Protein 7YOP (pdb70)

Solvent-accessible surface area: 24338 Å² total; per-residue (Å²): 197,21,42,4,18,0,0,0,1,2,34,43,0,2,74,0,0,25,59,0,52,102,35,44,12,109,46,22,74,24,0,0,0,5,0,42,38,135,58,10,73,110,16,115,5,196,55,91,5,29,0,0,113,130,91,17,130,10,153,24,16,50,32,50,16,100,54,0,101,100,2,0,78,66,9,21,114,65,0,67,106,25,1,150,60,15,57,0,0,0,0,0,0,14,9,1,16,3,15,6,5,6,0,0,3,14,0,0,74,17,0,86,103,74,57,6,3,0,0,0,0,0,10,31,8,4,54,38,22,18,163,73,33,36,48,70,2,126,109,5,22,99,56,0,96,125,28,10,6,0,0,0,24,0,14,8,53,114,10,82,132,101,103,28,22,3,65,27,0,0,39,8,0,0,12,0,32,37,43,116,38,98,59,54,23,98,46,63,48,0,76,83,0,0,99,106,60,24,68,1,24,3,0,41,4,76,0,94,32,115,80,5,9,44,42,0,0,70,112,0,29,136,6,59,4,24,92,61,86,5,71,61,10,51,18,0,0,0,5,12,22,4,4,132,109,39,76,61,74,34,4,76,81,0,10,47,39,0,33,141,39,8,27,76,173,23,70,41,26,44,0,7,6,77,66,114,97,30,85,67,32,20,57,0,7,2,0,1,3,80,203,26,38,5,17,0,0,0,0,2,35,40,0,4,21,0,0,36,76,0,56,134,62,38,12,114,43,20,93,26,1,0,0,5,0,32,37,120,75,5,72,112,8,63,4,200,57,89,14,49,0,0,66,154,71,17,82,21,62,41,11,71,43,61,19,104,53,0,108,90,2,0,70,64,1,19,115,87,0,75,117,26,1,143,57,15,58,0,0,1,0,0,0,17,9,0,16,5,14,5,5,7,0,0,5,13,0,0,79,17,0,71,128,61,62,7,10,0,0,0,0,0,12,25,8,2,63,84,24,32,88,70,58,42,57,80,1,107,106,4,12,99,62,0,79,134,37,6,6,0,0,0,16,0,31,16,17,84,5,4,30,54,49,33,64,61,76,50,175,39,25,57,116,92,5,23,28,5,2,37,43,0,0,34,8,0,0,16,0,28,32,34,125,35,145,52,57,23,100,44,66,61,0,76,80,0,0,92,121,66,12,38,1,5,3,0,33,5,72,1,56,27,194,73,20,5,97,64,0,0,63,88,0,28,126,6,50,4,18,74,61,80,5,162,48,3,179,14,0,0,0,5,0,21,1,10,112,106,44,71,133,97,22,14,83,52,0,15,75,34,0,104,147,19,1,13,78,181,11,65,30,25,73,0,19,10,97,49,122,172,26,121,66,58,0,32,0,7,1,0,0,0,11,141

Structure (mmCIF, N/CA/C/O backbone):
data_7YOP
#
_entry.id   7YOP
#
_cell.length_a   106.593
_cell.length_b   106.593
_cell.length_c   128.609
_cell.angle_alpha   90.000
_cell.angle_beta   90.000
_cell.angle_gamma   90.000
#
_symmetry.space_group_name_H-M   'P 41 21 2'
#
loop_
_entity.id
_entity.type
_entity.pdbx_description
1 polymer 'Cell division protein FtsZ'
2 non-polymer 2-AMINO-2-HYDROXYMETHYL-PROPANE-1,3-DIOL
3 non-polymer "GUANOSINE-5'-DIPHOSPHATE"
4 non-polymer 'PHOSPHOAMINOPHOSPHONIC ACID-GUANYLATE ESTER'
5 water water
#
loop_
_atom_site.group_PDB
_atom_site.id
_atom_site.type_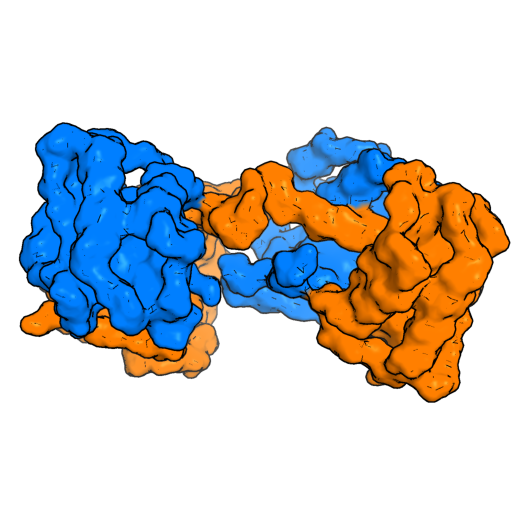symbol
_atom_site.label_atom_id
_atom_site.label_alt_id
_atom_site.label_comp_id
_atom_site.label_asym_id
_atom_site.label_entity_id
_atom_site.label_seq_id
_atom_site.pdbx_PDB_ins_code
_atom_site.Cartn_x
_atom_site.Cartn_y
_atom_site.Cartn_z
_atom_site.occupancy
_atom_site.B_iso_or_equiv
_atom_site.auth_seq_id
_atom_site.auth_comp_id
_atom_site.auth_asym_id
_atom_site.auth_atom_id
_atom_site.pdbx_PDB_model_num
ATOM 1 N N . VAL A 1 10 ? 52.53728 -42.62728 -11.99877 1.000 65.31625 10 VAL A N 1
ATOM 2 C CA . VAL A 1 10 ? 52.46386 -41.17024 -11.90391 1.000 57.58026 10 VAL A CA 1
ATOM 3 C C . VAL A 1 10 ? 51.10677 -40.72883 -11.32020 1.000 58.98651 10 VAL A C 1
ATOM 4 O O . VAL A 1 10 ? 50.05028 -40.88592 -11.95880 1.000 47.97498 10 VAL A O 1
ATOM 8 N N . ALA A 1 11 ? 51.13950 -40.17389 -10.11001 1.000 45.56710 11 ALA A N 1
ATOM 9 C CA . ALA A 1 11 ? 49.92336 -39.65647 -9.49029 1.000 43.38810 11 ALA A CA 1
ATOM 10 C C . ALA A 1 11 ? 49.32646 -38.51095 -10.30949 1.000 33.80668 11 ALA A C 1
ATOM 11 O O . ALA A 1 11 ? 50.04102 -37.64921 -10.83299 1.000 36.20320 11 ALA A O 1
ATOM 13 N N . SER A 1 12 ? 48.00994 -38.51848 -10.44561 1.000 31.83894 12 SER A N 1
ATOM 14 C CA . SER A 1 12 ? 47.29430 -37.39956 -11.05008 1.000 30.41005 12 SER A CA 1
ATOM 15 C C . SER A 1 12 ? 46.89298 -36.41973 -9.94262 1.000 28.50161 12 SER A C 1
ATOM 16 O O . SER A 1 12 ? 46.14073 -36.78810 -9.03236 1.000 26.33331 12 SER A O 1
ATOM 19 N N . ILE A 1 13 ? 47.40970 -35.19126 -10.00067 1.000 26.58599 13 ILE A N 1
ATOM 20 C CA . ILE A 1 13 ? 47.23760 -34.20445 -8.93482 1.000 28.26561 13 ILE A CA 1
ATOM 21 C C . ILE A 1 13 ? 46.51888 -32.97689 -9.47701 1.000 25.85858 13 ILE A C 1
ATOM 22 O O . ILE A 1 13 ? 46.96089 -32.38422 -10.46592 1.000 25.74170 13 ILE A O 1
ATOM 27 N N . LYS A 1 14 ? 45.45901 -32.54932 -8.78124 1.000 22.86913 14 LYS A N 1
ATOM 28 C CA . LYS A 1 14 ? 44.69453 -31.38609 -9.20326 1.000 25.64170 14 LYS A CA 1
ATOM 29 C C . LYS A 1 14 ? 44.56639 -30.40121 -8.05674 1.000 23.78415 14 LYS A C 1
ATOM 30 O O . LYS A 1 14 ? 44.38403 -30.79855 -6.90909 1.000 26.93826 14 LYS A O 1
ATOM 36 N N . VAL A 1 15 ? 44.65397 -29.11507 -8.37723 1.000 24.07609 15 VAL A N 1
ATOM 37 C CA . VAL A 1 15 ? 44.32324 -28.04729 -7.44263 1.000 22.21771 15 VAL A CA 1
ATOM 38 C C . VAL A 1 15 ? 43.09384 -27.33376 -7.97173 1.000 24.65136 15 VAL A C 1
ATOM 39 O O . VAL A 1 15 ? 43.07867 -26.89309 -9.11988 1.000 23.59993 15 VAL A O 1
ATOM 43 N N . ILE A 1 16 ? 42.06495 -27.19980 -7.14781 1.000 20.26324 16 ILE A N 1
ATOM 44 C CA . ILE A 1 16 ? 40.91650 -26.41060 -7.56796 1.000 20.23561 16 ILE A CA 1
ATOM 45 C C . ILE A 1 16 ? 40.81416 -25.21435 -6.62987 1.000 22.13040 16 ILE A C 1
ATOM 46 O O . ILE A 1 16 ? 40.64447 -25.37700 -5.41171 1.000 22.12755 16 ILE A O 1
ATOM 51 N N . GLY A 1 17 ? 40.96050 -24.01207 -7.19022 1.000 17.55259 17 GLY A N 1
ATOM 52 C CA . GLY A 1 17 ? 40.88737 -22.78655 -6.41378 1.000 22.31814 17 GLY A CA 1
ATOM 53 C C . GLY A 1 17 ? 39.49727 -22.20324 -6.52968 1.000 21.95607 17 GLY A C 1
ATOM 54 O O . GLY A 1 17 ? 38.97755 -22.02107 -7.62870 1.000 20.69345 17 GLY A O 1
ATOM 55 N N . ILE A 1 18 ? 38.89611 -21.89549 -5.38729 1.000 26.36014 18 ILE A N 1
ATOM 56 C CA . ILE A 1 18 ? 37.47661 -21.56136 -5.31786 1.000 21.40846 18 ILE A CA 1
ATOM 57 C C . ILE A 1 18 ? 37.32782 -20.15002 -4.78231 1.000 23.97987 18 ILE A C 1
ATOM 58 O O . ILE A 1 18 ? 37.94570 -19.79723 -3.77006 1.000 29.11788 18 ILE A O 1
ATOM 63 N N . GLY A 1 19 ? 36.48165 -19.35158 -5.44036 1.000 27.33623 19 GLY A N 1
ATOM 64 C CA . GLY A 1 19 ? 36.26136 -17.99055 -5.00892 1.000 25.39387 19 GLY A CA 1
ATOM 65 C C . GLY A 1 19 ? 37.46989 -17.12379 -5.31415 1.000 24.93442 19 GLY A C 1
ATOM 66 O O . GLY A 1 19 ? 38.47183 -17.55977 -5.88631 1.000 20.72713 19 GLY A O 1
ATOM 67 N N . GLY A 1 20 ? 37.35446 -15.85171 -4.92312 1.000 26.89243 20 GLY A N 1
ATOM 68 C CA . GLY A 1 20 ? 38.38106 -14.88343 -5.28884 1.000 23.21974 20 GLY A CA 1
ATOM 69 C C . GLY A 1 20 ? 39.76706 -15.27987 -4.80388 1.000 21.81076 20 GLY A C 1
ATOM 70 O O . GLY A 1 20 ? 40.73044 -15.28759 -5.56919 1.000 25.05699 20 GLY A O 1
ATOM 71 N N . ALA A 1 21 ? 39.89699 -15.55993 -3.51107 1.000 22.66010 21 ALA A N 1
ATOM 72 C CA . ALA A 1 21 ? 41.20549 -15.90568 -2.96071 1.000 24.36658 21 ALA A CA 1
ATOM 73 C C . ALA A 1 21 ? 41.78345 -17.15666 -3.63506 1.000 22.89473 21 ALA A C 1
ATOM 74 O O . ALA A 1 21 ? 42.96732 -17.19709 -3.98806 1.000 23.30596 21 ALA A O 1
ATOM 76 N N . GLY A 1 22 ? 40.96280 -18.20672 -3.79102 1.000 22.95122 22 GLY A N 1
ATOM 77 C CA . GLY A 1 22 ? 41.43262 -19.42172 -4.44271 1.000 20.21176 22 GLY A CA 1
ATOM 78 C C . GLY A 1 22 ? 41.82863 -19.19877 -5.88651 1.000 24.56505 22 GLY A C 1
ATOM 79 O O . GLY A 1 22 ? 42.78661 -19.80461 -6.37922 1.000 24.67609 22 GLY A O 1
ATOM 80 N N . ASN A 1 23 ? 41.09635 -18.32822 -6.58882 1.000 23.12060 23 ASN A N 1
ATOM 81 C CA . ASN A 1 23 ? 41.43799 -18.01092 -7.96975 1.000 20.01845 23 ASN A CA 1
ATOM 82 C C . ASN A 1 23 ? 42.79122 -17.30577 -8.03778 1.000 25.57456 23 ASN A C 1
ATOM 83 O O . ASN A 1 23 ? 43.62870 -17.61954 -8.89741 1.000 22.43321 23 ASN A O 1
ATOM 88 N N . ASN A 1 24 ? 43.03844 -16.36675 -7.12470 1.000 20.07156 24 ASN A N 1
ATOM 89 C CA . ASN A 1 24 ? 44.33694 -15.69796 -7.13425 1.000 25.07192 24 ASN A CA 1
ATOM 90 C C . ASN A 1 24 ? 45.46760 -16.61855 -6.67401 1.000 24.93864 24 ASN A C 1
ATOM 91 O O . ASN A 1 24 ? 46.59542 -16.50394 -7.16699 1.000 27.38839 24 ASN A O 1
ATOM 96 N N . ALA A 1 25 ? 45.20342 -17.52500 -5.72831 1.000 22.19320 25 ALA A N 1
ATOM 97 C CA . ALA A 1 25 ? 46.24828 -18.45972 -5.31614 1.000 21.82947 25 ALA A CA 1
ATOM 98 C C . ALA A 1 25 ? 46.66602 -19.34281 -6.48749 1.000 27.10980 25 ALA A C 1
ATOM 99 O O . ALA A 1 25 ? 47.86569 -19.53975 -6.74002 1.000 24.58690 25 ALA A O 1
ATOM 101 N N . VAL A 1 26 ? 45.68732 -19.85176 -7.24063 1.000 23.56133 26 VAL A N 1
ATOM 102 C CA . VAL A 1 26 ? 45.99938 -20.65993 -8.41482 1.000 18.86467 26 VAL A CA 1
ATOM 103 C C . VAL A 1 26 ? 46.79439 -19.85487 -9.44853 1.000 26.42392 26 VAL A C 1
ATOM 104 O O . VAL A 1 26 ? 47.73133 -20.38209 -10.06900 1.000 21.90955 26 VAL A O 1
ATOM 108 N N . ASN A 1 27 ? 46.43540 -18.57452 -9.66923 1.000 25.41500 27 ASN A N 1
ATOM 109 C CA . ASN A 1 27 ? 47.25539 -17.73422 -10.55173 1.000 27.83957 27 ASN A CA 1
ATOM 110 C C . ASN A 1 27 ? 48.69920 -17.67743 -10.06092 1.000 30.72521 27 ASN A C 1
ATOM 111 O O . ASN A 1 27 ? 49.63774 -17.74259 -10.86345 1.000 29.88276 27 ASN A O 1
ATOM 116 N N . ARG A 1 28 ? 48.89156 -17.51696 -8.74765 1.000 24.54186 28 ARG A N 1
ATOM 117 C CA . ARG A 1 28 ? 50.24298 -17.50832 -8.17765 1.000 28.77372 28 ARG A CA 1
ATOM 118 C C . ARG A 1 28 ? 50.96773 -18.83325 -8.42360 1.000 28.32018 28 ARG A C 1
ATOM 119 O O . ARG A 1 28 ? 52.16443 -18.84495 -8.72217 1.000 30.16978 28 ARG A O 1
ATOM 127 N N . MET A 1 29 ? 50.26583 -19.96070 -8.28101 1.000 25.52752 29 MET A N 1
ATOM 128 C CA . MET A 1 29 ? 50.90267 -21.25644 -8.51508 1.000 23.43698 29 MET A CA 1
ATOM 129 C C . MET A 1 29 ? 51.33493 -21.39808 -9.96739 1.000 28.79603 29 MET A C 1
ATOM 130 O O . MET A 1 29 ? 52.43131 -21.88689 -10.24887 1.000 23.35963 29 MET A O 1
ATOM 135 N N . ILE A 1 30 ? 50.49838 -20.94328 -10.89813 1.000 26.06744 30 ILE A N 1
ATOM 136 C CA . ILE A 1 30 ? 50.86818 -20.96685 -12.30537 1.000 28.80139 30 ILE A CA 1
ATOM 137 C C . ILE A 1 30 ? 52.07960 -20.07552 -12.55449 1.000 29.63458 30 ILE A C 1
ATOM 138 O O . ILE A 1 30 ? 53.06685 -20.49162 -13.16848 1.000 35.38406 30 ILE A O 1
ATOM 143 N N . GLU A 1 31 ? 52.06657 -18.86581 -12.02027 1.000 32.46803 31 GLU A N 1
ATOM 144 C CA . GLU A 1 31 ? 53.16984 -17.98324 -12.35516 1.000 32.13348 31 GLU A CA 1
ATOM 145 C C . GLU A 1 31 ? 54.45337 -18.40279 -11.65540 1.000 34.00941 31 GLU A C 1
ATOM 146 O O . GLU A 1 31 ? 55.54453 -18.10110 -12.14121 1.000 36.37671 31 GLU A O 1
ATOM 152 N N . ALA A 1 32 ? 54.35868 -19.09842 -10.52727 1.000 36.78973 32 ALA A N 1
ATOM 153 C CA . ALA A 1 32 ? 55.54811 -19.64077 -9.88955 1.000 28.30214 32 ALA A CA 1
ATOM 154 C C . ALA A 1 32 ? 56.05123 -20.89773 -10.58447 1.000 29.34080 32 ALA A C 1
ATOM 155 O O . ALA A 1 32 ? 57.10500 -21.42222 -10.21286 1.000 36.35733 32 ALA A O 1
ATOM 157 N N . GLY A 1 33 ? 55.33067 -21.41394 -11.56663 1.000 32.20044 33 GLY A N 1
ATOM 158 C CA . GLY A 1 33 ? 55.82542 -22.60170 -12.24342 1.000 32.28677 33 GLY A CA 1
ATOM 159 C C . GLY A 1 33 ? 55.70603 -23.88778 -11.45340 1.000 35.32477 33 GLY A C 1
ATOM 160 O O . GLY A 1 33 ? 56.53645 -24.78927 -11.63357 1.000 34.16051 33 GLY A O 1
ATOM 161 N N . VAL A 1 34 ? 54.67980 -24.01436 -10.59575 1.000 28.30701 34 VAL A N 1
ATOM 162 C CA . VAL A 1 34 ? 54.44885 -25.27791 -9.89944 1.000 26.83095 34 VAL A CA 1
ATOM 163 C C . VAL A 1 34 ? 54.22709 -26.38561 -10.92965 1.000 31.83779 34 VAL A C 1
ATOM 164 O O . VAL A 1 34 ? 53.38204 -26.26339 -11.82315 1.000 30.11614 34 VAL A O 1
ATOM 168 N N . GLN A 1 35 ? 54.95677 -27.49267 -10.78913 1.000 25.54546 35 GLN A N 1
ATOM 169 C CA . GLN A 1 35 ? 54.95908 -28.54694 -11.79738 1.000 28.18593 35 GLN A CA 1
ATOM 170 C C . GLN A 1 35 ? 54.21070 -29.78855 -11.32605 1.000 27.42510 35 GLN A C 1
ATOM 171 O O . GLN A 1 35 ? 54.05969 -30.04039 -10.13052 1.000 32.06262 35 GLN A O 1
ATOM 177 N N . GLY A 1 36 ? 53.77362 -30.58658 -12.29671 1.000 29.22224 36 GLY A N 1
ATOM 178 C CA . GLY A 1 36 ? 53.17675 -31.87761 -12.02651 1.000 25.94980 36 GLY A CA 1
ATOM 179 C C . GLY A 1 36 ? 51.71564 -31.82230 -11.68426 1.000 29.69995 36 GLY A C 1
ATOM 180 O O . GLY A 1 36 ? 51.13484 -32.85880 -11.35454 1.000 25.56577 36 GLY A O 1
ATOM 181 N N . VAL A 1 37 ? 51.09090 -30.65148 -11.78677 1.000 23.91868 37 VAL A N 1
ATOM 182 C CA . VAL A 1 37 ? 49.77333 -30.42135 -11.19863 1.000 27.56078 37 VAL A CA 1
ATOM 183 C C . VAL A 1 37 ? 48.84845 -29.80601 -12.23744 1.000 29.84155 37 VAL A C 1
ATOM 184 O O . VAL A 1 37 ? 49.23190 -28.86614 -12.93970 1.000 27.18475 37 VAL A O 1
ATOM 188 N N . GLU A 1 38 ? 47.60978 -30.26492 -12.26416 1.000 26.38709 38 GLU A N 1
ATOM 189 C CA . GLU A 1 38 ? 46.56639 -29.61813 -13.04670 1.000 31.91298 38 GLU A CA 1
ATOM 190 C C . GLU A 1 38 ? 45.78753 -28.58528 -12.21889 1.000 31.36248 38 GLU A C 1
ATOM 191 O O . GLU A 1 38 ? 45.41096 -28.84453 -11.06968 1.000 28.32274 38 GLU A O 1
ATOM 197 N N . PHE A 1 39 ? 45.53198 -27.41730 -12.81556 1.000 26.99653 39 PHE A N 1
ATOM 198 C CA . PHE A 1 39 ? 44.89337 -26.29097 -12.13883 1.000 24.83089 39 PHE A CA 1
ATOM 199 C C . PHE A 1 39 ? 43.48027 -26.06615 -12.65119 1.000 28.08576 39 PHE A C 1
ATOM 200 O O . PHE A 1 39 ? 43.24488 -26.05500 -13.86134 1.000 29.47518 39 PHE A O 1
ATOM 208 N N . ILE A 1 40 ? 42.55421 -25.85784 -11.72333 1.000 25.00294 40 ILE A N 1
ATOM 209 C CA . ILE A 1 40 ? 41.16122 -25.55723 -12.02348 1.000 23.83815 40 ILE A CA 1
ATOM 210 C C . ILE A 1 40 ? 40.74659 -24.36957 -11.16560 1.000 22.02121 40 ILE A C 1
ATOM 211 O O . ILE A 1 40 ? 41.11333 -24.29411 -9.98924 1.000 26.45648 40 ILE A O 1
ATOM 216 N N . VAL A 1 41 ? 39.95682 -23.45624 -11.71855 1.000 21.39414 41 VAL A N 1
ATOM 217 C CA . VAL A 1 41 ? 39.37783 -22.40053 -10.89922 1.000 25.03385 41 VAL A CA 1
ATOM 218 C C . VAL A 1 41 ? 37.87087 -22.47775 -11.02428 1.000 25.54309 41 VAL A C 1
ATOM 219 O O . VAL A 1 41 ? 37.36393 -22.88114 -12.07224 1.000 27.14917 41 VAL A O 1
ATOM 223 N N . ALA A 1 42 ? 37.16936 -22.20372 -9.91217 1.000 22.27573 42 ALA A N 1
ATOM 224 C CA . ALA A 1 42 ? 35.71559 -22.15569 -9.86059 1.000 24.51160 42 ALA A CA 1
ATOM 225 C C . ALA A 1 42 ? 35.30214 -20.87731 -9.13903 1.000 30.25069 42 ALA A C 1
ATOM 226 O O . ALA A 1 42 ? 35.88996 -20.51968 -8.11005 1.000 25.65979 42 ALA A O 1
ATOM 228 N N . ASN A 1 43 ? 34.31275 -20.16766 -9.68736 1.000 22.90466 43 ASN A N 1
ATOM 229 C CA . ASN A 1 43 ? 33.79277 -18.98019 -9.00426 1.000 24.35160 43 ASN A CA 1
ATOM 230 C C . ASN A 1 43 ? 32.35978 -18.78802 -9.46465 1.000 23.04113 43 ASN A C 1
ATOM 231 O O . ASN A 1 43 ? 31.98636 -19.26734 -10.53155 1.000 23.63684 43 ASN A O 1
ATOM 236 N N . THR A 1 44 ? 31.54662 -18.15152 -8.62121 1.000 22.98625 44 THR A N 1
ATOM 237 C CA . THR A 1 44 ? 30.24975 -17.66354 -9.05425 1.000 28.71770 44 THR A CA 1
ATOM 238 C C . THR A 1 44 ? 30.36213 -16.34490 -9.81629 1.000 32.21416 44 THR A C 1
ATOM 239 O O . THR A 1 44 ? 29.41245 -15.94823 -10.48866 1.000 27.97917 44 THR A O 1
ATOM 243 N N . ASP A 1 45 ? 31.49542 -15.67536 -9.71414 1.000 26.61749 45 ASP A N 1
ATOM 244 C CA . ASP A 1 45 ? 31.75802 -14.36746 -10.31885 1.000 27.26888 45 ASP A CA 1
ATOM 245 C C . ASP A 1 45 ? 32.56054 -14.57922 -11.59717 1.000 27.03176 45 ASP A C 1
ATOM 246 O O . ASP A 1 45 ? 33.75397 -14.87004 -11.54179 1.000 27.16874 45 ASP A O 1
ATOM 251 N N . ALA A 1 46 ? 31.90256 -14.44511 -12.75554 1.000 27.84620 46 ALA A N 1
ATOM 252 C CA . ALA A 1 46 ? 32.56614 -14.69997 -14.03221 1.000 26.90318 46 ALA A CA 1
ATOM 253 C C . ALA A 1 46 ? 33.67661 -13.69671 -14.34898 1.000 30.94260 46 ALA A C 1
ATOM 254 O O . ALA A 1 46 ? 34.54682 -14.00467 -15.17654 1.000 30.36853 46 ALA A O 1
ATOM 256 N N . GLN A 1 47 ? 33.66535 -12.51323 -13.72438 1.000 35.80652 47 GLN A N 1
ATOM 257 C CA . GLN A 1 47 ? 34.71885 -11.52779 -13.97260 1.000 38.36305 47 GLN A CA 1
ATOM 258 C C . GLN A 1 47 ? 36.07784 -12.02614 -13.48839 1.000 36.24109 47 GLN A C 1
ATOM 259 O O . GLN A 1 47 ? 37.07071 -11.96498 -14.22337 1.000 34.73111 47 GLN A O 1
ATOM 265 N N . ILE A 1 48 ? 36.14915 -12.48901 -12.23534 1.000 35.27006 48 ILE A N 1
ATOM 266 C CA . ILE A 1 48 ? 37.39282 -13.07011 -11.73324 1.000 34.68196 48 ILE A CA 1
ATOM 267 C C . ILE A 1 48 ? 37.82462 -14.22354 -12.62107 1.000 32.42055 48 ILE A C 1
ATOM 268 O O . ILE A 1 48 ? 39.00387 -14.35820 -12.95974 1.000 33.38421 48 ILE A O 1
ATOM 273 N N . ILE A 1 49 ? 36.87097 -15.06537 -13.02544 1.000 29.26500 49 ILE A N 1
ATOM 274 C CA . ILE A 1 49 ? 37.19874 -16.20886 -13.85648 1.000 25.08861 49 ILE A CA 1
ATOM 275 C C . ILE A 1 49 ? 37.85319 -15.75036 -15.15501 1.000 36.26738 49 ILE A C 1
ATOM 276 O O . ILE A 1 49 ? 38.75249 -16.42503 -15.67925 1.000 29.24228 49 ILE A O 1
ATOM 281 N N . SER A 1 50 ? 37.44930 -14.57459 -15.67166 1.000 34.81660 50 SER A N 1
ATOM 282 C CA . SER A 1 50 ? 37.85088 -14.17767 -17.02247 1.000 40.78915 50 SER A CA 1
ATOM 283 C C . SER A 1 50 ? 39.31286 -13.76389 -17.08756 1.000 33.40915 50 SER A C 1
ATOM 284 O O . SER A 1 50 ? 39.92755 -13.87143 -18.14952 1.000 41.07283 50 SER A O 1
ATOM 287 N N . VAL A 1 51 ? 39.88705 -13.27664 -15.99107 1.000 28.08261 51 VAL A N 1
ATOM 288 C CA . VAL A 1 51 ? 41.30418 -12.94777 -15.97893 1.000 42.31710 51 VAL A CA 1
ATOM 289 C C . VAL A 1 51 ? 42.15519 -14.07388 -15.37641 1.000 37.43391 51 VAL A C 1
ATOM 290 O O . VAL A 1 51 ? 43.28407 -13.83086 -14.97758 1.000 44.63348 51 VAL A O 1
ATOM 294 N N . SER A 1 52 ? 41.63276 -15.30115 -15.29865 1.000 34.83125 52 SER A N 1
ATOM 295 C CA . SER A 1 52 ? 42.40764 -16.40179 -14.72517 1.000 31.57651 52 SER A CA 1
ATOM 296 C C . SER A 1 52 ? 43.44716 -16.89587 -15.71825 1.000 33.33994 52 SER A C 1
ATOM 297 O O . SER A 1 52 ? 43.18194 -16.96078 -16.91625 1.000 33.63874 52 SER A O 1
ATOM 300 N N . LYS A 1 53 ? 44.61856 -17.27850 -15.21393 1.000 29.28997 53 LYS A N 1
ATOM 301 C CA . LYS A 1 53 ? 45.61152 -17.95466 -16.03889 1.000 29.67102 53 LYS A CA 1
ATOM 302 C C . LYS A 1 53 ? 45.35091 -19.44563 -16.17932 1.000 34.23028 53 LYS A C 1
ATOM 303 O O . LYS A 1 53 ? 46.05814 -20.11388 -16.93666 1.000 36.31476 53 LYS A O 1
ATOM 309 N N . SER A 1 54 ? 44.37348 -19.99633 -15.46922 1.000 30.34256 54 SER A N 1
ATOM 310 C CA . SER A 1 54 ? 44.08428 -21.42608 -15.58942 1.000 33.37280 54 SER A CA 1
ATOM 311 C C . SER A 1 54 ? 43.29486 -21.74256 -16.86698 1.000 37.00280 54 SER A C 1
ATOM 312 O O . SER A 1 54 ? 42.40888 -20.98665 -17.28231 1.000 33.94860 54 SER A O 1
ATOM 315 N N . LYS A 1 55 ? 43.58931 -22.90481 -17.45798 1.000 37.85004 55 LYS A N 1
ATOM 316 C CA . LYS A 1 55 ? 42.86799 -23.39884 -18.62603 1.000 40.30910 55 LYS A CA 1
ATOM 317 C C . LYS A 1 55 ? 41.57014 -24.11380 -18.27989 1.000 39.87193 55 LYS A C 1
ATOM 318 O O . LYS A 1 55 ? 40.79213 -24.41809 -19.18684 1.000 42.76742 55 LYS A O 1
ATOM 324 N N . ASN A 1 56 ? 41.30441 -24.39709 -17.01101 1.000 34.14832 56 ASN A N 1
ATOM 325 C CA . ASN A 1 56 ? 40.09689 -25.11835 -16.62148 1.000 29.18792 56 ASN A CA 1
ATOM 326 C C . ASN A 1 56 ? 39.27967 -24.20925 -15.71417 1.000 28.42537 56 ASN A C 1
ATOM 327 O O . ASN A 1 56 ? 39.63449 -24.00107 -14.54924 1.000 31.24729 56 ASN A O 1
ATOM 332 N N . LYS A 1 57 ? 38.20091 -23.66262 -16.24985 1.000 30.84429 57 LYS A N 1
ATOM 333 C CA . LYS A 1 57 ? 37.41576 -22.64410 -15.57099 1.000 29.45575 57 LYS A CA 1
ATOM 334 C C . LYS A 1 57 ? 35.99915 -23.15227 -15.38955 1.000 26.15012 57 LYS A C 1
ATOM 335 O O . LYS A 1 57 ? 35.40234 -23.67467 -16.32559 1.000 34.31846 57 LYS A O 1
ATOM 341 N N . ILE A 1 58 ? 35.46768 -23.01093 -14.18254 1.000 28.55013 58 ILE A N 1
ATOM 342 C CA . ILE A 1 58 ? 34.10002 -23.40827 -13.88830 1.000 29.17889 58 ILE A CA 1
ATOM 343 C C . ILE A 1 58 ? 33.40011 -22.19067 -13.30777 1.000 36.27512 58 ILE A C 1
ATOM 344 O O . ILE A 1 58 ? 33.87744 -21.60256 -12.32167 1.000 28.42477 58 ILE A O 1
ATOM 349 N N . VAL A 1 59 ? 32.31550 -21.77607 -13.95257 1.000 24.36223 59 VAL A N 1
ATOM 350 C CA . VAL A 1 59 ? 31.41758 -20.77716 -13.39205 1.000 27.67323 59 VAL A CA 1
ATOM 351 C C . VAL A 1 59 ? 30.37060 -21.52690 -12.57749 1.000 29.60199 59 VAL A C 1
ATOM 352 O O . VAL A 1 59 ? 29.54381 -22.26006 -13.13040 1.000 27.93118 59 VAL A O 1
ATOM 356 N N . LEU A 1 60 ? 30.42664 -21.38025 -11.25595 1.000 22.21292 60 LEU A N 1
ATOM 357 C CA . LEU A 1 60 ? 29.45908 -22.07037 -10.39887 1.000 31.34043 60 LEU A CA 1
ATOM 358 C C . LEU A 1 60 ? 28.10758 -21.37438 -10.45024 1.000 33.03309 60 LEU A C 1
ATOM 359 O O . LEU A 1 60 ? 28.02863 -20.14174 -10.37348 1.000 25.41077 60 LEU A O 1
ATOM 364 N N . GLY A 1 61 ? 27.04484 -22.17216 -10.46578 1.000 31.17491 61 GLY A N 1
ATOM 365 C CA . GLY A 1 61 ? 25.70014 -21.61651 -10.40202 1.000 26.21345 61 GLY A CA 1
ATOM 366 C C . GLY A 1 61 ? 25.34711 -20.79447 -11.61945 1.000 27.90970 61 GLY A C 1
ATOM 367 O O . GLY A 1 61 ? 24.73596 -19.72452 -11.47901 1.000 28.36140 61 GLY A O 1
ATOM 368 N N . LYS A 1 62 ? 25.74568 -21.26616 -12.81037 1.000 24.75524 62 LYS A N 1
ATOM 369 C CA . LYS A 1 62 ? 25.57211 -20.51408 -14.05695 1.000 37.48545 62 LYS A CA 1
ATOM 370 C C . LYS A 1 62 ? 24.10956 -20.19066 -14.32578 1.000 37.33634 62 LYS A C 1
ATOM 371 O O . LYS A 1 62 ? 23.79733 -19.13106 -14.88039 1.000 30.00997 62 LYS A O 1
ATOM 377 N N . GLU A 1 63 ? 23.20469 -21.10293 -13.96284 1.000 33.16906 63 GLU A N 1
ATOM 378 C CA . GLU A 1 63 ? 21.78569 -20.92128 -14.25288 1.000 38.86263 63 GLU A CA 1
ATOM 379 C C . GLU A 1 63 ? 21.09648 -19.97814 -13.27661 1.000 39.34307 63 GLU A C 1
ATOM 380 O O . GLU A 1 63 ? 20.14581 -19.29107 -13.66036 1.000 40.26291 63 GLU A O 1
ATOM 386 N N . THR A 1 64 ? 21.52510 -19.93914 -12.01222 1.000 36.12491 64 THR A N 1
ATOM 387 C CA . THR A 1 64 ? 20.85554 -19.11649 -11.00995 1.000 34.16346 64 THR A CA 1
ATOM 388 C C . THR A 1 64 ? 21.58760 -17.80458 -10.75784 1.000 28.34785 64 THR A C 1
ATOM 389 O O . THR A 1 64 ? 20.96050 -16.74291 -10.74077 1.000 34.60660 64 THR A O 1
ATOM 393 N N . SER A 1 65 ? 22.90470 -17.86203 -10.53244 1.000 28.83387 65 SER A N 1
ATOM 394 C CA . SER A 1 65 ? 23.69922 -16.66373 -10.27843 1.000 35.88335 65 SER A CA 1
ATOM 395 C C . SER A 1 65 ? 24.22100 -16.04589 -11.55861 1.000 22.00982 65 SER A C 1
ATOM 396 O O . SER A 1 65 ? 24.56841 -14.85970 -11.56330 1.000 29.32451 65 SER A O 1
ATOM 399 N N . LYS A 1 66 ? 24.29976 -16.82982 -12.63343 1.000 24.77395 66 LYS A N 1
ATOM 400 C CA . LYS A 1 66 ? 24.52290 -16.29625 -13.97675 1.000 30.39801 66 LYS A CA 1
ATOM 401 C C . LYS A 1 66 ? 25.86410 -15.58573 -14.09626 1.000 25.87587 66 LYS A C 1
ATOM 402 O O . LYS A 1 66 ? 26.03291 -14.66686 -14.90414 1.000 23.56353 66 LYS A O 1
ATOM 408 N N . GLY A 1 67 ? 26.84032 -16.01901 -13.31146 1.000 25.67179 67 GLY A N 1
ATOM 409 C CA . GLY A 1 67 ? 28.15406 -15.41507 -13.38562 1.000 19.84642 67 GLY A CA 1
ATOM 410 C C . GLY A 1 67 ? 28.24475 -14.06331 -12.73141 1.000 22.61724 67 GLY A C 1
ATOM 411 O O . GLY A 1 67 ? 29.30301 -13.43603 -12.79509 1.000 23.83706 67 GLY A O 1
ATOM 412 N N . LEU A 1 68 ? 27.17014 -13.59789 -12.08698 1.000 27.12422 68 LEU A N 1
ATOM 413 C CA . LEU A 1 68 ? 27.16179 -12.28208 -11.44998 1.000 28.01103 68 LEU A CA 1
ATOM 414 C C . LEU A 1 68 ? 27.70593 -12.29559 -10.02022 1.000 36.13773 68 LEU A C 1
ATOM 415 O O . LEU A 1 68 ? 27.90577 -11.22360 -9.44895 1.000 32.13976 68 LEU A O 1
ATOM 420 N N . GLY A 1 69 ? 27.98536 -13.46214 -9.44020 1.000 37.97906 69 GLY A N 1
ATOM 421 C CA . GLY A 1 69 ? 28.55051 -13.53475 -8.10794 1.000 31.98934 69 GLY A CA 1
ATOM 422 C C . GLY A 1 69 ? 27.50962 -13.92034 -7.06536 1.000 38.59967 69 GLY A C 1
ATOM 423 O O . GLY A 1 69 ? 26.30569 -13.74213 -7.24488 1.000 43.71685 69 GLY A O 1
ATOM 424 N N . ALA A 1 70 ? 27.99084 -14.47358 -5.95256 1.000 37.86879 70 ALA A N 1
ATOM 425 C CA . ALA A 1 70 ? 27.10867 -14.89372 -4.86639 1.000 41.77350 70 ALA A CA 1
ATOM 426 C C . ALA A 1 70 ? 26.85298 -13.78747 -3.84645 1.000 34.25107 70 ALA A C 1
ATOM 427 O O . ALA A 1 70 ? 25.84181 -13.83776 -3.14438 1.000 45.17903 70 ALA A O 1
ATOM 429 N N . GLY A 1 71 ? 27.71456 -12.77125 -3.77986 1.000 31.62728 71 GLY A N 1
ATOM 430 C CA . GLY A 1 71 ? 27.61910 -11.83502 -2.69041 1.000 39.29864 71 GLY A CA 1
ATOM 431 C C . GLY A 1 71 ? 28.19760 -12.42306 -1.40824 1.000 47.43047 71 GLY A C 1
ATOM 432 O O . GLY A 1 71 ? 29.04049 -13.32777 -1.41766 1.000 43.41537 71 GLY A O 1
ATOM 433 N N . ALA A 1 72 ? 27.70231 -11.91829 -0.28453 1.000 41.97177 72 ALA A N 1
ATOM 434 C CA . ALA A 1 72 ? 28.29676 -12.17136 1.02433 1.000 49.17670 72 ALA A CA 1
ATOM 435 C C . ALA A 1 72 ? 27.88014 -13.49408 1.66017 1.000 36.56622 72 ALA A C 1
ATOM 436 O O . ALA A 1 72 ? 28.53238 -13.91258 2.62084 1.000 42.35348 72 ALA A O 1
ATOM 438 N N . ASN A 1 73 ? 26.82845 -14.16148 1.16730 1.000 38.52879 73 ASN A N 1
ATOM 439 C CA . ASN A 1 73 ? 26.15401 -15.20722 1.94604 1.000 38.55233 73 ASN A CA 1
ATOM 440 C C . ASN A 1 73 ? 26.60600 -16.59057 1.50230 1.000 34.01939 73 ASN A C 1
ATOM 441 O O . ASN A 1 73 ? 26.41538 -16.94792 0.32717 1.000 33.03054 73 ASN A O 1
ATOM 446 N N . PRO A 1 74 ? 27.19853 -17.39081 2.39650 1.000 35.53962 74 PRO A N 1
ATOM 447 C CA . PRO A 1 74 ? 27.73489 -18.69853 1.98105 1.000 31.54719 74 PRO A CA 1
ATOM 448 C C . PRO A 1 74 ? 26.68033 -19.63780 1.42960 1.000 40.62179 74 PRO A C 1
ATOM 449 O O . PRO A 1 74 ? 27.03464 -20.56661 0.68367 1.000 32.09057 74 PRO A O 1
ATOM 453 N N . ASP A 1 75 ? 25.40012 -19.43706 1.78149 1.000 35.38869 75 ASP A N 1
ATOM 454 C CA . ASP A 1 75 ? 24.33570 -20.30962 1.28267 1.000 36.81419 75 ASP A CA 1
ATOM 455 C C . ASP A 1 75 ? 24.24501 -20.24001 -0.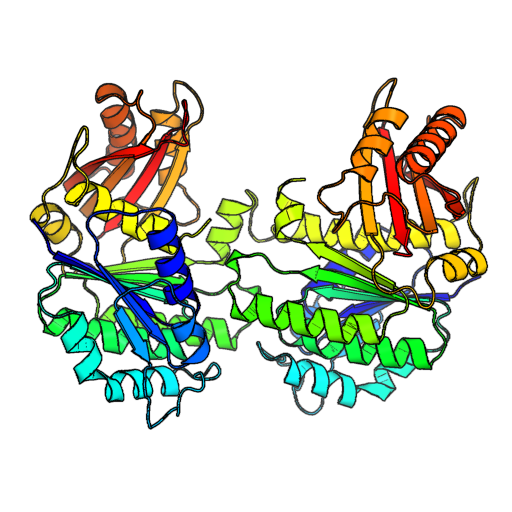22061 1.000 32.85808 75 ASP A C 1
ATOM 456 O O . ASP A 1 75 ? 23.86699 -21.21600 -0.87859 1.000 32.25105 75 ASP A O 1
ATOM 461 N N . VAL A 1 76 ? 24.56853 -19.08955 -0.79135 1.000 32.83185 76 VAL A N 1
ATOM 462 C CA . VAL A 1 76 ? 24.48725 -18.98787 -2.23903 1.000 33.93694 76 VAL A CA 1
ATOM 463 C C . VAL A 1 76 ? 25.66208 -19.71319 -2.89676 1.000 32.50184 76 VAL A C 1
ATOM 464 O O . VAL A 1 76 ? 25.49925 -20.38896 -3.92556 1.000 30.08381 76 VAL A O 1
ATOM 468 N N . GLY A 1 77 ? 26.86821 -19.57771 -2.33298 1.000 29.91166 77 GLY A N 1
ATOM 469 C CA . GLY A 1 77 ? 27.98670 -20.32110 -2.88444 1.000 23.69516 77 GLY A CA 1
ATOM 470 C C . GLY A 1 77 ? 27.76617 -21.81407 -2.75742 1.000 23.90675 77 GLY A C 1
ATOM 471 O O . GLY A 1 77 ? 28.08013 -22.58001 -3.67271 1.000 29.48208 77 GLY A O 1
ATOM 472 N N . ARG A 1 78 ? 27.17561 -22.24113 -1.64084 1.000 25.90951 78 ARG A N 1
ATOM 473 C CA . ARG A 1 78 ? 26.86457 -23.66132 -1.47239 1.000 31.84663 78 ARG A CA 1
ATOM 474 C C . ARG A 1 78 ? 25.89347 -24.14809 -2.54652 1.000 27.05732 78 ARG A C 1
ATOM 475 O O . ARG A 1 78 ? 26.13635 -25.16922 -3.20166 1.000 31.93751 78 ARG A O 1
ATOM 483 N N . GLN A 1 79 ? 24.79088 -23.41465 -2.76292 1.000 34.76252 79 GLN A N 1
ATOM 484 C CA . GLN A 1 79 ? 23.78950 -23.81403 -3.76215 1.000 29.35416 79 GLN A CA 1
ATOM 485 C C . GLN A 1 79 ? 24.36439 -23.75421 -5.17275 1.000 29.45656 79 GLN A C 1
ATOM 486 O O . GLN A 1 79 ? 24.09640 -24.62738 -6.00647 1.000 30.09477 79 GLN A O 1
ATOM 492 N N . ALA A 1 80 ? 25.18858 -22.74413 -5.45631 1.000 27.66182 80 ALA A N 1
ATOM 493 C CA . ALA A 1 80 ? 25.87279 -22.70587 -6.74765 1.000 25.59727 80 ALA A CA 1
ATOM 494 C C . ALA A 1 80 ? 26.72530 -23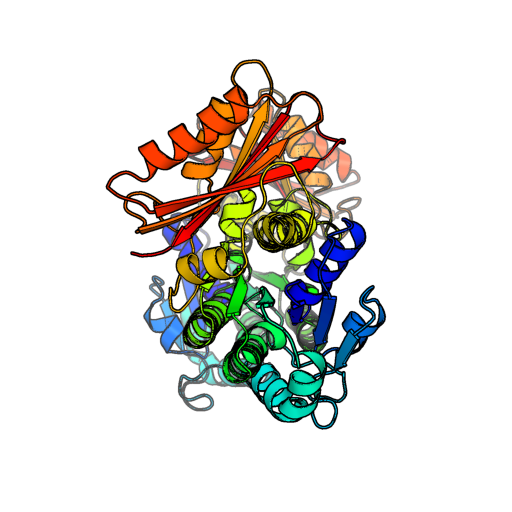.96224 -6.99212 1.000 27.75984 80 ALA A C 1
ATOM 495 O O . ALA A 1 80 ? 26.74049 -24.51581 -8.10384 1.000 28.28899 80 ALA A O 1
ATOM 497 N N . ALA A 1 81 ? 27.44495 -24.43813 -5.97600 1.000 28.23328 81 ALA A N 1
ATOM 498 C CA . ALA A 1 81 ? 28.29319 -25.60789 -6.22166 1.000 24.52056 81 ALA A CA 1
ATOM 499 C C . ALA A 1 81 ? 27.45584 -26.85951 -6.41571 1.000 24.63172 81 ALA A C 1
ATOM 500 O O . ALA A 1 81 ? 27.78381 -27.70702 -7.24988 1.000 25.16985 81 ALA A O 1
ATOM 502 N N . ILE A 1 82 ? 26.38689 -27.01094 -5.62948 1.000 28.72807 82 ILE A N 1
ATOM 503 C CA . ILE A 1 82 ? 25.47644 -28.14162 -5.83033 1.000 29.15099 82 ILE A CA 1
ATOM 504 C C . ILE A 1 82 ? 24.90737 -28.11756 -7.24658 1.000 34.72470 82 ILE A C 1
ATOM 505 O O . ILE A 1 82 ? 24.88346 -29.13994 -7.94330 1.000 32.22347 82 ILE A O 1
ATOM 510 N N . GLU A 1 83 ? 24.50090 -26.94269 -7.73061 1.000 29.86835 83 GLU A N 1
ATOM 511 C CA . GLU A 1 83 ? 23.99288 -26.89455 -9.10178 1.000 29.55851 83 GLU A CA 1
ATOM 512 C C . GLU A 1 83 ? 25.05056 -27.33409 -10.10882 1.000 37.05512 83 GLU A C 1
ATOM 513 O O . GLU A 1 83 ? 24.73219 -27.98919 -11.10662 1.000 32.04527 83 GLU A O 1
ATOM 519 N N . SER A 1 84 ? 26.32067 -26.97775 -9.87944 1.000 31.79444 84 SER A N 1
ATOM 520 C CA . SER A 1 84 ? 27.38109 -27.32059 -10.82297 1.000 32.43866 84 SER A CA 1
ATOM 521 C C . SER A 1 84 ? 28.03882 -28.68355 -10.53159 1.000 31.75340 84 SER A C 1
ATOM 522 O O . SER A 1 84 ? 29.12120 -28.97321 -11.06764 1.000 31.37958 84 SER A O 1
ATOM 525 N N . ALA A 1 85 ? 27.40887 -29.52478 -9.70764 1.000 32.26792 85 ALA A N 1
ATOM 526 C CA . ALA A 1 85 ? 28.06831 -30.74592 -9.25058 1.000 28.31579 85 ALA A CA 1
ATOM 527 C C . ALA A 1 85 ? 28.63888 -31.57296 -10.40468 1.000 35.73501 85 ALA A C 1
ATOM 528 O O . ALA A 1 85 ? 29.78331 -32.04059 -10.32984 1.000 33.90358 85 ALA A O 1
ATOM 530 N N . GLU A 1 86 ? 27.89391 -31.73253 -11.50597 1.000 32.18978 86 GLU A N 1
ATOM 531 C CA . GLU A 1 86 ? 28.36550 -32.64487 -12.55202 1.000 28.01816 86 GLU A CA 1
ATOM 532 C C . GLU A 1 86 ? 29.55802 -32.07013 -13.29506 1.000 31.14564 86 GLU A C 1
ATOM 533 O O . GLU A 1 86 ? 30.48328 -32.80314 -13.66397 1.000 30.77999 86 GLU A O 1
ATOM 539 N N . GLU A 1 87 ? 29.56269 -30.75981 -13.52322 1.000 25.84723 87 GLU A N 1
ATOM 540 C CA . GLU A 1 87 ? 30.73304 -30.14818 -14.12335 1.000 35.15381 87 GLU A CA 1
ATOM 541 C C . GLU A 1 87 ? 31.94996 -30.26792 -13.19558 1.000 26.13712 87 GLU A C 1
ATOM 542 O O . GLU A 1 87 ? 33.06873 -30.47305 -13.66051 1.000 31.48000 87 GLU A O 1
ATOM 548 N N . ILE A 1 88 ? 31.74990 -30.15303 -11.87955 1.000 23.18579 88 ILE A N 1
ATOM 549 C CA . ILE A 1 88 ? 32.88096 -30.29120 -10.96677 1.000 27.70187 88 ILE A CA 1
ATOM 550 C C . ILE A 1 88 ? 33.43326 -31.71521 -11.01927 1.000 26.20030 88 ILE A C 1
ATOM 551 O O . ILE A 1 88 ? 34.64931 -31.92314 -11.14541 1.000 30.14900 88 ILE A O 1
ATOM 556 N N . LYS A 1 89 ? 32.55253 -32.71870 -10.99017 1.000 26.01285 89 LYS A N 1
ATOM 557 C CA . LYS A 1 89 ? 33.01125 -34.10867 -11.04165 1.000 30.31264 89 LYS A CA 1
ATOM 558 C C . LYS A 1 89 ? 33.76920 -34.39526 -12.32105 1.000 32.97666 89 LYS A C 1
ATOM 559 O O . LYS A 1 89 ? 34.79129 -35.09500 -12.29202 1.000 34.33294 89 LYS A O 1
ATOM 565 N N . ASP A 1 90 ? 33.31087 -33.82952 -13.44993 1.000 30.90486 90 ASP A N 1
ATOM 566 C CA . ASP A 1 90 ? 34.00964 -34.01104 -14.72993 1.000 32.58315 90 ASP A CA 1
ATOM 567 C C . ASP A 1 90 ? 35.41068 -33.40888 -14.70697 1.000 33.73477 90 ASP A C 1
ATOM 568 O O . ASP A 1 90 ? 36.36075 -33.99000 -15.25603 1.000 30.31125 90 ASP A O 1
ATOM 573 N N . ALA A 1 91 ? 35.55024 -32.22654 -14.10967 1.000 25.22896 91 ALA A N 1
ATOM 574 C CA . ALA A 1 91 ? 36.85389 -31.58179 -14.06590 1.000 27.99144 91 ALA A CA 1
ATOM 575 C C . ALA A 1 91 ? 37.82695 -32.35284 -13.17912 1.000 28.05222 91 ALA A C 1
ATOM 576 O O . ALA A 1 91 ? 39.03209 -32.36068 -13.44016 1.000 28.55765 91 ALA A O 1
ATOM 578 N N . LEU A 1 92 ? 37.33355 -32.96483 -12.11158 1.000 27.16141 92 LEU A N 1
ATOM 579 C CA . LEU A 1 92 ? 38.20980 -33.61725 -11.15075 1.000 30.61877 92 LEU A CA 1
ATOM 580 C C . LEU A 1 92 ? 38.39626 -35.10138 -11.42902 1.000 33.58624 92 LEU A C 1
ATOM 581 O O . LEU A 1 92 ? 39.23557 -35.74091 -10.77803 1.000 30.59633 92 LEU A O 1
ATOM 586 N N . LYS A 1 93 ? 37.63030 -35.65820 -12.36504 1.000 41.07052 93 LYS A N 1
ATOM 587 C CA . LYS A 1 93 ? 37.64588 -37.09232 -12.61627 1.000 35.36595 93 LYS A CA 1
ATOM 588 C C . LYS A 1 93 ? 39.04820 -37.59872 -12.91139 1.000 32.47051 93 LYS A C 1
ATOM 589 O O . LYS A 1 93 ? 39.79379 -36.99863 -13.69793 1.000 30.07508 93 LYS A O 1
ATOM 595 N N . GLY A 1 94 ? 39.39516 -38.74093 -12.30119 1.000 32.57759 94 GLY A N 1
ATOM 596 C CA . GLY A 1 94 ? 40.71780 -39.32646 -12.48047 1.000 31.51780 94 GLY A CA 1
ATOM 597 C C . GLY A 1 94 ? 41.78582 -38.84235 -11.51254 1.000 32.88655 94 GLY A C 1
ATOM 598 O O . GLY A 1 94 ? 42.88215 -39.38917 -11.52267 1.000 32.12740 94 GLY A O 1
ATOM 599 N N . ALA A 1 95 ? 41.50021 -37.85086 -10.65968 1.000 33.50606 95 ALA A N 1
ATOM 600 C CA . ALA A 1 95 ? 42.50541 -37.35264 -9.71352 1.000 27.94033 95 ALA A CA 1
ATOM 601 C C . ALA A 1 95 ? 42.89029 -38.41004 -8.67297 1.000 30.69095 95 ALA A C 1
ATOM 602 O O . ALA A 1 95 ? 42.02424 -39.02500 -8.03186 1.000 28.73060 95 ALA A O 1
ATOM 604 N N . ASP A 1 96 ? 44.19561 -38.58644 -8.45026 1.000 21.04575 96 ASP A N 1
ATOM 605 C CA . ASP A 1 96 ? 44.57824 -39.29244 -7.22299 1.000 25.75431 96 ASP A CA 1
ATOM 606 C C . ASP A 1 96 ? 44.53009 -38.38569 -5.99378 1.000 24.19829 96 ASP A C 1
ATOM 607 O O . ASP A 1 96 ? 44.23010 -38.85481 -4.89145 1.000 24.36663 96 ASP A O 1
ATOM 612 N N . MET A 1 97 ? 44.80418 -37.09014 -6.16911 1.000 21.05792 97 MET A N 1
ATOM 613 C CA . MET A 1 97 ? 44.89322 -36.13694 -5.07124 1.000 24.56949 97 MET A CA 1
ATOM 614 C C . MET A 1 97 ? 44.30846 -34.80343 -5.51898 1.000 23.99926 97 MET A C 1
ATOM 615 O O . MET A 1 97 ? 44.64684 -34.31249 -6.59966 1.000 24.19357 97 MET A O 1
ATOM 620 N N . VAL A 1 98 ? 43.46741 -34.20351 -4.68154 1.000 24.04760 98 VAL A N 1
ATOM 621 C CA . VAL A 1 98 ? 42.85893 -32.91528 -4.99233 1.000 24.93178 98 VAL A CA 1
ATOM 622 C C . VAL A 1 98 ? 43.13893 -31.96026 -3.83227 1.000 26.45924 98 VAL A C 1
ATOM 623 O O . VAL A 1 98 ? 42.83328 -32.27614 -2.67639 1.000 21.09569 98 VAL A O 1
ATOM 627 N N . PHE A 1 99 ? 43.71943 -30.80052 -4.13611 1.000 20.15364 99 PHE A N 1
ATOM 628 C CA . PHE A 1 99 ? 43.78775 -29.70882 -3.17615 1.000 20.08747 99 PHE A CA 1
ATOM 629 C C . PHE A 1 99 ? 42.60662 -28.76457 -3.39997 1.000 21.40655 99 PHE A C 1
ATOM 630 O O . PHE A 1 99 ? 42.37650 -28.30715 -4.51779 1.000 20.88131 99 PHE A O 1
ATOM 638 N N . VAL A 1 100 ? 41.87924 -28.44082 -2.33494 1.000 23.19822 100 VAL A N 1
ATOM 639 C CA . VAL A 1 100 ? 40.77957 -27.48175 -2.41522 1.000 20.21308 100 VAL A CA 1
ATOM 640 C C . VAL A 1 100 ? 41.28496 -26.21043 -1.75282 1.000 25.95408 100 VAL A C 1
ATOM 641 O O . VAL A 1 100 ? 41.53362 -26.19835 -0.54211 1.000 29.70825 100 VAL A O 1
ATOM 645 N N . ALA A 1 101 ? 41.50831 -25.16395 -2.55189 1.000 20.76015 101 ALA A N 1
ATOM 646 C CA . ALA A 1 101 ? 42.08348 -23.90707 -2.08484 1.000 21.93525 101 ALA A CA 1
ATOM 647 C C . ALA A 1 101 ? 41.01519 -22.80678 -2.01885 1.000 20.13185 101 ALA A C 1
ATOM 648 O O . ALA A 1 101 ? 40.24756 -22.62998 -2.96994 1.000 20.07729 101 ALA A O 1
ATOM 650 N N . ALA A 1 102 ? 40.96061 -22.06626 -0.90869 1.000 22.62545 102 ALA A N 1
ATOM 651 C CA . ALA A 1 102 ? 39.93987 -21.02150 -0.79531 1.000 25.76796 102 ALA A CA 1
ATOM 652 C C . ALA A 1 102 ? 40.24385 -20.10679 0.37911 1.000 28.79133 102 ALA A C 1
ATOM 653 O O . ALA A 1 102 ? 40.93071 -20.49490 1.31782 1.000 25.39225 102 ALA A O 1
ATOM 655 N N . GLY A 1 103 ? 39.69956 -18.89423 0.33473 1.000 25.15236 103 GLY A N 1
ATOM 656 C CA . GLY A 1 103 ? 39.72509 -18.00150 1.48991 1.000 23.20092 103 GLY A CA 1
ATOM 657 C C . GLY A 1 103 ? 38.36019 -18.02485 2.15930 1.000 20.01856 103 GLY A C 1
ATOM 658 O O . GLY A 1 103 ? 37.34025 -17.84389 1.50060 1.000 25.65415 103 GLY A O 1
ATOM 659 N N . MET A 1 104 ? 38.35215 -18.28922 3.46137 1.000 23.07187 104 MET A N 1
ATOM 660 C CA . MET A 1 104 ? 37.10331 -18.26346 4.20135 1.000 24.37021 104 MET A CA 1
ATOM 661 C C . MET A 1 104 ? 36.71306 -16.81853 4.47865 1.000 26.16298 104 MET A C 1
ATOM 662 O O . MET A 1 104 ? 37.57471 -15.95373 4.65622 1.000 25.29161 104 MET A O 1
ATOM 667 N N . GLY A 1 105 ? 35.40973 -16.56878 4.53735 1.000 22.81879 105 GLY A N 1
ATOM 668 C CA . GLY A 1 105 ? 34.93464 -15.23145 4.83558 1.000 29.98942 105 GLY A CA 1
ATOM 669 C C . GLY A 1 105 ? 33.84850 -14.68802 3.92170 1.000 28.76728 105 GLY A C 1
ATOM 670 O O . GLY A 1 105 ? 33.04146 -13.87011 4.36603 1.000 28.53949 105 GLY A O 1
ATOM 671 N N . GLY A 1 106 ? 33.82868 -15.11249 2.65116 1.000 26.64804 106 GLY A N 1
ATOM 672 C CA . GLY A 1 106 ? 32.90169 -14.60875 1.66474 1.000 23.16713 106 GLY A CA 1
ATOM 673 C C . GLY A 1 106 ? 31.80378 -15.60654 1.33433 1.000 28.79987 106 GLY A C 1
ATOM 674 O O . GLY A 1 106 ? 31.67553 -16.66219 1.94911 1.000 27.37814 106 GLY A O 1
ATOM 675 N N . GLY A 1 107 ? 31.00152 -15.25355 0.32892 1.000 31.14212 107 GLY A N 1
ATOM 676 C CA . GLY A 1 107 ? 29.87704 -16.10021 -0.04623 1.000 26.38032 107 GLY A CA 1
ATOM 677 C C . GLY A 1 107 ? 30.24396 -17.33022 -0.85172 1.000 30.43262 107 GLY A C 1
ATOM 678 O O . GLY A 1 107 ? 29.57343 -18.36100 -0.74539 1.000 36.09917 107 GLY A O 1
ATOM 679 N N . THR A 1 108 ? 31.30911 -17.27299 -1.64573 1.000 24.74762 108 THR A N 1
ATOM 680 C CA . THR A 1 108 ? 31.59482 -18.36439 -2.58302 1.000 27.27984 108 THR A CA 1
ATOM 681 C C . THR A 1 108 ? 32.56962 -19.39693 -2.01797 1.000 29.47841 108 THR A C 1
ATOM 682 O O . THR A 1 108 ? 32.26180 -20.59631 -1.95812 1.000 27.78207 108 THR A O 1
ATOM 686 N N . GLY A 1 109 ? 33.76150 -18.96756 -1.62098 1.000 24.13982 109 GLY A N 1
ATOM 687 C CA . GLY A 1 109 ? 34.69615 -19.92451 -1.04224 1.000 23.09605 109 GLY A CA 1
ATOM 688 C C . GLY A 1 109 ? 34.12033 -20.60225 0.18652 1.000 28.08957 109 GLY A C 1
ATOM 689 O O . GLY A 1 109 ? 34.18693 -21.82569 0.32153 1.000 23.00468 109 GLY A O 1
ATOM 690 N N . THR A 1 110 ? 33.52726 -19.81020 1.09665 1.000 25.51901 110 THR A N 1
ATOM 691 C CA . THR A 1 110 ? 32.99945 -20.37111 2.33752 1.000 26.61570 110 THR A CA 1
ATOM 692 C C . THR A 1 110 ? 31.97275 -21.46028 2.05592 1.000 22.45145 110 THR A C 1
ATOM 693 O O . THR A 1 110 ? 31.97267 -22.50474 2.70817 1.000 24.48913 110 THR A O 1
ATOM 697 N N . GLY A 1 111 ? 31.05122 -21.21812 1.11642 1.000 24.17445 111 GLY A N 1
ATOM 698 C CA . GLY A 1 111 ? 29.96130 -22.15102 0.90138 1.000 21.33528 111 GLY A CA 1
ATOM 699 C C . GLY A 1 111 ? 30.21691 -23.22766 -0.13428 1.000 23.50142 111 GLY A C 1
ATOM 700 O O . GLY A 1 111 ? 29.69670 -24.34550 -0.03019 1.000 25.34876 111 GLY A O 1
ATOM 701 N N . ALA A 1 112 ? 31.01945 -22.91370 -1.14994 1.000 24.22600 112 ALA A N 1
ATOM 702 C CA . ALA A 1 112 ? 31.28070 -23.88680 -2.21126 1.000 25.89890 112 ALA A CA 1
ATOM 703 C C . ALA A 1 112 ? 32.37907 -24.88116 -1.85563 1.000 21.60951 112 ALA A C 1
ATOM 704 O O . ALA A 1 112 ? 32.34029 -26.01064 -2.33649 1.000 24.91789 112 ALA A O 1
ATOM 706 N N . ALA A 1 113 ? 33.39441 -24.48383 -1.08296 1.000 20.08370 113 ALA A N 1
ATOM 707 C CA . ALA A 1 113 ? 34.53495 -25.38791 -0.87865 1.000 24.85186 113 ALA A CA 1
ATOM 708 C C . ALA A 1 113 ? 34.13758 -26.71626 -0.22272 1.000 27.09725 113 ALA A C 1
ATOM 709 O O . ALA A 1 113 ? 34.66820 -27.76726 -0.63996 1.000 23.55630 113 ALA A O 1
ATOM 711 N N . PRO A 1 114 ? 33.23859 -26.75417 0.77286 1.000 22.72708 114 PRO A N 1
ATOM 712 C CA . PRO A 1 114 ? 32.86363 -28.06435 1.36139 1.000 25.61692 114 PRO A CA 1
ATOM 713 C C . PRO A 1 114 ? 32.15802 -28.99295 0.38193 1.000 24.22993 114 PRO A C 1
ATOM 714 O O . PRO A 1 114 ? 32.38351 -30.21844 0.41413 1.000 24.64348 114 PRO A O 1
ATOM 718 N N . ILE A 1 115 ? 31.31789 -28.43901 -0.50178 1.000 26.13925 115 ILE A N 1
ATOM 719 C CA . ILE A 1 115 ? 30.65471 -29.24654 -1.53289 1.000 21.13455 115 ILE A CA 1
ATOM 720 C C . ILE A 1 115 ? 31.67363 -29.83801 -2.47816 1.000 22.06032 115 ILE A C 1
ATOM 721 O O . ILE A 1 115 ? 31.62056 -31.02627 -2.82470 1.000 26.29664 115 ILE A O 1
ATOM 726 N N . ILE A 1 116 ? 32.61668 -29.01246 -2.92951 1.000 20.20006 116 ILE A N 1
ATOM 727 C CA . ILE A 1 116 ? 33.61403 -29.50060 -3.87450 1.000 22.99293 116 ILE A CA 1
ATOM 728 C C . ILE A 1 116 ? 34.54379 -30.52405 -3.20580 1.000 27.40259 116 ILE A C 1
ATOM 729 O O . ILE A 1 116 ? 34.95187 -31.51875 -3.83233 1.000 26.09023 116 ILE A O 1
ATOM 734 N N . ALA A 1 117 ? 34.88899 -30.30997 -1.92828 1.000 24.52600 117 ALA A N 1
ATOM 735 C CA . ALA A 1 117 ? 35.66662 -31.31670 -1.18886 1.000 24.13473 117 ALA A CA 1
ATOM 736 C C . ALA A 1 117 ? 34.93010 -32.66104 -1.14634 1.000 22.45685 117 ALA A C 1
ATOM 737 O O . ALA A 1 117 ? 35.50754 -33.72311 -1.41138 1.000 23.12803 117 ALA A O 1
ATOM 739 N N . LYS A 1 118 ? 33.65012 -32.62742 -0.79473 1.000 22.77570 118 LYS A N 1
ATOM 740 C CA . LYS A 1 118 ? 32.86468 -33.85042 -0.71916 1.000 23.50531 118 LYS A CA 1
ATOM 741 C C . LYS A 1 118 ? 32.83792 -34.58122 -2.06306 1.000 28.06483 118 LYS A C 1
ATOM 742 O O . LYS A 1 118 ? 33.04343 -35.79353 -2.11954 1.000 27.77156 118 LYS A O 1
ATOM 748 N N . LEU A 1 119 ? 32.58382 -33.86089 -3.16205 1.000 26.21667 119 LEU A N 1
ATOM 749 C CA . LEU A 1 119 ? 32.57505 -34.51025 -4.47628 1.000 25.42997 119 LEU A CA 1
ATOM 750 C C . LEU A 1 119 ? 33.94166 -35.09324 -4.81490 1.000 28.49121 119 LEU A C 1
ATOM 751 O O . LEU A 1 119 ? 34.03374 -36.18832 -5.36827 1.000 27.95531 119 LEU A O 1
ATOM 756 N N . ALA A 1 120 ? 35.01717 -34.36704 -4.52601 1.000 25.09620 120 ALA A N 1
ATOM 757 C CA . ALA A 1 120 ? 36.34824 -34.88291 -4.85148 1.000 24.98658 120 ALA A CA 1
ATOM 758 C C . ALA A 1 120 ? 36.63271 -36.18901 -4.10928 1.000 25.01113 120 ALA A C 1
ATOM 759 O O . ALA A 1 120 ? 37.13287 -37.14933 -4.69459 1.000 27.04921 120 ALA A O 1
ATOM 761 N N . ARG A 1 121 ? 36.38543 -36.19431 -2.79543 1.000 29.79133 121 ARG A N 1
ATOM 762 C CA . ARG A 1 121 ? 36.62946 -37.34540 -1.93262 1.000 35.60736 121 ARG A CA 1
ATOM 763 C C . ARG A 1 121 ? 35.73838 -38.52979 -2.30566 1.000 36.24020 121 ARG A C 1
ATOM 764 O O . ARG A 1 121 ? 36.21255 -39.66165 -2.37893 1.000 33.09255 121 ARG A O 1
ATOM 772 N N . GLU A 1 122 ? 34.44627 -38.29744 -2.55426 1.000 32.17535 122 GLU A N 1
ATOM 773 C CA . GLU A 1 122 ? 33.59362 -39.40076 -3.01309 1.000 38.47769 122 GLU A CA 1
ATOM 774 C C . GLU A 1 122 ? 34.08066 -40.01790 -4.31995 1.000 33.80495 122 GLU A C 1
ATOM 775 O O . GLU A 1 122 ? 33.85044 -41.20498 -4.55614 1.000 35.81072 122 GLU A O 1
ATOM 781 N N . GLN A 1 123 ? 34.74179 -39.24730 -5.18750 1.000 33.52938 123 GLN A N 1
ATOM 782 C CA . GLN A 1 123 ? 35.34383 -39.86310 -6.37249 1.000 32.22103 123 GLN A CA 1
ATOM 783 C C . GLN A 1 123 ? 36.53433 -40.74575 -6.04263 1.000 36.64381 123 GLN A C 1
ATOM 784 O O . GLN A 1 123 ? 36.99774 -41.47639 -6.91979 1.000 39.55341 123 GLN A O 1
ATOM 790 N N . GLY A 1 124 ? 37.07857 -40.66139 -4.83336 1.000 35.06869 124 GLY A N 1
ATOM 791 C CA . GLY A 1 124 ? 38.21184 -41.48889 -4.44504 1.000 34.58121 124 GLY A CA 1
ATOM 792 C C . GLY A 1 124 ? 39.52369 -40.74510 -4.26943 1.000 39.49762 124 GLY A C 1
ATOM 793 O O . GLY A 1 124 ? 40.53616 -41.37370 -3.93879 1.000 36.92509 124 GLY A O 1
ATOM 794 N N . ALA A 1 125 ? 39.55092 -39.43440 -4.48330 1.000 32.83111 125 ALA A N 1
ATOM 795 C CA . ALA A 1 125 ? 40.79708 -38.70073 -4.37552 1.000 27.43469 125 ALA A CA 1
ATOM 796 C C . ALA A 1 125 ? 41.13557 -38.46181 -2.90768 1.000 29.23978 125 ALA A C 1
ATOM 797 O O . ALA A 1 125 ? 40.25334 -38.25300 -2.06326 1.000 27.76154 125 ALA A O 1
ATOM 799 N N . LEU A 1 126 ? 42.42290 -38.48171 -2.61066 1.000 21.47341 126 LEU A N 1
ATOM 800 C CA . LEU A 1 126 ? 42.90399 -37.90216 -1.36488 1.000 22.69730 126 LEU A CA 1
ATOM 801 C C . LEU A 1 126 ? 42.70040 -36.38885 -1.44037 1.000 20.34708 126 LEU A C 1
ATOM 802 O O . LEU A 1 126 ? 43.23220 -35.73395 -2.33925 1.000 22.23990 126 LEU A O 1
ATOM 807 N N . THR A 1 127 ? 41.94749 -35.83050 -0.49995 1.000 21.38717 127 THR A N 1
ATOM 808 C CA . THR A 1 127 ? 41.42057 -34.47091 -0.62578 1.000 22.79166 127 THR A CA 1
ATOM 809 C C . THR A 1 127 ? 42.00533 -33.60332 0.48145 1.000 22.41738 127 THR A C 1
ATOM 810 O O . THR A 1 127 ? 41.80018 -33.88344 1.66997 1.000 23.33232 127 THR A O 1
ATOM 814 N N . VAL A 1 128 ? 42.79369 -32.60015 0.11064 1.000 20.55133 128 VAL A N 1
ATOM 815 C CA . VAL A 1 128 ? 43.42449 -31.74814 1.11303 1.000 20.19137 128 VAL A CA 1
ATOM 816 C C . VAL A 1 128 ? 42.82922 -30.36509 0.97965 1.000 23.95185 128 VAL A C 1
ATOM 817 O O . VAL A 1 128 ? 42.86869 -29.77585 -0.10246 1.000 26.04944 128 VAL A O 1
ATOM 821 N N . GLY A 1 129 ? 42.26908 -29.84349 2.07068 1.000 19.48371 129 GLY A N 1
ATOM 822 C CA . GLY A 1 129 ? 41.83372 -28.46661 2.08322 1.000 21.07355 129 GLY A CA 1
ATOM 823 C C . GLY A 1 129 ? 42.99371 -27.58903 2.51554 1.000 24.44844 129 GLY A C 1
ATOM 824 O O . GLY A 1 129 ? 43.77026 -27.95348 3.39842 1.000 24.68881 129 GLY A O 1
ATOM 825 N N . ILE A 1 130 ? 43.14159 -26.45604 1.84179 1.000 18.86410 130 ILE A N 1
ATOM 826 C CA . ILE A 1 130 ? 44.10728 -25.45074 2.26474 1.000 23.84752 130 ILE A CA 1
ATOM 827 C C . ILE A 1 130 ? 43.46773 -24.06362 2.13669 1.000 26.66940 130 ILE A C 1
ATOM 828 O O . ILE A 1 130 ? 43.18860 -23.59451 1.02142 1.000 24.53433 130 ILE A O 1
ATOM 833 N N . ILE A 1 131 ? 43.22426 -23.41246 3.27538 1.000 26.86735 131 ILE A N 1
ATOM 834 C CA . ILE A 1 131 ? 42.37945 -22.22074 3.32210 1.000 22.56646 131 ILE A CA 1
ATOM 835 C C . ILE A 1 131 ? 43.05695 -21.15253 4.14471 1.000 27.75497 131 ILE A C 1
ATOM 836 O O . ILE A 1 131 ? 43.91628 -21.43907 4.98353 1.000 25.61745 131 ILE A O 1
ATOM 841 N N . THR A 1 132 ? 42.60410 -19.90618 3.94075 1.000 23.12803 132 THR A N 1
ATOM 842 C CA . THR A 1 132 ? 42.93175 -18.80078 4.82647 1.000 25.90533 132 THR A CA 1
ATOM 843 C C . THR A 1 132 ? 41.71052 -18.42996 5.66349 1.000 25.44585 132 THR A C 1
ATOM 844 O O . THR A 1 132 ? 40.56436 -18.69940 5.28484 1.000 28.78868 132 THR A O 1
ATOM 848 N N . THR A 1 133 ? 41.97008 -17.84475 6.83685 1.000 30.35579 133 THR A N 1
ATOM 849 C CA . THR A 1 133 ? 40.87657 -17.24889 7.61106 1.000 25.02332 133 THR A CA 1
ATOM 850 C C . THR A 1 133 ? 41.05619 -15.72952 7.64204 1.000 23.02947 133 THR A C 1
ATOM 851 O O . THR A 1 133 ? 42.17221 -15.21980 7.46758 1.000 25.84012 133 THR A O 1
ATOM 855 N N . PRO A 1 134 ? 39.98181 -14.97074 7.78726 1.000 24.51782 134 PRO A N 1
ATOM 856 C CA . PRO A 1 134 ? 40.05395 -13.53264 7.50192 1.000 29.59314 134 PRO A CA 1
ATOM 857 C C . PRO A 1 134 ? 40.75557 -12.75747 8.61409 1.000 30.33198 134 PRO A C 1
ATOM 858 O O . PRO A 1 134 ? 40.97224 -13.23171 9.72612 1.000 28.86732 134 PRO A O 1
ATOM 862 N N . PHE A 1 135 ? 41.12379 -11.53239 8.27961 1.000 34.43910 135 PHE A N 1
ATOM 863 C CA . PHE A 1 135 ? 41.63249 -10.61694 9.28653 1.000 29.17751 135 PHE A CA 1
ATOM 864 C C . PHE A 1 135 ? 40.57822 -10.36229 10.36471 1.000 32.24175 135 PHE A C 1
ATOM 865 O O . PHE A 1 135 ? 39.36153 -10.38901 10.11629 1.000 32.21915 135 PHE A O 1
ATOM 873 N N . SER A 1 136 ? 41.04679 -10.14485 11.59945 1.000 36.45063 136 SER A N 1
ATOM 874 C CA . SER A 1 136 ? 40.10784 -9.76793 12.65682 1.000 45.58842 136 SER A CA 1
ATOM 875 C C . SER A 1 136 ? 39.29088 -8.55041 12.23613 1.000 32.10027 136 SER A C 1
ATOM 876 O O . SER A 1 136 ? 38.08333 -8.49194 12.49780 1.000 36.37942 136 SER A O 1
ATOM 879 N N . PHE A 1 137 ? 39.92446 -7.58984 11.53732 1.000 39.07661 137 PHE A N 1
ATOM 880 C CA . PHE A 1 137 ? 39.25637 -6.33143 11.19972 1.000 45.09108 137 PHE A CA 1
ATOM 881 C C . PHE A 1 137 ? 38.33438 -6.43342 9.98216 1.000 47.47212 137 PHE A C 1
ATOM 882 O O . PHE A 1 137 ? 37.70811 -5.43265 9.61532 1.000 35.38119 137 PHE A O 1
ATOM 890 N N . GLU A 1 138 ? 38.19567 -7.61189 9.37055 1.000 35.86503 138 GLU A N 1
ATOM 891 C CA . GLU A 1 138 ? 37.08351 -7.79468 8.45142 1.000 33.79383 138 GLU A CA 1
ATOM 892 C C . GLU A 1 138 ? 35.76977 -7.91560 9.18943 1.000 37.19166 138 GLU A C 1
ATOM 893 O O . GLU A 1 138 ? 34.70606 -7.89697 8.55549 1.000 27.01609 138 GLU A O 1
ATOM 899 N N . GLY A 1 139 ? 35.82283 -8.04085 10.50866 1.000 41.01494 139 GLY A N 1
ATOM 900 C CA . GLY A 1 139 ? 34.64446 -7.94012 11.33852 1.000 39.17763 139 GLY A CA 1
ATOM 901 C C . GLY A 1 139 ? 34.08424 -9.29674 11.71312 1.000 52.96660 139 GLY A C 1
ATOM 902 O O . GLY A 1 139 ? 34.45910 -10.34597 11.17252 1.000 43.53239 139 GLY A O 1
ATOM 903 N N . ARG A 1 140 ? 33.13899 -9.24658 12.65656 1.000 44.21376 140 ARG A N 1
ATOM 904 C CA . ARG A 1 140 ? 32.64252 -10.46612 13.28519 1.000 47.51521 140 ARG A CA 1
ATOM 905 C C . ARG A 1 140 ? 31.80279 -11.29377 12.32536 1.000 42.70925 140 ARG A C 1
ATOM 906 O O . ARG A 1 140 ? 31.82610 -12.52527 12.37978 1.000 40.76972 140 ARG A O 1
ATOM 914 N N . ALA A 1 141 ? 31.02756 -10.65058 11.46156 1.000 35.74622 141 ALA A N 1
ATOM 915 C CA . ALA A 1 141 ? 30.18046 -11.42381 10.55518 1.000 37.42047 141 ALA A CA 1
ATOM 916 C C . ALA A 1 141 ? 30.99589 -12.29471 9.58101 1.000 38.79066 141 ALA A C 1
ATOM 917 O O . ALA A 1 141 ? 30.63838 -13.44757 9.32132 1.000 33.87248 141 ALA A O 1
ATOM 919 N N . ARG A 1 142 ? 32.03601 -11.73986 8.96240 1.000 31.88147 142 ARG A N 1
ATOM 920 C CA . ARG A 1 142 ? 32.81082 -12.54909 8.02446 1.000 30.71817 142 ARG A CA 1
ATOM 921 C C . ARG A 1 142 ? 33.63747 -13.59777 8.76227 1.000 32.43720 142 ARG A C 1
ATOM 922 O O . ARG A 1 142 ? 33.81684 -14.70552 8.25604 1.000 25.47665 142 ARG A O 1
ATOM 930 N N . ASN A 1 143 ? 34.11885 -13.27336 9.97027 1.000 30.14389 143 ASN A N 1
ATOM 931 C CA . ASN A 1 143 ? 34.87984 -14.23063 10.76008 1.000 32.92625 143 ASN A CA 1
ATOM 932 C C . ASN A 1 143 ? 33.99743 -15.34734 11.27299 1.000 31.91949 143 ASN A C 1
ATOM 933 O O . ASN A 1 143 ? 34.44833 -16.49526 11.39933 1.000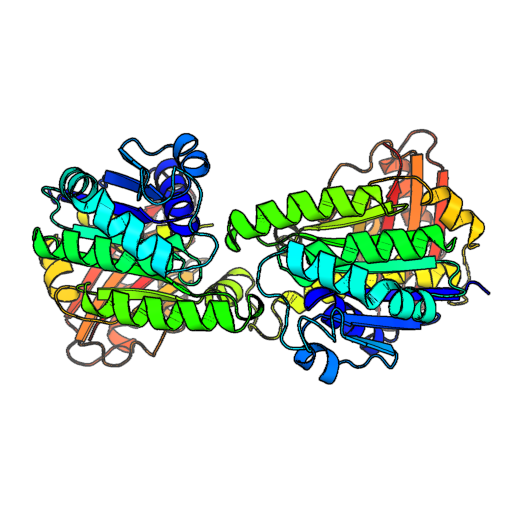 31.79514 143 ASN A O 1
ATOM 938 N N . SER A 1 144 ? 32.73696 -15.03795 11.53781 1.000 24.75387 144 SER A N 1
ATOM 939 C CA . SER A 1 144 ? 31.79312 -16.05414 11.96054 1.000 30.86600 144 SER A CA 1
ATOM 940 C C . SER A 1 144 ? 31.42329 -16.98298 10.80723 1.000 38.79938 144 SER A C 1
ATOM 941 O O . SER A 1 144 ? 31.29311 -18.19913 10.99638 1.000 31.70885 144 SER A O 1
ATOM 944 N N . TYR A 1 145 ? 31.24450 -16.44186 9.60421 1.000 40.12449 145 TYR A N 1
ATOM 945 C CA . TYR A 1 145 ? 31.07121 -17.31067 8.43582 1.000 30.48844 145 TYR A CA 1
ATOM 946 C C . TYR A 1 145 ? 32.29512 -18.21809 8.23711 1.000 28.12994 145 TYR A C 1
ATOM 947 O O . TYR A 1 145 ? 32.16739 -19.41556 7.96281 1.000 25.59227 145 TYR A O 1
ATOM 956 N N . ALA A 1 146 ? 33.49518 -17.64520 8.33360 1.000 27.54125 146 ALA A N 1
ATOM 957 C CA . ALA A 1 146 ? 34.72132 -18.42160 8.17799 1.000 28.80359 146 ALA A CA 1
ATOM 958 C C . ALA A 1 146 ? 34.74997 -19.61705 9.13618 1.000 32.53604 146 ALA A C 1
ATOM 959 O O . ALA A 1 146 ? 35.04755 -20.75062 8.73300 1.000 29.55239 146 ALA A O 1
ATOM 961 N N . ILE A 1 147 ? 34.40284 -19.37723 10.40632 1.000 33.47471 147 ILE A N 1
ATOM 962 C CA . ILE A 1 147 ? 34.38122 -20.43750 11.41279 1.000 30.47877 147 ILE A CA 1
ATOM 963 C C . ILE A 1 147 ? 33.45577 -21.55756 10.98726 1.000 27.80937 147 ILE A C 1
ATOM 964 O O . ILE A 1 147 ? 33.81567 -22.73615 11.05451 1.000 33.92013 147 ILE A O 1
ATOM 969 N N . GLN A 1 148 ? 32.24496 -21.21338 10.55394 1.000 29.60068 148 GLN A N 1
ATOM 970 C CA . GLN A 1 148 ? 31.29934 -22.24060 10.13116 1.000 27.71470 148 GLN A CA 1
ATOM 971 C C . GLN A 1 148 ? 31.74459 -22.94795 8.85304 1.000 34.72483 148 GLN A C 1
ATOM 972 O O . GLN A 1 148 ? 31.49538 -24.14487 8.69495 1.000 29.54253 148 GLN A O 1
ATOM 978 N N . GLY A 1 149 ? 32.32603 -22.22078 7.89036 1.000 28.27080 149 GLY A N 1
ATOM 979 C CA . GLY A 1 149 ? 32.77677 -22.87226 6.66923 1.000 25.33291 149 GLY A CA 1
ATOM 980 C C . GLY A 1 149 ? 33.98711 -23.77013 6.89152 1.000 24.47429 149 GLY A C 1
ATOM 981 O O . GLY A 1 149 ? 34.12526 -24.81003 6.24202 1.000 27.61411 149 GLY A O 1
ATOM 982 N N . THR A 1 150 ? 34.85755 -23.38677 7.82246 1.000 20.41417 150 THR A N 1
ATOM 983 C CA . THR A 1 150 ? 36.00215 -24.19648 8.21005 1.000 24.65416 150 THR A CA 1
ATOM 984 C C . THR A 1 150 ? 35.55209 -25.53665 8.77864 1.000 31.31562 150 THR A C 1
ATOM 985 O O . THR A 1 150 ? 36.06783 -26.59283 8.39980 1.000 25.40190 150 THR A O 1
ATOM 989 N N . GLU A 1 151 ? 34.57481 -25.51236 9.67998 1.000 26.41151 151 GLU A N 1
ATOM 990 C CA . GLU A 1 151 ? 34.06384 -26.75783 10.23582 1.000 27.87694 151 GLU A CA 1
ATOM 991 C C . GLU A 1 151 ? 33.44083 -27.61992 9.14830 1.000 33.00020 151 GLU A C 1
ATOM 992 O O . GLU A 1 151 ? 33.72233 -28.81885 9.06955 1.000 31.35424 151 GLU A O 1
ATOM 998 N N . GLU A 1 152 ? 32.63044 -27.02202 8.25816 1.000 28.97268 152 GLU A N 1
ATOM 999 C CA . GLU A 1 152 ? 31.98953 -27.82653 7.21646 1.000 26.59598 152 GLU A CA 1
ATOM 1000 C C . GLU A 1 152 ? 33.01987 -28.41489 6.25870 1.000 30.37637 152 GLU A C 1
ATOM 1001 O O . GLU A 1 152 ? 32.86819 -29.55215 5.80393 1.000 30.53817 152 GLU A O 1
ATOM 1007 N N . LEU A 1 153 ? 34.07690 -27.66034 5.94692 1.000 20.32885 153 LEU A N 1
ATOM 1008 C CA . LEU A 1 153 ? 35.12769 -28.19128 5.08308 1.000 24.77732 153 LEU A CA 1
ATOM 1009 C C . LEU A 1 153 ? 35.87634 -29.33321 5.76534 1.000 24.21529 153 LEU A C 1
ATOM 1010 O O . LEU A 1 153 ? 36.11478 -30.38592 5.16423 1.000 26.31157 153 LEU A O 1
ATOM 1015 N N . ARG A 1 154 ? 36.26334 -29.12509 7.01989 1.000 24.49167 154 ARG A N 1
ATOM 1016 C CA . ARG A 1 154 ? 36.92356 -30.15876 7.80870 1.000 28.32481 154 ARG A CA 1
ATOM 1017 C C . ARG A 1 154 ? 36.17131 -31.48965 7.76144 1.000 29.35234 154 ARG A C 1
ATOM 1018 O O . ARG A 1 154 ? 36.78738 -32.55479 7.69026 1.000 26.76442 154 ARG A O 1
ATOM 1026 N N . LYS A 1 155 ? 34.83832 -31.44455 7.77472 1.000 29.40312 155 LYS A N 1
ATOM 1027 C CA . LYS A 1 155 ? 34.05296 -32.66601 7.66815 1.000 27.63976 155 LYS A CA 1
ATOM 1028 C C . LYS A 1 155 ? 34.37459 -33.44414 6.40617 1.000 32.33484 155 LYS A C 1
ATOM 1029 O O . LYS A 1 155 ? 34.31087 -34.68306 6.39431 1.000 24.90079 155 LYS A O 1
ATOM 1035 N N . HIS A 1 156 ? 34.71788 -32.74561 5.33384 1.000 28.39519 156 HIS A N 1
ATOM 1036 C CA . HIS A 1 156 ? 34.72764 -33.37035 4.03728 1.000 20.94674 156 HIS A CA 1
ATOM 1037 C C . HIS A 1 156 ? 36.10626 -33.52928 3.44277 1.000 23.93311 156 HIS A C 1
ATOM 1038 O O . HIS A 1 156 ? 36.21913 -34.14611 2.38077 1.000 31.10627 156 HIS A O 1
ATOM 1045 N N . VAL A 1 157 ? 37.15632 -33.00839 4.07205 1.000 26.11979 157 VAL A N 1
ATOM 1046 C CA . VAL A 1 157 ? 38.51137 -33.20734 3.54422 1.000 21.52594 157 VAL A CA 1
ATOM 1047 C C . VAL A 1 157 ? 39.21427 -34.28678 4.37440 1.000 24.11700 157 VAL A C 1
ATOM 1048 O O . VAL A 1 157 ? 38.90979 -34.51865 5.54547 1.000 22.81942 157 VAL A O 1
ATOM 1052 N N . ASP A 1 158 ? 40.21211 -34.92830 3.77149 1.000 25.29792 158 ASP A N 1
ATOM 1053 C CA . ASP A 1 158 ? 41.07509 -35.84026 4.52703 1.000 24.65647 158 ASP A CA 1
ATOM 1054 C C . ASP A 1 158 ? 41.91057 -35.10329 5.56655 1.000 27.47065 158 ASP A C 1
ATOM 1055 O O . ASP A 1 158 ? 42.00105 -35.54524 6.71605 1.000 30.83509 158 ASP A O 1
ATOM 1060 N N . SER A 1 159 ? 42.55233 -33.99457 5.16968 1.000 24.25804 159 SER A N 1
ATOM 1061 C CA . SER A 1 159 ? 43.37920 -33.14429 6.01835 1.000 23.05763 159 SER A CA 1
ATOM 1062 C C . SER A 1 159 ? 43.05893 -31.69028 5.69855 1.000 22.02200 159 SER A C 1
ATOM 1063 O O . SER A 1 159 ? 42.80316 -31.36205 4.54447 1.000 24.25892 159 SER A O 1
ATOM 1066 N N . LEU A 1 160 ? 43.13991 -30.80792 6.69657 1.000 26.91433 160 LEU A N 1
ATOM 1067 C CA . LEU A 1 160 ? 42.80729 -29.38691 6.51096 1.000 24.45200 160 LEU A CA 1
ATOM 1068 C C . LEU A 1 160 ? 43.95556 -28.52826 7.01677 1.000 23.56462 160 LEU A C 1
ATOM 1069 O O . LEU A 1 160 ? 44.30451 -28.59413 8.19519 1.000 22.13478 160 LEU A O 1
ATOM 1074 N N . ILE A 1 161 ? 44.52828 -27.72492 6.14745 1.000 24.18080 161 ILE A N 1
ATOM 1075 C CA . ILE A 1 161 ? 45.53843 -26.74939 6.53281 1.000 20.39804 161 ILE A CA 1
ATOM 1076 C C . ILE A 1 161 ? 44.86908 -25.38929 6.58954 1.000 25.93834 161 ILE A C 1
ATOM 1077 O O . ILE A 1 161 ? 44.21889 -24.97777 5.61484 1.000 20.34929 161 ILE A O 1
ATOM 1082 N N . ILE A 1 162 ? 45.04684 -24.68706 7.71350 1.000 25.15416 162 ILE A N 1
ATOM 1083 C CA . ILE A 1 162 ? 44.44400 -23.38098 7.95984 1.000 26.02249 162 ILE A CA 1
ATOM 1084 C C . ILE A 1 162 ? 45.55878 -22.35767 8.15312 1.000 32.10893 162 ILE A C 1
ATOM 1085 O O . ILE A 1 162 ? 46.41644 -22.51273 9.02476 1.000 30.94712 162 ILE A O 1
ATOM 1090 N N . ILE A 1 163 ? 45.53308 -21.30971 7.35370 1.000 22.75575 163 ILE A N 1
ATOM 1091 C CA . ILE A 1 163 ? 46.51337 -20.24323 7.40220 1.000 28.88716 163 ILE A CA 1
ATOM 1092 C C . ILE A 1 163 ? 45.77882 -18.97239 7.83261 1.000 35.37602 163 ILE A C 1
ATOM 1093 O O . ILE A 1 163 ? 44.85470 -18.51080 7.14357 1.000 24.51729 163 ILE A O 1
ATOM 1098 N N . SER A 1 164 ? 46.17726 -18.41742 8.97688 1.000 26.21503 164 SER A N 1
ATOM 1099 C CA . SER A 1 164 ? 45.53449 -17.21995 9.53544 1.000 31.68431 164 SER A CA 1
ATOM 1100 C C . SER A 1 164 ? 46.12168 -15.95463 8.92171 1.000 33.83383 164 SER A C 1
ATOM 1101 O O . SER A 1 164 ? 47.32825 -15.70304 9.05735 1.000 28.95085 164 SER A O 1
ATOM 1104 N N . ASN A 1 165 ? 45.27864 -15.12836 8.28326 1.000 23.72964 165 ASN A N 1
ATOM 1105 C CA . ASN A 1 165 ? 45.79172 -13.82687 7.84177 1.000 30.30969 165 ASN A CA 1
ATOM 1106 C C . ASN A 1 165 ? 46.26075 -12.95428 9.01382 1.000 32.57859 165 ASN A C 1
ATOM 1107 O O . ASN A 1 165 ? 47.19864 -12.17303 8.84566 1.000 32.50437 165 ASN A O 1
ATOM 1112 N N . ASP A 1 166 ? 45.64453 -13.06806 10.19656 1.000 29.62218 166 ASP A N 1
ATOM 1113 C CA . ASP A 1 166 ? 46.14324 -12.30274 11.34833 1.000 39.86297 166 ASP A CA 1
ATOM 1114 C C . ASP A 1 166 ? 47.59726 -12.66258 11.64643 1.000 42.84313 166 ASP A C 1
ATOM 1115 O O . ASP A 1 166 ? 48.46938 -11.78950 11.74358 1.000 46.81401 166 ASP A O 1
ATOM 1120 N N . ARG A 1 167 ? 47.88536 -13.96119 11.75401 1.000 34.89091 167 ARG A N 1
ATOM 1121 C CA . ARG A 1 167 ? 49.23575 -14.39063 12.09919 1.000 43.88118 167 ARG A CA 1
ATOM 1122 C C . ARG A 1 167 ? 50.19867 -14.21330 10.94006 1.000 48.36347 167 ARG A C 1
ATOM 1123 O O . ARG A 1 167 ? 51.40049 -14.05146 11.15718 1.000 49.11943 167 ARG A O 1
ATOM 1131 N N . LEU A 1 168 ? 49.70511 -14.26807 9.70598 1.000 40.78539 168 LEU A N 1
ATOM 1132 C CA . LEU A 1 168 ? 50.60934 -14.16834 8.57632 1.000 49.20019 168 LEU A CA 1
ATOM 1133 C C . LEU A 1 168 ? 51.28391 -12.80989 8.54336 1.000 54.93937 168 LEU A C 1
ATOM 1134 O O . LEU A 1 168 ? 52.37953 -12.68100 7.98181 1.000 56.47617 168 LEU A O 1
ATOM 1139 N N . LEU A 1 169 ? 50.67376 -11.81732 9.19129 1.000 52.96468 169 LEU A N 1
ATOM 1140 C CA . LEU A 1 169 ? 51.28496 -10.50311 9.30515 1.000 61.65191 169 LEU A CA 1
ATOM 1141 C C . LEU A 1 169 ? 52.58247 -10.56475 10.10048 1.000 75.04606 169 LEU A C 1
ATOM 1142 O O . LEU A 1 169 ? 53.60616 -9.99033 9.69804 1.000 74.63888 169 LEU A O 1
ATOM 1147 N N . GLU A 1 170 ? 52.55182 -11.24770 11.24884 1.000 74.61746 170 GLU A N 1
ATOM 1148 C CA . GLU A 1 170 ? 53.71544 -11.32332 12.12477 1.000 71.22288 170 GLU A CA 1
ATOM 1149 C C . GLU A 1 170 ? 54.87264 -12.09615 11.50797 1.000 74.08399 170 GLU A C 1
ATOM 1150 O O . GLU A 1 170 ? 55.93959 -12.16892 12.12671 1.000 84.37483 170 GLU A O 1
ATOM 1156 N N . VAL A 1 171 ? 54.69594 -12.68026 10.32482 1.000 69.43003 171 VAL A N 1
ATOM 1157 C CA . VAL A 1 171 ? 55.83085 -13.21515 9.57612 1.000 78.28527 171 VAL A CA 1
ATOM 1158 C C . VAL A 1 171 ? 56.29495 -12.15583 8.57099 1.000 82.11067 171 VAL A C 1
ATOM 1159 O O . VAL A 1 171 ? 57.42779 -12.18753 8.08627 1.000 81.25731 171 VAL A O 1
ATOM 1163 N N . ASP A 1 185 ? 43.56534 -3.54644 17.67084 1.000 80.77459 185 ASP A N 1
ATOM 1164 C CA . ASP A 1 185 ? 43.63407 -2.85455 16.38486 1.000 91.71941 185 ASP A CA 1
ATOM 1165 C C . ASP A 1 185 ? 42.22463 -2.49469 15.88498 1.000 86.74809 185 ASP A C 1
ATOM 1166 O O . ASP A 1 185 ? 41.56367 -3.30791 15.21939 1.000 71.89399 185 ASP A O 1
ATOM 1171 N N . ASN A 1 186 ? 41.75666 -1.28393 16.19840 1.000 63.84542 186 ASN A N 1
ATOM 1172 C CA . ASN A 1 186 ? 40.41256 -0.88775 15.79451 1.000 58.62139 186 ASN A CA 1
ATOM 1173 C C . ASN A 1 186 ? 40.41667 0.57377 15.39835 1.000 54.48041 186 ASN A C 1
ATOM 1174 O O . ASN A 1 186 ? 40.70830 1.44272 16.22334 1.000 50.16052 186 ASN A O 1
ATOM 1179 N N . ILE A 1 187 ? 40.04061 0.83477 14.14445 1.000 57.18030 187 ILE A N 1
ATOM 1180 C CA . ILE A 1 187 ? 40.23016 2.14714 13.53159 1.000 50.89468 187 ILE A CA 1
ATOM 1181 C C . ILE A 1 187 ? 39.13042 3.12601 13.93600 1.000 48.02518 187 ILE A C 1
ATOM 1182 O O . ILE A 1 187 ? 39.38159 4.32554 14.07794 1.000 40.89541 187 ILE A O 1
ATOM 1187 N N . LEU A 1 188 ? 37.88715 2.65589 14.07393 1.000 45.11838 188 LEU A N 1
ATOM 1188 C CA . LEU A 1 188 ? 36.84589 3.53373 14.59903 1.000 48.87018 188 LEU A CA 1
ATOM 1189 C C . LEU A 1 188 ? 37.17961 4.02715 16.01072 1.000 50.69757 188 LEU A C 1
ATOM 1190 O O . LEU A 1 188 ? 36.82729 5.15462 16.36681 1.000 44.25799 188 LEU A O 1
ATOM 1195 N N . ARG A 1 189 ? 37.85795 3.21414 16.82819 1.000 52.38827 189 ARG A N 1
ATOM 1196 C CA . ARG A 1 189 ? 38.30851 3.70331 18.12889 1.000 49.89640 189 ARG A CA 1
ATOM 1197 C C . ARG A 1 189 ? 39.32087 4.83562 17.97380 1.000 48.74145 189 ARG A C 1
ATOM 1198 O O . ARG A 1 189 ? 39.17418 5.90498 18.58312 1.000 41.59137 189 ARG A O 1
ATOM 1206 N N . GLN A 1 190 ? 40.34955 4.63118 17.15260 1.000 46.35618 190 GLN A N 1
ATOM 1207 C CA . GLN A 1 190 ? 41.36709 5.67096 16.98536 1.000 47.75167 190 GLN A CA 1
ATOM 1208 C C . GLN A 1 190 ? 40.76133 6.99865 16.52161 1.000 52.51844 190 GLN A C 1
ATOM 1209 O O . GLN A 1 190 ? 41.18454 8.07445 16.96752 1.000 49.49342 190 GLN A O 1
ATOM 1211 N N . GLY A 1 191 ? 39.78221 6.94709 15.60997 1.000 48.59422 191 GLY A N 1
ATOM 1212 C CA . GLY A 1 191 ? 39.16791 8.17462 15.12683 1.000 42.71036 191 GLY A CA 1
ATOM 1213 C C . GLY A 1 191 ? 38.45736 8.95324 16.22109 1.000 46.30853 191 GLY A C 1
ATOM 1214 O O . GLY A 1 191 ? 38.60187 10.17472 16.32104 1.000 53.65884 191 GLY A O 1
ATOM 1215 N N . VAL A 1 192 ? 37.67094 8.26283 17.04995 1.000 42.83713 192 VAL A N 1
ATOM 1216 C CA . VAL A 1 192 ? 36.97271 8.93210 18.14819 1.000 43.20189 192 VAL A CA 1
ATOM 1217 C C . VAL A 1 192 ? 37.98258 9.51696 19.13637 1.000 45.94167 192 VAL A C 1
ATOM 1218 O O . VAL A 1 192 ? 38.02680 10.73108 19.37715 1.000 39.91603 192 VAL A O 1
ATOM 1222 N N . GLN A 1 193 ? 38.82182 8.65074 19.70435 1.000 42.77179 193 GLN A N 1
ATOM 1223 C CA . GLN A 1 193 ? 39.76828 9.04729 20.74127 1.000 49.70286 193 GLN A CA 1
ATOM 1224 C C . GLN A 1 193 ? 40.66609 10.19923 20.31403 1.000 51.20873 193 GLN A C 1
ATOM 1225 O O . GLN A 1 193 ? 41.13604 10.95963 21.16547 1.000 53.14267 193 GLN A O 1
ATOM 1231 N N . THR A 1 194 ? 40.91481 10.34824 19.00987 1.000 47.12416 194 THR A N 1
ATOM 1232 C CA . THR A 1 194 ? 41.72562 11.46711 18.52798 1.000 46.83848 194 THR A CA 1
ATOM 1233 C C . THR A 1 194 ? 41.15258 12.80049 18.98401 1.000 54.20676 194 THR A C 1
ATOM 1234 O O . THR A 1 194 ? 41.89854 13.70892 19.37417 1.000 57.96805 194 THR A O 1
ATOM 1238 N N . ILE A 1 195 ? 39.83041 12.93780 18.93177 1.000 47.47555 195 ILE A N 1
ATOM 1239 C CA . ILE A 1 195 ? 39.16050 14.17255 19.32459 1.000 46.51258 195 ILE A CA 1
ATOM 1240 C C . ILE A 1 195 ? 38.86058 14.20055 20.81905 1.000 44.82575 195 ILE A C 1
ATOM 1241 O O . ILE A 1 195 ? 38.99935 15.24545 21.45790 1.000 49.56594 195 ILE A O 1
ATOM 1246 N N . THR A 1 196 ? 38.43608 13.07409 21.40825 1.000 44.59628 196 THR A N 1
ATOM 1247 C CA . THR A 1 196 ? 37.90379 13.13261 22.76967 1.000 43.62918 196 THR A CA 1
ATOM 1248 C C . THR A 1 196 ? 39.00133 13.31649 23.81936 1.000 55.59264 196 THR A C 1
ATOM 1249 O O . THR A 1 196 ? 38.77093 13.98268 24.83886 1.000 46.55965 196 THR A O 1
ATOM 1253 N N . ASP A 1 197 ? 40.18654 12.73112 23.61120 1.000 55.13256 197 ASP A N 1
ATOM 1254 C CA . ASP A 1 197 ? 41.24994 12.89475 24.60020 1.000 56.71731 197 ASP A CA 1
ATOM 1255 C C . ASP A 1 197 ? 41.60953 14.36425 24.75928 1.000 51.59944 197 ASP A C 1
ATOM 1256 O O . ASP A 1 197 ? 41.88319 14.82968 25.86924 1.000 60.48917 197 ASP A O 1
ATOM 1261 N N . LEU A 1 198 ? 41.56759 15.11939 23.66176 1.000 49.95113 198 LEU A N 1
ATOM 1262 C CA . LEU A 1 198 ? 41.86302 16.54054 23.72808 1.000 49.12976 198 LEU A CA 1
ATOM 1263 C C . LEU A 1 198 ? 40.84551 17.30416 24.57970 1.000 69.67333 198 LEU A C 1
ATOM 1264 O O . LEU A 1 198 ? 41.17823 18.36830 25.11908 1.000 69.46011 198 LEU A O 1
ATOM 1269 N N . ILE A 1 199 ? 39.61763 16.79979 24.71921 1.000 54.08016 199 ILE A N 1
ATOM 1270 C CA . ILE A 1 199 ? 38.60248 17.46963 25.53085 1.000 54.52103 199 ILE A CA 1
ATOM 1271 C C . ILE A 1 199 ? 38.50789 16.87524 26.93028 1.000 51.15952 199 ILE A C 1
ATOM 1272 O O . ILE A 1 199 ? 38.37850 17.61374 27.90615 1.000 71.30545 199 ILE A O 1
ATOM 1277 N N . ALA A 1 200 ? 38.51061 15.54594 27.05201 1.000 47.30569 200 ALA A N 1
ATOM 1278 C CA . ALA A 1 200 ? 38.09487 14.90714 28.29308 1.000 56.76863 200 ALA A CA 1
ATOM 1279 C C . ALA A 1 200 ? 39.25148 14.39204 29.13327 1.000 66.34290 200 ALA A C 1
ATOM 1280 O O . ALA A 1 200 ? 39.06312 14.12930 30.33038 1.000 62.64553 200 ALA A O 1
ATOM 1282 N N . VAL A 1 201 ? 40.42980 14.23194 28.54519 1.000 60.39559 201 VAL A N 1
ATOM 1283 C CA . VAL A 1 201 ? 41.59456 13.75577 29.27821 1.000 64.09128 201 VAL A CA 1
ATOM 1284 C C . VAL A 1 201 ? 42.61654 14.89161 29.30741 1.000 70.99874 201 VAL A C 1
ATOM 1285 O O . VAL A 1 201 ? 43.22659 15.21060 28.27205 1.000 65.62791 201 VAL A O 1
ATOM 1289 N N . PRO A 1 202 ? 42.80983 15.55183 30.45021 1.000 73.62355 202 PRO A N 1
ATOM 1290 C CA . PRO A 1 202 ? 43.77294 16.66176 30.50655 1.000 71.31254 202 PRO A CA 1
ATOM 1291 C C . PRO A 1 202 ? 45.19970 16.13816 30.43479 1.000 64.90053 202 PRO A C 1
ATOM 1292 O O . PRO A 1 202 ? 45.55214 15.15696 31.09598 1.000 65.25945 202 PRO A O 1
ATOM 1296 N N . SER A 1 203 ? 46.00601 16.78561 29.59292 1.000 68.79123 203 SER A N 1
ATOM 1297 C CA . SER A 1 203 ? 47.40823 16.43558 29.39961 1.000 76.60921 203 SER A CA 1
ATOM 1298 C C . SER A 1 203 ? 48.21920 17.70524 29.20115 1.000 75.36575 203 SER A C 1
ATOM 1299 O O . SER A 1 203 ? 47.83536 18.77731 29.68054 1.000 75.75909 203 SER A O 1
ATOM 1302 N N . LEU A 1 204 ? 49.33155 17.59679 28.47509 1.000 78.40060 204 LEU A N 1
ATOM 1303 C CA . LEU A 1 204 ? 50.20150 18.75048 28.28570 1.000 76.67478 204 LEU A CA 1
ATOM 1304 C C . LEU A 1 204 ? 49.44495 19.90186 27.63632 1.000 77.04553 204 LEU A C 1
ATOM 1305 O O . LEU A 1 204 ? 49.51866 21.04656 28.09643 1.000 82.70737 204 LEU A O 1
ATOM 1310 N N . ILE A 1 205 ? 48.70172 19.62090 26.57093 1.000 77.21492 205 ILE A N 1
ATOM 1311 C CA . ILE A 1 205 ? 47.83077 20.61399 25.95185 1.000 80.84353 205 ILE A CA 1
ATOM 1312 C C . ILE A 1 205 ? 46.45853 19.99696 25.71862 1.000 79.84649 205 ILE A C 1
ATOM 1313 O O . ILE A 1 205 ? 46.34755 18.83011 25.32005 1.000 81.24261 205 ILE A O 1
ATOM 1318 N N . ASN A 1 206 ? 45.41421 20.78544 25.97462 1.000 75.77068 206 ASN A N 1
ATOM 1319 C CA . ASN A 1 206 ? 44.03538 20.35534 25.80329 1.000 72.35184 206 ASN A CA 1
ATOM 1320 C C . ASN A 1 206 ? 43.24488 21.43369 25.07096 1.000 75.63026 206 ASN A C 1
ATOM 1321 O O . ASN A 1 206 ? 43.67744 22.58494 24.96235 1.000 72.69148 206 ASN A O 1
ATOM 1326 N N . LEU A 1 207 ? 42.08826 21.03312 24.53633 1.000 69.79966 207 LEU A N 1
ATOM 1327 C CA . LEU A 1 207 ? 41.21402 21.91355 23.77607 1.000 64.25591 207 LEU A CA 1
ATOM 1328 C C . LEU A 1 207 ? 39.85339 22.03427 24.45787 1.000 66.75190 207 LEU A C 1
ATOM 1329 O O . LEU A 1 207 ? 39.42765 21.13783 25.19133 1.000 60.56877 207 LEU A O 1
ATOM 1334 N N . ASP A 1 208 ? 39.17755 23.15930 24.21902 1.000 69.18298 208 ASP A N 1
ATOM 1335 C CA . ASP A 1 208 ? 37.80981 23.34306 24.68761 1.000 66.81692 208 ASP A CA 1
ATOM 1336 C C . ASP A 1 208 ? 36.83773 22.70473 23.70724 1.000 61.27149 208 ASP A C 1
ATOM 1337 O O . ASP A 1 208 ? 37.08826 22.65791 22.50298 1.000 55.69542 208 ASP A O 1
ATOM 1342 N N . PHE A 1 209 ? 35.69284 22.25577 24.21816 1.000 61.14286 209 PHE A N 1
ATOM 1343 C CA . PHE A 1 209 ? 34.68196 21.73328 23.30623 1.000 55.86708 209 PHE A CA 1
ATOM 1344 C C . PHE A 1 209 ? 34.28116 22.77584 22.26219 1.000 54.61339 209 PHE A C 1
ATOM 1345 O O . PHE A 1 209 ? 34.03961 22.43968 21.09652 1.000 47.88679 209 PHE A O 1
ATOM 1353 N N . ALA A 1 210 ? 34.20341 24.04727 22.64942 1.000 49.64608 210 ALA A N 1
ATOM 1354 C CA . ALA A 1 210 ? 33.81720 25.05510 21.66848 1.000 49.25806 210 ALA A CA 1
ATOM 1355 C C . ALA A 1 210 ? 34.83580 25.18923 20.54061 1.000 56.54822 210 ALA A C 1
ATOM 1356 O O . ALA A 1 210 ? 34.48384 25.67778 19.45661 1.000 52.40560 210 ALA A O 1
ATOM 1358 N N . ASP A 1 211 ? 36.09130 24.78552 20.77135 1.000 52.24898 211 ASP A N 1
ATOM 1359 C CA . ASP A 1 211 ? 37.08250 24.80380 19.69428 1.000 53.79589 211 ASP A CA 1
ATOM 1360 C C . ASP A 1 211 ? 36.80997 23.69413 18.68706 1.000 55.48023 211 ASP A C 1
ATOM 1361 O O . ASP A 1 211 ? 36.85842 23.91860 17.46816 1.000 53.48258 211 ASP A O 1
ATOM 1366 N N . ILE A 1 212 ? 36.53249 22.48093 19.18190 1.000 51.20384 212 ILE A N 1
ATOM 1367 C CA . ILE A 1 212 ? 36.15528 21.38553 18.28881 1.000 51.04317 212 ILE A CA 1
ATOM 1368 C C . ILE A 1 212 ? 34.93219 21.76942 17.46843 1.000 45.19469 212 ILE A C 1
ATOM 1369 O O . ILE A 1 212 ? 34.87094 21.52468 16.25515 1.000 47.59785 212 ILE A O 1
ATOM 1374 N N . LYS A 1 213 ? 33.95919 22.41952 18.10485 1.000 37.24882 213 LYS A N 1
ATOM 1375 C CA . LYS A 1 213 ? 32.71428 22.73873 17.41683 1.000 46.59760 213 LYS A CA 1
ATOM 1376 C C . LYS A 1 213 ? 32.94181 23.67412 16.23172 1.000 51.36996 213 LYS A C 1
ATOM 1377 O O . LYS A 1 213 ? 32.34395 23.48940 15.16727 1.000 50.30036 213 LYS A O 1
ATOM 1383 N N . THR A 1 214 ? 33.78705 24.69449 16.38016 1.000 52.29704 214 THR A N 1
ATOM 1384 C CA . THR A 1 214 ? 33.98245 25.57128 15.22475 1.000 50.62121 214 THR A CA 1
ATOM 1385 C C . THR A 1 214 ? 34.62134 24.81054 14.07241 1.000 41.80094 214 THR A C 1
ATOM 1386 O O . THR A 1 214 ? 34.30983 25.07522 12.90935 1.000 51.69579 214 THR A O 1
ATOM 1390 N N . VAL A 1 215 ? 35.47094 23.82881 14.38021 1.000 48.40700 215 VAL A N 1
ATOM 1391 C CA . VAL A 1 215 ? 36.12617 23.03135 13.34286 1.000 53.00088 215 VAL A CA 1
ATOM 1392 C C . VAL A 1 215 ? 35.15200 22.06765 12.66053 1.000 53.42713 215 VAL A C 1
ATOM 1393 O O . VAL A 1 215 ? 35.27968 21.78296 11.46185 1.000 52.12664 215 VAL A O 1
ATOM 1397 N N . MET A 1 216 ? 34.19192 21.51365 13.40664 1.000 50.98119 216 MET A N 1
ATOM 1398 C CA . MET A 1 216 ? 33.41531 20.38656 12.89920 1.000 48.75953 216 MET A CA 1
ATOM 1399 C C . MET A 1 216 ? 31.93712 20.66534 12.69262 1.000 43.63009 216 MET A C 1
ATOM 1400 O O . MET A 1 216 ? 31.27553 19.87558 12.01298 1.000 46.66172 216 MET A O 1
ATOM 1405 N N . LYS A 1 217 ? 31.39703 21.75871 13.22729 1.000 48.29061 217 LYS A N 1
ATOM 1406 C CA . LYS A 1 217 ? 29.97991 22.04274 13.02847 1.000 45.26502 217 LYS A CA 1
ATOM 1407 C C . LYS A 1 217 ? 29.69801 22.40546 11.57089 1.000 49.38465 217 LYS A C 1
ATOM 1408 O O . LYS A 1 217 ? 30.36006 23.27070 10.99434 1.000 52.64242 217 LYS A O 1
ATOM 1414 N N . ASN A 1 218 ? 28.71098 21.73137 10.98127 1.000 42.83664 218 ASN A N 1
ATOM 1415 C CA . ASN A 1 218 ? 28.22460 22.00051 9.62730 1.000 57.79690 218 ASN A CA 1
ATOM 1416 C C . ASN A 1 218 ? 29.36412 22.07292 8.60971 1.000 56.45240 218 ASN A C 1
ATOM 1417 O O . ASN A 1 218 ? 29.54192 23.07089 7.91021 1.000 58.28440 218 ASN A O 1
ATOM 1422 N N . LYS A 1 219 ? 30.12579 20.97987 8.51144 1.000 50.24781 219 LYS A N 1
ATOM 1423 C CA . LYS A 1 219 ? 31.32403 20.95472 7.67630 1.000 50.10520 219 LYS A CA 1
ATOM 1424 C C . LYS A 1 219 ? 31.33948 19.89988 6.57580 1.000 51.39031 219 LYS A C 1
ATOM 1425 O O . LYS A 1 219 ? 32.16893 20.01267 5.66444 1.000 66.02764 219 LYS A O 1
ATOM 1431 N N . GLY A 1 220 ? 30.50159 18.87055 6.64354 1.000 47.05214 220 GLY A N 1
ATOM 1432 C CA . GLY A 1 220 ? 30.60052 17.79290 5.65454 1.000 52.74909 220 GLY A CA 1
ATOM 1433 C C . GLY A 1 220 ? 31.81483 16.88840 5.87373 1.000 52.68156 220 GLY A C 1
ATOM 1434 O O . GLY A 1 220 ? 32.06484 16.39698 6.98240 1.000 43.20820 220 GLY A O 1
ATOM 1435 N N . ASN A 1 221 ? 32.59265 16.67936 4.80978 1.000 46.33258 221 ASN A N 1
ATOM 1436 C CA . ASN A 1 221 ? 33.65334 15.67354 4.82319 1.000 49.01780 221 ASN A CA 1
ATOM 1437 C C . ASN A 1 221 ? 34.81916 16.10937 5.70280 1.000 51.46696 221 ASN A C 1
ATOM 1438 O O . ASN A 1 221 ? 35.28337 17.24898 5.62890 1.000 55.14140 221 ASN A O 1
ATOM 1443 N N . ALA A 1 222 ? 35.28405 15.20028 6.55327 1.000 53.39391 222 ALA A N 1
ATOM 1444 C CA . ALA A 1 222 ? 36.43474 15.43995 7.41095 1.000 42.77847 222 ALA A CA 1
ATOM 1445 C C . ALA A 1 222 ? 37.48885 14.39623 7.08691 1.000 58.34727 222 ALA A C 1
ATOM 1446 O O . ALA A 1 222 ? 37.18806 13.19512 7.05836 1.000 56.02094 222 ALA A O 1
ATOM 1448 N N . LEU A 1 223 ? 38.71390 14.84793 6.82710 1.000 50.96192 223 LEU A N 1
ATOM 1449 C CA . LEU A 1 223 ? 39.77696 13.94401 6.40987 1.000 48.88084 223 LEU A CA 1
ATOM 1450 C C . LEU A 1 223 ? 40.52976 13.44074 7.62960 1.000 41.89140 223 LEU A C 1
ATOM 1451 O O . LEU A 1 223 ? 40.81463 14.20759 8.55667 1.000 58.13773 223 LEU A O 1
ATOM 1456 N N . PHE A 1 224 ? 40.83789 12.14682 7.62821 1.000 40.62237 224 PHE A N 1
ATOM 1457 C CA . PHE A 1 224 ? 41.52934 11.49614 8.73276 1.000 45.57067 224 PHE A CA 1
ATOM 1458 C C . PHE A 1 224 ? 42.87753 10.94599 8.27111 1.000 43.42145 224 PHE A C 1
ATOM 1459 O O . PHE A 1 224 ? 42.94527 10.15119 7.32554 1.000 41.78891 224 PHE A O 1
ATOM 1467 N N . GLY A 1 225 ? 43.94425 11.36836 8.93526 1.000 44.44105 225 GLY A N 1
ATOM 1468 C CA . GLY A 1 225 ? 45.26609 10.84647 8.65647 1.000 47.16226 225 GLY A CA 1
ATOM 1469 C C . GLY A 1 225 ? 45.97346 10.48677 9.94337 1.000 46.77514 225 GLY A C 1
ATOM 1470 O O . GLY A 1 225 ? 45.76314 11.10835 10.98458 1.000 56.02256 225 GLY A O 1
ATOM 1471 N N . ILE A 1 226 ? 46.82950 9.46768 9.85892 1.000 46.20536 226 ILE A N 1
ATOM 1472 C CA . ILE A 1 226 ? 47.61870 9.03530 11.00821 1.000 55.28989 226 ILE A CA 1
ATOM 1473 C C . ILE A 1 226 ? 49.02023 8.60660 10.56146 1.000 53.06646 226 ILE A C 1
ATOM 1474 O O . ILE A 1 226 ? 49.18511 7.93534 9.53794 1.000 51.02413 226 ILE A O 1
ATOM 1479 N N . GLY A 1 227 ? 50.03011 9.00397 11.33630 1.000 57.38226 227 GLY A N 1
ATOM 1480 C CA . GLY A 1 227 ? 51.40757 8.61521 11.07766 1.000 61.95560 227 GLY A CA 1
ATOM 1481 C C . GLY A 1 227 ? 52.15352 8.48940 12.39037 1.000 69.83633 227 GLY A C 1
ATOM 1482 O O . GLY A 1 227 ? 51.74399 9.04746 13.41324 1.000 64.73223 227 GLY A O 1
ATOM 1483 N N . ILE A 1 228 ? 53.26369 7.75590 12.35886 1.000 79.20452 228 ILE A N 1
ATOM 1484 C CA . ILE A 1 228 ? 53.96434 7.39305 13.58738 1.000 75.88089 228 ILE A CA 1
ATOM 1485 C C . ILE A 1 228 ? 55.47056 7.44562 13.37256 1.000 82.73058 228 ILE A C 1
ATOM 1486 O O . ILE A 1 228 ? 55.98156 6.88926 12.39691 1.000 91.07336 228 ILE A O 1
ATOM 1491 N N . GLY A 1 229 ? 56.18289 8.07619 14.30635 1.000 91.45634 229 GLY A N 1
ATOM 1492 C CA . GLY A 1 229 ? 57.62422 8.22714 14.21107 1.000 103.68554 229 GLY A CA 1
ATOM 1493 C C . GLY A 1 229 ? 58.40570 7.52495 15.30734 1.000 107.26596 229 GLY A C 1
ATOM 1494 O O . GLY A 1 229 ? 58.25342 7.83620 16.49352 1.000 102.73529 229 GLY A O 1
ATOM 1495 N N . SER A 1 230 ? 59.25023 6.57168 14.91718 1.000 115.07583 230 SER A N 1
ATOM 1496 C CA . SER A 1 230 ? 60.09074 5.83955 15.85521 1.000 107.48504 230 SER A CA 1
ATOM 1497 C C . SER A 1 230 ? 61.43099 6.54890 15.99096 1.000 100.54536 230 SER A C 1
ATOM 1498 O O . SER A 1 230 ? 62.08652 6.85093 14.98649 1.000 99.34072 230 SER A O 1
ATOM 1500 N N . GLY A 1 231 ? 61.82877 6.82373 17.22777 1.000 95.35374 231 GLY A N 1
ATOM 1501 C CA . GLY A 1 231 ? 63.11865 7.42397 17.49111 1.000 101.97445 231 GLY A CA 1
ATOM 1502 C C . GLY A 1 231 ? 63.07240 8.94114 17.55217 1.000 101.55433 231 GLY A C 1
ATOM 1503 O O . GLY A 1 231 ? 62.06828 9.58493 17.24107 1.000 101.40305 231 GLY A O 1
ATOM 1504 N N . LYS A 1 232 ? 64.22434 9.51503 17.91920 1.000 97.45737 232 LYS A N 1
ATOM 1505 C CA . LYS A 1 232 ? 64.30134 10.90804 18.35962 1.000 99.87197 232 LYS A CA 1
ATOM 1506 C C . LYS A 1 232 ? 63.58296 11.86121 17.40844 1.000 108.24721 232 LYS A C 1
ATOM 1507 O O . LYS A 1 232 ? 62.67898 12.59988 17.81541 1.000 117.30713 232 LYS A O 1
ATOM 1509 N N . ASP A 1 233 ? 63.97487 11.86969 16.13374 1.000 103.51170 233 ASP A N 1
ATOM 1510 C CA . ASP A 1 233 ? 63.35368 12.78259 15.17674 1.000 102.49527 233 ASP A CA 1
ATOM 1511 C C . ASP A 1 233 ? 61.90803 12.38615 14.87154 1.000 100.91551 233 ASP A C 1
ATOM 1512 O O . ASP A 1 233 ? 61.32865 12.85750 13.88439 1.000 83.69162 233 ASP A O 1
ATOM 1514 N N . LYS A 1 234 ? 61.32433 11.53973 15.73417 1.000 102.60866 234 LYS A N 1
ATOM 1515 C CA . LYS A 1 234 ? 59.97419 11.01201 15.53547 1.000 97.87091 234 LYS A CA 1
ATOM 1516 C C . LYS A 1 234 ? 58.98300 12.10508 15.15250 1.000 86.77715 234 LYS A C 1
ATOM 1517 O O . LYS A 1 234 ? 58.21729 11.95908 14.19318 1.000 84.44177 234 LYS A O 1
ATOM 1519 N N . ALA A 1 235 ? 58.98275 13.21134 15.89584 1.000 85.14333 235 ALA A N 1
ATOM 1520 C CA . ALA A 1 235 ? 57.99049 14.25767 15.66772 1.000 86.13419 235 ALA A CA 1
ATOM 1521 C C . ALA A 1 235 ? 57.97123 14.73745 14.22069 1.000 88.72189 235 ALA A C 1
ATOM 1522 O O . ALA A 1 235 ? 56.92360 15.17236 13.72606 1.000 93.98863 235 ALA A O 1
ATOM 1524 N N . ILE A 1 236 ? 59.10979 14.68680 13.52893 1.000 85.24561 236 ILE A N 1
ATOM 1525 C CA . ILE A 1 236 ? 59.11275 15.04055 12.11272 1.000 84.38778 236 ILE A CA 1
ATOM 1526 C C . ILE A 1 236 ? 58.69275 13.84539 11.26221 1.000 77.84995 236 ILE A C 1
ATOM 1527 O O . ILE A 1 236 ? 57.98601 14.00285 10.25995 1.000 77.53247 236 ILE A O 1
ATOM 1529 N N . GLU A 1 237 ? 59.11254 12.63788 11.65253 1.000 62.80127 237 GLU A N 1
ATOM 1530 C CA . GLU A 1 237 ? 58.73712 11.42682 10.92627 1.000 79.13280 237 GLU A CA 1
ATOM 1531 C C . GLU A 1 237 ? 57.23494 11.16198 11.02959 1.000 79.31940 237 GLU A C 1
ATOM 1532 O O . GLU A 1 237 ? 56.53902 11.03265 10.01454 1.000 69.98936 237 GLU A O 1
ATOM 1534 N N . ALA A 1 238 ? 56.71663 11.07452 12.25664 1.000 82.00211 238 ALA A N 1
ATOM 1535 C CA . ALA A 1 238 ? 55.28904 10.83526 12.44641 1.000 73.08842 238 ALA A CA 1
ATOM 1536 C C . ALA A 1 238 ? 54.45223 11.89853 11.74397 1.000 66.06492 238 ALA A C 1
ATOM 1537 O O . ALA A 1 238 ? 53.50976 11.58115 11.01102 1.000 69.73738 238 ALA A O 1
ATOM 1539 N N . ALA A 1 239 ? 54.79157 13.16998 11.94204 1.000 66.12370 239 ALA A N 1
ATOM 1540 C CA . ALA A 1 239 ? 54.02025 14.23551 11.31593 1.000 62.03928 239 ALA A CA 1
ATOM 1541 C C . ALA A 1 239 ? 54.04707 14.14042 9.79446 1.000 72.10315 239 ALA A C 1
ATOM 1542 O O . ALA A 1 239 ? 53.09144 14.56407 9.13061 1.000 65.13900 239 ALA A O 1
ATOM 1544 N N . ASN A 1 240 ? 55.12544 13.59555 9.22147 1.000 66.99088 240 ASN A N 1
ATOM 1545 C CA . ASN A 1 240 ? 55.22782 13.51118 7.76628 1.000 70.09761 240 ASN A CA 1
ATOM 1546 C C . ASN A 1 240 ? 54.46957 12.30801 7.20760 1.000 64.87745 240 ASN A C 1
ATOM 1547 O O . ASN A 1 240 ? 53.86093 12.40269 6.13334 1.000 55.33971 240 ASN A O 1
ATOM 1552 N N . LYS A 1 241 ? 54.51406 11.16490 7.90431 1.000 58.43296 241 LYS A N 1
ATOM 1553 C CA . LYS A 1 241 ? 53.66924 10.03716 7.51953 1.000 59.38922 241 LYS A CA 1
ATOM 1554 C C . LYS A 1 241 ? 52.18914 10.40389 7.58922 1.000 64.09809 241 LYS A C 1
ATOM 1555 O O . LYS A 1 241 ? 51.40373 10.01164 6.71870 1.000 53.40035 241 LYS A O 1
ATOM 1561 N N . ALA A 1 242 ? 51.78830 11.15278 8.62430 1.000 61.78231 242 ALA A N 1
ATOM 1562 C CA . ALA A 1 242 ? 50.37586 11.48566 8.78899 1.000 59.49932 242 ALA A CA 1
ATOM 1563 C C . ALA A 1 242 ? 49.84087 12.22691 7.57661 1.000 60.91353 242 ALA A C 1
ATOM 1564 O O . ALA A 1 242 ? 48.74191 11.92746 7.09272 1.000 46.81791 242 ALA A O 1
ATOM 1566 N N . ILE A 1 243 ? 50.60954 13.19679 7.07160 1.000 58.61201 243 ILE A N 1
ATOM 1567 C CA . ILE A 1 243 ? 50.14407 14.08319 6.00901 1.000 58.22936 243 ILE A CA 1
ATOM 1568 C C . ILE A 1 243 ? 49.86716 13.33655 4.71284 1.000 55.04552 243 ILE A C 1
ATOM 1569 O O . ILE A 1 243 ? 49.14557 13.84595 3.84592 1.000 57.58556 243 ILE A O 1
ATOM 1574 N N . ILE A 1 244 ? 50.42563 12.13817 4.55197 1.000 57.09418 244 ILE A N 1
ATOM 1575 C CA . ILE A 1 244 ? 50.24976 11.34353 3.34699 1.000 57.62141 244 ILE A CA 1
ATOM 1576 C C . ILE A 1 244 ? 49.69160 9.95786 3.65506 1.000 59.21910 244 ILE A C 1
ATOM 1577 O O . ILE A 1 244 ? 49.72437 9.07009 2.79590 1.000 51.30189 244 ILE A O 1
ATOM 1582 N N . SER A 1 245 ? 49.18177 9.75770 4.86790 1.000 56.92208 245 SER A N 1
ATOM 1583 C CA . SER A 1 245 ? 48.52206 8.51086 5.22182 1.000 50.93716 245 SER A CA 1
ATOM 1584 C C . SER A 1 245 ? 47.54311 8.10974 4.11741 1.000 41.50171 245 SER A C 1
ATOM 1585 O O . SER A 1 245 ? 46.79014 8.95865 3.62322 1.000 46.43514 245 SER A O 1
ATOM 1588 N N . PRO A 1 246 ? 47.56250 6.85685 3.66601 1.000 46.47168 246 PRO A N 1
ATOM 1589 C CA . PRO A 1 246 ? 46.55022 6.41350 2.68744 1.000 41.19670 246 PRO A CA 1
ATOM 1590 C C . PRO A 1 246 ? 45.11055 6.59467 3.16798 1.000 36.92205 246 PRO A C 1
ATOM 1591 O O . PRO A 1 246 ? 44.18287 6.61672 2.34171 1.000 40.25434 246 PRO A O 1
ATOM 1595 N N . LEU A 1 247 ? 44.88138 6.69238 4.47646 1.000 35.41959 247 LEU A N 1
ATOM 1596 C CA . LEU A 1 247 ? 43.52244 6.91829 4.94909 1.000 37.65347 247 LEU A CA 1
ATOM 1597 C C . LEU A 1 247 ? 42.97707 8.25889 4.48693 1.000 45.69381 247 LEU A C 1
ATOM 1598 O O . LEU A 1 247 ? 41.75255 8.43598 4.44429 1.000 45.97989 247 LEU A O 1
ATOM 1603 N N . LEU A 1 248 ? 43.85206 9.20079 4.13549 1.000 40.73732 248 LEU A N 1
ATOM 1604 C CA . LEU A 1 248 ? 43.40427 10.52286 3.71711 1.000 53.03436 248 LEU A CA 1
ATOM 1605 C C . LEU A 1 248 ? 42.58671 10.42541 2.43949 1.000 53.08655 248 LEU A C 1
ATOM 1606 O O . LEU A 1 248 ? 43.09763 10.02756 1.38197 1.000 56.81748 248 LEU A O 1
ATOM 1611 N N . GLU A 1 249 ? 41.30913 10.79237 2.55434 1.000 50.34352 249 GLU A N 1
ATOM 1612 C CA . GLU A 1 249 ? 40.36373 10.63084 1.45344 1.000 68.48161 249 GLU A CA 1
ATOM 1613 C C . GLU A 1 249 ? 40.68818 11.56935 0.29160 1.000 78.37681 249 GLU A C 1
ATOM 1614 O O . GLU A 1 249 ? 40.48096 11.21656 -0.87865 1.000 69.78389 249 GLU A O 1
ATOM 1620 N N . ALA A 1 250 ? 41.18296 12.76415 0.59897 1.000 75.88167 250 ALA A N 1
ATOM 1621 C CA . ALA A 1 250 ? 41.72943 13.68606 -0.38010 1.000 68.86784 250 ALA A CA 1
ATOM 1622 C C . ALA A 1 250 ? 42.99778 14.25674 0.22498 1.000 64.98026 250 ALA A C 1
ATOM 1623 O O . ALA A 1 250 ? 43.47674 13.78920 1.26239 1.000 64.11592 250 ALA A O 1
ATOM 1625 N N . SER A 1 251 ? 43.55569 15.26516 -0.42180 1.000 72.47974 251 SER A N 1
ATOM 1626 C CA . SER A 1 251 ? 44.70273 15.93746 0.15679 1.000 67.33616 251 SER A CA 1
ATOM 1627 C C . SER A 1 251 ? 44.22265 16.92191 1.20951 1.000 52.92670 251 SER A C 1
ATOM 1628 O O . SER A 1 251 ? 43.16047 17.52914 1.07087 1.000 49.16075 251 SER A O 1
ATOM 1631 N N . ILE A 1 252 ? 45.02336 17.08928 2.26602 1.000 47.31915 252 ILE A N 1
ATOM 1632 C CA . ILE A 1 252 ? 44.68876 18.09745 3.26713 1.000 63.29196 252 ILE A CA 1
ATOM 1633 C C . ILE A 1 252 ? 45.02325 19.51320 2.82264 1.000 72.15271 252 ILE A C 1
ATOM 1634 O O . ILE A 1 252 ? 44.69242 20.46655 3.54214 1.000 71.26125 252 ILE A O 1
ATOM 1639 N N . ARG A 1 253 ? 45.65039 19.68172 1.65391 1.000 75.07161 253 ARG A N 1
ATOM 1640 C CA . ARG A 1 253 ? 46.11265 20.99788 1.21686 1.000 73.36464 253 ARG A CA 1
ATOM 1641 C C . ARG A 1 253 ? 44.93994 21.95321 1.01506 1.000 77.22734 253 ARG A C 1
ATOM 1642 O O . ARG A 1 253 ? 44.00109 21.65992 0.26545 1.000 69.78822 253 ARG A O 1
ATOM 1644 N N . GLY A 1 254 ? 44.99703 23.09785 1.69985 1.000 80.01785 254 GLY A N 1
ATOM 1645 C CA . GLY A 1 254 ? 43.97538 24.12214 1.59649 1.000 84.06909 254 GLY A CA 1
ATOM 1646 C C . GLY A 1 254 ? 42.82601 24.01159 2.57556 1.000 82.75829 254 GLY A C 1
ATOM 1647 O O . GLY A 1 254 ? 41.81284 24.69688 2.38939 1.000 74.08451 254 GLY A O 1
ATOM 1648 N N . ALA A 1 255 ? 42.94878 23.17826 3.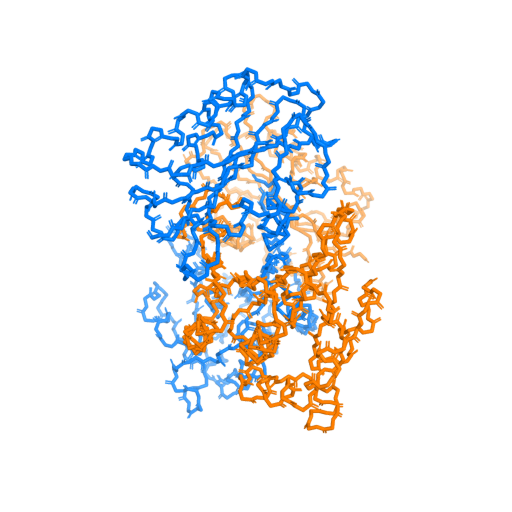60886 1.000 78.88530 255 ALA A N 1
ATOM 1649 C CA . ALA A 1 255 ? 41.86698 22.99068 4.56866 1.000 81.57426 255 ALA A CA 1
ATOM 1650 C C . ALA A 1 255 ? 41.64820 24.25371 5.39874 1.000 79.92247 255 ALA A C 1
ATOM 1651 O O . ALA A 1 255 ? 42.60414 24.84637 5.91388 1.000 79.37417 255 ALA A O 1
ATOM 1653 N N . ARG A 1 256 ? 40.38193 24.65746 5.54378 1.000 69.36335 256 ARG A N 1
ATOM 1654 C CA . ARG A 1 256 ? 40.08535 25.86631 6.31007 1.000 84.76665 256 ARG A CA 1
ATOM 1655 C C . ARG A 1 256 ? 40.43580 25.68661 7.78315 1.000 82.36016 256 ARG A C 1
ATOM 1656 O O . ARG A 1 256 ? 40.97054 26.60757 8.41618 1.000 77.86171 256 ARG A O 1
ATOM 1658 N N . ASP A 1 257 ? 40.15628 24.50622 8.34087 1.000 81.02066 257 ASP A N 1
ATOM 1659 C CA . ASP A 1 257 ? 40.41918 24.21643 9.74515 1.000 72.01295 257 ASP A CA 1
ATOM 1660 C C . ASP A 1 257 ? 40.93059 22.78549 9.87465 1.000 70.78856 257 ASP A C 1
ATOM 1661 O O . ASP A 1 257 ? 40.74927 21.95426 8.97904 1.000 65.49200 257 ASP A O 1
ATOM 1666 N N . ALA A 1 258 ? 41.58069 22.50342 11.00269 1.000 63.32756 258 ALA A N 1
ATOM 1667 C CA . ALA A 1 258 ? 42.13286 21.17609 11.23492 1.000 63.92472 258 ALA A CA 1
ATOM 1668 C C . ALA A 1 258 ? 42.40234 20.97947 12.71880 1.000 63.87751 258 ALA A C 1
ATOM 1669 O O . ALA A 1 258 ? 42.70400 21.93242 13.44321 1.000 60.79607 258 ALA A O 1
ATOM 1671 N N . ILE A 1 259 ? 42.28694 19.72594 13.15648 1.000 58.80277 259 ILE A N 1
ATOM 1672 C CA . ILE A 1 259 ? 42.63492 19.30977 14.51126 1.000 57.25176 259 ILE A CA 1
ATOM 1673 C C . ILE A 1 259 ? 43.82210 18.36161 14.41920 1.000 56.26541 259 ILE A C 1
ATOM 1674 O O . ILE A 1 259 ? 43.86928 17.50324 13.52896 1.000 58.97980 259 ILE A O 1
ATOM 1679 N N . ILE A 1 260 ? 44.77738 18.50521 15.33576 1.000 50.97198 260 ILE A N 1
ATOM 1680 C CA . ILE A 1 260 ? 45.93863 17.62458 15.39246 1.000 50.32475 260 ILE A CA 1
ATOM 1681 C C . ILE A 1 260 ? 46.02070 17.02015 16.78591 1.000 49.39189 260 ILE A C 1
ATOM 1682 O O . ILE A 1 260 ? 45.90590 17.73694 17.78551 1.000 52.66401 260 ILE A O 1
ATOM 1687 N N . ASN A 1 261 ? 46.23947 15.70768 16.85071 1.000 51.95021 261 ASN A N 1
ATOM 1688 C CA . ASN A 1 261 ? 46.45291 15.00459 18.10999 1.000 58.12517 261 ASN A CA 1
ATOM 1689 C C . ASN A 1 261 ? 47.85367 14.41092 18.10692 1.000 65.43237 261 ASN A C 1
ATOM 1690 O O . ASN A 1 261 ? 48.15499 13.52027 17.30157 1.000 57.18493 261 ASN A O 1
ATOM 1695 N N . VAL A 1 262 ? 48.69642 14.88626 19.01962 1.000 66.57795 262 VAL A N 1
ATOM 1696 C CA . VAL A 1 262 ? 50.04391 14.35985 19.19505 1.000 64.87786 262 VAL A CA 1
ATOM 1697 C C . VAL A 1 262 ? 50.03833 13.47245 20.43402 1.000 64.98539 262 VAL A C 1
ATOM 1698 O O . VAL A 1 262 ? 49.94242 13.96555 21.56425 1.000 63.32506 262 VAL A O 1
ATOM 1702 N N . THR A 1 263 ? 50.13048 12.16099 20.21910 1.000 59.90373 263 THR A N 1
ATOM 1703 C CA . THR A 1 263 ? 50.10422 11.16447 21.27833 1.000 69.34319 263 THR A CA 1
ATOM 1704 C C . THR A 1 263 ? 51.50771 10.60702 21.48109 1.000 79.34719 263 THR A C 1
ATOM 1705 O O . THR A 1 263 ? 52.29914 10.52218 20.53601 1.000 78.62307 263 THR A O 1
ATOM 1709 N N . GLY A 1 264 ? 51.81862 10.24313 22.72144 1.000 76.33657 264 GLY A N 1
ATOM 1710 C CA . GLY A 1 264 ? 53.17126 9.85251 23.04390 1.000 83.92049 264 GLY A CA 1
ATOM 1711 C C . GLY A 1 264 ? 53.25759 9.10282 24.35385 1.000 92.85763 264 GLY A C 1
ATOM 1712 O O . GLY A 1 264 ? 52.25735 8.60985 24.88040 1.000 87.60964 264 GLY A O 1
ATOM 1713 N N . GLY A 1 265 ? 54.48799 9.00730 24.86413 1.000 100.75220 265 GLY A N 1
ATOM 1714 C CA . GLY A 1 265 ? 54.75076 8.39786 26.14717 1.000 100.71698 265 GLY A CA 1
ATOM 1715 C C . GLY A 1 265 ? 55.00892 9.44197 27.22464 1.000 104.19632 265 GLY A C 1
ATOM 1716 O O . GLY A 1 265 ? 55.05985 10.64486 26.97304 1.000 95.39903 265 GLY A O 1
ATOM 1717 N N . ASN A 1 266 ? 55.17837 8.94486 28.45575 1.000 113.03321 266 ASN A N 1
ATOM 1718 C CA . ASN A 1 266 ? 55.42686 9.83338 29.58824 1.000 105.07736 266 ASN A CA 1
ATOM 1719 C C . ASN A 1 266 ? 56.50201 10.86245 29.26055 1.000 105.71067 266 ASN A C 1
ATOM 1720 O O . ASN A 1 266 ? 56.46116 11.99041 29.76664 1.000 105.00538 266 ASN A O 1
ATOM 1725 N N . THR A 1 267 ? 57.44898 10.50310 28.39226 1.000 108.22937 267 THR A N 1
ATOM 1726 C CA . THR A 1 267 ? 58.57748 11.34755 28.01444 1.000 110.99835 267 THR A CA 1
ATOM 1727 C C . THR A 1 267 ? 58.22444 12.41704 26.97864 1.000 108.21903 267 THR A C 1
ATOM 1728 O O . THR A 1 267 ? 59.13852 13.06868 26.45999 1.000 102.05925 267 THR A O 1
ATOM 1732 N N . LEU A 1 268 ? 56.94368 12.61453 26.66509 1.000 108.00839 268 LEU A N 1
ATOM 1733 C CA . LEU A 1 268 ? 56.55116 13.56577 25.63108 1.000 100.36901 268 LEU A CA 1
ATOM 1734 C C . LEU A 1 268 ? 56.70058 14.99783 26.13385 1.000 91.98092 268 LEU A C 1
ATOM 1735 O O . LEU A 1 268 ? 56.39465 15.29880 27.29103 1.000 99.49233 268 LEU A O 1
ATOM 1737 N N . THR A 1 269 ? 57.16240 15.88474 25.25210 1.000 82.24937 269 THR A N 1
ATOM 1738 C CA . THR A 1 269 ? 57.50484 17.25232 25.62215 1.000 91.90094 269 THR A CA 1
ATOM 1739 C C . THR A 1 269 ? 56.80431 18.24244 24.70460 1.000 91.40378 269 THR A C 1
ATOM 1740 O O . THR A 1 269 ? 56.45749 17.92686 23.56282 1.000 94.64161 269 THR A O 1
ATOM 1744 N N . LEU A 1 270 ? 56.62542 19.46613 25.21558 1.000 85.01952 270 LEU A N 1
ATOM 1745 C CA . LEU A 1 270 ? 55.92175 20.49114 24.44916 1.000 88.37826 270 LEU A CA 1
ATOM 1746 C C . LEU A 1 270 ? 56.73791 20.95505 23.25101 1.000 94.14640 270 LEU A C 1
ATOM 1747 O O . LEU A 1 270 ? 56.16556 21.40620 22.24991 1.000 83.35405 270 LEU A O 1
ATOM 1749 N N . ASN A 1 271 ? 58.06859 20.86064 23.33615 1.000 103.70706 271 ASN A N 1
ATOM 1750 C CA . ASN A 1 271 ? 58.90879 21.24211 22.20687 1.000 101.29752 271 ASN A CA 1
ATOM 1751 C C . ASN A 1 271 ? 58.63000 20.34655 21.00690 1.000 99.93542 271 ASN A C 1
ATOM 1752 O O . ASN A 1 271 ? 58.38963 20.83533 19.89573 1.000 100.16111 271 ASN A O 1
ATOM 1754 N N . ASP A 1 272 ? 58.63460 19.02526 21.22152 1.000 93.84273 272 ASP A N 1
ATOM 1755 C CA . ASP A 1 272 ? 58.37760 18.08854 20.12950 1.000 100.98403 272 ASP A CA 1
ATOM 1756 C C . ASP A 1 272 ? 56.98639 18.29390 19.53851 1.000 99.24387 272 ASP A C 1
ATOM 1757 O O . ASP A 1 272 ? 56.79481 18.17868 18.32007 1.000 92.47474 272 ASP A O 1
ATOM 1759 N N . ALA A 1 273 ? 56.00589 18.61314 20.38575 1.000 91.97240 273 ALA A N 1
ATOM 1760 C CA . ALA A 1 273 ? 54.63555 18.75865 19.91190 1.000 81.52129 273 ALA A CA 1
ATOM 1761 C C . ALA A 1 273 ? 54.54055 19.80491 18.80977 1.000 87.52157 273 ALA A C 1
ATOM 1762 O O . ALA A 1 273 ? 54.00007 19.53444 17.73004 1.000 90.22393 273 ALA A O 1
ATOM 1764 N N . ASN A 1 274 ? 55.05163 21.01482 19.06461 1.000 84.19838 274 ASN A N 1
ATOM 1765 C CA . ASN A 1 274 ? 54.97001 22.07086 18.05809 1.000 84.47509 274 ASN A CA 1
ATOM 1766 C C . ASN A 1 274 ? 55.81862 21.76177 16.83682 1.000 82.96400 274 ASN A C 1
ATOM 1767 O O . ASN A 1 274 ? 55.57568 22.32504 15.76378 1.000 87.50612 274 ASN A O 1
ATOM 1772 N N . ASP A 1 275 ? 56.81202 20.88879 16.97450 1.000 83.43819 275 ASP A N 1
ATOM 1773 C CA . ASP A 1 275 ? 57.59639 20.50544 15.81115 1.000 92.07560 275 ASP A CA 1
ATOM 1774 C C . ASP A 1 275 ? 56.78005 19.61326 14.88636 1.000 92.20503 275 ASP A C 1
ATOM 1775 O O . ASP A 1 275 ? 56.84396 19.75449 13.65822 1.000 91.54391 275 ASP A O 1
ATOM 1780 N N . ALA A 1 276 ? 55.98457 18.70890 15.46407 1.000 91.84070 276 ALA A N 1
ATOM 1781 C CA . ALA A 1 276 ? 55.04265 17.92087 14.67476 1.000 84.46328 276 ALA A CA 1
ATOM 1782 C C . ALA A 1 276 ? 53.98675 18.81204 14.02982 1.000 78.67276 276 ALA A C 1
ATOM 1783 O O . ALA A 1 276 ? 53.72793 18.71693 12.82307 1.000 74.92763 276 ALA A O 1
ATOM 1785 N N . VAL A 1 277 ? 53.37712 19.70097 14.82068 1.000 72.05047 277 VAL A N 1
ATOM 1786 C CA . VAL A 1 277 ? 52.31319 20.55995 14.30592 1.000 67.83034 277 VAL A CA 1
ATOM 1787 C C . VAL A 1 277 ? 52.82720 21.49949 13.22652 1.000 79.34804 277 VAL A C 1
ATOM 1788 O O . VAL A 1 277 ? 52.08390 21.85825 12.30043 1.000 78.85853 277 VAL A O 1
ATOM 1792 N N . ASP A 1 278 ? 54.08339 21.94357 13.33786 1.000 79.09157 278 ASP A N 1
ATOM 1793 C CA . ASP A 1 278 ? 54.61491 22.90101 12.37180 1.000 82.66066 278 ASP A CA 1
ATOM 1794 C C . ASP A 1 278 ? 54.52475 22.34599 10.95699 1.000 75.23465 278 ASP A C 1
ATOM 1795 O O . ASP A 1 278 ? 54.05652 23.02588 10.03292 1.000 70.39685 278 ASP A O 1
ATOM 1797 N N . ILE A 1 279 ? 54.94896 21.09231 10.78001 1.000 79.48272 279 ILE A N 1
ATOM 1798 C CA . ILE A 1 279 ? 54.88292 20.44901 9.47109 1.000 75.67927 279 ILE A CA 1
ATOM 1799 C C . ILE A 1 279 ? 53.45687 20.48082 8.93402 1.000 77.60291 279 ILE A C 1
ATOM 1800 O O . ILE A 1 279 ? 53.21263 20.86710 7.78396 1.000 71.66081 279 ILE A O 1
ATOM 1805 N N . VAL A 1 280 ? 52.48920 20.09696 9.76772 1.000 75.53271 280 VAL A N 1
ATOM 1806 C CA . VAL A 1 280 ? 51.10606 20.04206 9.30617 1.000 72.74026 280 VAL A CA 1
ATOM 1807 C C . VAL A 1 280 ? 50.61413 21.43411 8.92754 1.000 83.17906 280 VAL A C 1
ATOM 1808 O O . VAL A 1 280 ? 49.96491 21.61685 7.88631 1.000 75.54112 280 VAL A O 1
ATOM 1812 N N . LYS A 1 281 ? 50.90638 22.43674 9.76671 1.000 78.67454 281 LYS A N 1
ATOM 1813 C CA . LYS A 1 281 ? 50.57010 23.81447 9.41242 1.000 82.06113 281 LYS A CA 1
ATOM 1814 C C . LYS A 1 281 ? 51.21656 24.20947 8.08818 1.000 82.91033 281 LYS A C 1
ATOM 1815 O O . LYS A 1 281 ? 50.58183 24.85376 7.24096 1.000 77.15585 281 LYS A O 1
ATOM 1817 N N . GLN A 1 282 ? 52.47729 23.82046 7.88738 1.000 74.41663 282 GLN A N 1
ATOM 1818 C CA . GLN A 1 282 ? 53.11640 24.01543 6.59027 1.000 85.74234 282 GLN A CA 1
ATOM 1819 C C . GLN A 1 282 ? 52.32722 23.32049 5.48540 1.000 88.30198 282 GLN A C 1
ATOM 1820 O O . GLN A 1 282 ? 51.91074 23.95093 4.50569 1.000 83.78321 282 GLN A O 1
ATOM 1826 N N . ALA A 1 283 ? 52.10228 22.01004 5.63890 1.000 83.67592 283 ALA A N 1
ATOM 1827 C CA . ALA A 1 283 ? 51.45763 21.22743 4.58799 1.000 76.78030 283 ALA A CA 1
ATOM 1828 C C . ALA A 1 283 ? 50.07596 21.76303 4.23695 1.000 73.81381 283 ALA A C 1
ATOM 1829 O O . ALA A 1 283 ? 49.66001 21.68514 3.07589 1.000 75.34371 283 ALA A O 1
ATOM 1831 N N . ILE A 1 284 ? 49.34099 22.29693 5.21269 1.000 78.53017 284 ILE A N 1
ATOM 1832 C CA . ILE A 1 284 ? 48.04384 22.87244 4.87716 1.000 85.02530 284 ILE A CA 1
ATOM 1833 C C . ILE A 1 284 ? 48.21504 24.28102 4.33339 1.000 80.84797 284 ILE A C 1
ATOM 1834 O O . ILE A 1 284 ? 47.55125 24.66296 3.36220 1.000 79.19774 284 ILE A O 1
ATOM 1839 N N . GLY A 1 285 ? 49.11001 25.06630 4.93784 1.000 79.49708 285 GLY A N 1
ATOM 1840 C CA . GLY A 1 285 ? 49.33862 26.42375 4.47452 1.000 81.10197 285 GLY A CA 1
ATOM 1841 C C . GLY A 1 285 ? 48.10157 27.29702 4.64428 1.000 88.12650 285 GLY A C 1
ATOM 1842 O O . GLY A 1 285 ? 47.21664 27.03528 5.46207 1.000 92.06383 285 GLY A O 1
ATOM 1843 N N . GLY A 1 286 ? 48.05625 28.35758 3.84107 1.000 89.82293 286 GLY A N 1
ATOM 1844 C CA . GLY A 1 286 ? 46.94238 29.28883 3.84729 1.000 93.67741 286 GLY A CA 1
ATOM 1845 C C . GLY A 1 286 ? 46.58187 29.82215 5.21977 1.000 99.88728 286 GLY A C 1
ATOM 1846 O O . GLY A 1 286 ? 47.40251 29.79497 6.14456 1.000 93.39804 286 GLY A O 1
ATOM 1847 N N . GLU A 1 287 ? 45.35193 30.32130 5.35695 1.000 104.81522 287 GLU A N 1
ATOM 1848 C CA . GLU A 1 287 ? 44.80058 30.73099 6.65064 1.000 105.84741 287 GLU A CA 1
ATOM 1849 C C . GLU A 1 287 ? 44.05891 29.53206 7.22848 1.000 107.20022 287 GLU A C 1
ATOM 1850 O O . GLU A 1 287 ? 42.84769 29.37453 7.04752 1.000 105.59262 287 GLU A O 1
ATOM 1856 N N . VAL A 1 288 ? 44.79155 28.66621 7.92251 1.000 96.03735 288 VAL A N 1
ATOM 1857 C CA . VAL A 1 288 ? 44.22395 27.45166 8.49413 1.000 96.28339 288 VAL A CA 1
ATOM 1858 C C . VAL A 1 288 ? 44.04570 27.68162 9.98737 1.000 93.13805 288 VAL A C 1
ATOM 1859 O O . VAL A 1 288 ? 45.02438 27.78015 10.73947 1.000 89.92318 288 VAL A O 1
ATOM 1863 N N . ASN A 1 289 ? 42.79137 27.79227 10.41276 1.000 88.33809 289 ASN A N 1
ATOM 1864 C CA . ASN A 1 289 ? 42.47538 27.72108 11.82909 1.000 83.23343 289 ASN A CA 1
ATOM 1865 C C . ASN A 1 289 ? 42.81635 26.32093 12.32600 1.000 83.59272 289 ASN A C 1
ATOM 1866 O O . ASN A 1 289 ? 42.02700 25.38508 12.16301 1.000 83.82649 289 ASN A O 1
ATOM 1871 N N . ILE A 1 290 ? 43.99881 26.15875 12.91098 1.000 79.44814 290 ILE A N 1
ATOM 1872 C CA . ILE A 1 290 ? 44.51530 24.85384 13.30717 1.000 78.02397 290 ILE A CA 1
ATOM 1873 C C . ILE A 1 290 ? 44.61026 24.80591 14.82656 1.000 80.41707 290 ILE A C 1
ATOM 1874 O O . ILE A 1 290 ? 45.17046 25.71671 15.44812 1.000 90.17238 290 ILE A O 1
ATOM 1879 N N . ILE A 1 291 ? 44.05395 23.75288 15.42460 1.000 69.31417 291 ILE A N 1
ATOM 1880 C CA . ILE A 1 291 ? 44.14483 23.52549 16.86132 1.000 68.03178 291 ILE A CA 1
ATOM 1881 C C . ILE A 1 291 ? 44.77585 22.16185 17.07808 1.000 58.77495 291 ILE A C 1
ATOM 1882 O O . ILE A 1 291 ? 44.83363 21.33054 16.16882 1.000 69.29998 291 ILE A O 1
ATOM 1887 N N . PHE A 1 292 ? 45.25764 21.93409 18.29659 1.000 53.95191 292 PHE A N 1
ATOM 1888 C CA . PHE A 1 292 ? 45.96939 20.69594 18.58711 1.000 48.54369 292 PHE A CA 1
ATOM 1889 C C . PHE A 1 292 ? 45.98372 20.47226 20.08550 1.000 48.94261 292 PHE A C 1
ATOM 1890 O O . PHE A 1 292 ? 45.59444 21.34068 20.86688 1.000 62.91382 292 PHE A O 1
ATOM 1898 N N . GLY A 1 293 ? 46.47488 19.30037 20.47062 1.000 48.60493 293 GLY A N 1
ATOM 1899 C CA . GLY A 1 293 ? 46.46744 18.85797 21.85263 1.000 51.28107 293 GLY A CA 1
ATOM 1900 C C . GLY A 1 293 ? 47.27002 17.58113 21.94478 1.000 50.27502 293 GLY A C 1
ATOM 1901 O O . GLY A 1 293 ? 47.79542 17.08203 20.94527 1.000 58.36569 293 GLY A O 1
ATOM 1902 N N . THR A 1 294 ? 47.34784 17.03611 23.15776 1.000 59.21137 294 THR A N 1
ATOM 1903 C CA . THR A 1 294 ? 48.25470 15.92747 23.43471 1.000 59.08314 294 THR A CA 1
ATOM 1904 C C . THR A 1 294 ? 47.54934 14.83731 24.22677 1.000 54.05861 294 THR A C 1
ATOM 1905 O O . THR A 1 294 ? 46.46554 15.03431 24.78014 1.000 73.14068 294 THR A O 1
ATOM 1909 N N . ALA A 1 295 ? 48.20038 13.67856 24.27747 1.000 56.38759 295 ALA A N 1
ATOM 1910 C CA . ALA A 1 295 ? 47.83220 12.58872 25.16958 1.000 69.90123 295 ALA A CA 1
ATOM 1911 C C . ALA A 1 295 ? 49.03011 11.65232 25.27421 1.000 74.59515 295 ALA A C 1
ATOM 1912 O O . ALA A 1 295 ? 49.93029 11.67883 24.43091 1.000 75.43965 295 ALA A O 1
ATOM 1914 N N . VAL A 1 296 ? 49.03648 10.82759 26.32275 1.000 76.40603 296 VAL A N 1
ATOM 1915 C CA . VAL A 1 296 ? 50.13159 9.90217 26.58215 1.000 75.46808 296 VAL A CA 1
ATOM 1916 C C . VAL A 1 296 ? 49.58264 8.48533 26.56874 1.000 78.65380 296 VAL A C 1
ATOM 1917 O O . VAL A 1 296 ? 48.39249 8.25189 26.78841 1.000 83.47808 296 VAL A O 1
ATOM 1921 N N . ASN A 1 297 ? 50.47813 7.53111 26.31556 1.000 88.45332 297 ASN A N 1
ATOM 1922 C CA . ASN A 1 297 ? 50.11659 6.12832 26.15460 1.000 89.62519 297 ASN A CA 1
ATOM 1923 C C . ASN A 1 297 ? 51.12008 5.26124 26.90458 1.000 103.16781 297 ASN A C 1
ATOM 1924 O O . ASN A 1 297 ? 52.33205 5.38753 26.69869 1.000 101.75113 297 ASN A O 1
ATOM 1929 N N . GLU A 1 298 ? 50.61466 4.38699 27.77723 1.000 103.96584 298 GLU A N 1
ATOM 1930 C CA . GLU A 1 298 ? 51.46075 3.51485 28.58524 1.000 100.19208 298 GLU A CA 1
ATOM 1931 C C . GLU A 1 298 ? 52.00003 2.31794 27.80738 1.000 100.74874 298 GLU A C 1
ATOM 1932 O O . GLU A 1 298 ? 52.47431 1.36127 28.42529 1.000 102.07889 298 GLU A O 1
ATOM 1934 N N . HIS A 1 299 ? 51.93405 2.34742 26.47698 1.000 102.38902 299 HIS A N 1
ATOM 1935 C CA . HIS A 1 299 ? 52.53005 1.31373 25.64797 1.000 102.16529 299 HIS A CA 1
ATOM 1936 C C . HIS A 1 299 ? 53.61772 1.83536 24.71703 1.000 106.12639 299 HIS A C 1
ATOM 1937 O O . HIS A 1 299 ? 54.31234 1.02246 24.09491 1.000 106.85466 299 HIS A O 1
ATOM 1939 N N . LEU A 1 300 ? 53.79688 3.15118 24.61022 1.000 100.10068 300 LEU A N 1
ATOM 1940 C CA . LEU A 1 300 ? 54.76766 3.75061 23.70094 1.000 102.61857 300 LEU A CA 1
ATOM 1941 C C . LEU A 1 300 ? 55.96442 4.25755 24.49295 1.000 104.40709 300 LEU A C 1
ATOM 1942 O O . LEU A 1 300 ? 55.79571 4.94954 25.50422 1.000 106.51215 300 LEU A O 1
ATOM 1944 N N . ASP A 1 301 ? 57.16800 3.91339 24.02695 1.000 104.75582 301 ASP A N 1
ATOM 1945 C CA . ASP A 1 301 ? 58.40675 4.32569 24.67898 1.000 106.24372 301 ASP A CA 1
ATOM 1946 C C . ASP A 1 301 ? 58.93397 5.61373 24.05841 1.000 102.61919 301 ASP A C 1
ATOM 1947 O O . ASP A 1 301 ? 58.67229 6.70810 24.56980 1.000 106.37414 301 ASP A O 1
ATOM 1949 N N . ASP A 1 302 ? 59.68732 5.49298 22.96412 1.000 98.74241 302 ASP A N 1
ATOM 1950 C CA . ASP A 1 302 ? 60.10493 6.64553 22.17705 1.000 100.55150 302 ASP A CA 1
ATOM 1951 C C . ASP A 1 302 ? 59.21090 6.88378 20.96696 1.000 103.74298 302 ASP A C 1
ATOM 1952 O O . ASP A 1 302 ? 59.35083 7.92383 20.30903 1.000 98.13118 302 ASP A O 1
ATOM 1954 N N . GLU A 1 303 ? 58.30405 5.95008 20.66638 1.000 100.15094 303 GLU A N 1
ATOM 1955 C CA . GLU A 1 303 ? 57.38426 6.08813 19.54257 1.000 94.54300 303 GLU A CA 1
ATOM 1956 C C . GLU A 1 303 ? 56.39098 7.22059 19.79757 1.000 91.26824 303 GLU A C 1
ATOM 1957 O O . GLU A 1 303 ? 56.06894 7.54580 20.94394 1.000 95.85563 303 GLU A O 1
ATOM 1959 N N . MET A 1 304 ? 55.89856 7.82016 18.71090 1.000 86.83631 304 MET A N 1
ATOM 1960 C CA . MET A 1 304 ? 55.01346 8.98386 18.80696 1.000 84.59872 304 MET A CA 1
ATOM 1961 C C . MET A 1 304 ? 54.15528 9.08488 17.55091 1.000 89.69186 304 MET A C 1
ATOM 1962 O O . MET A 1 304 ? 54.69257 9.27322 16.45319 1.000 87.68770 304 MET A O 1
ATOM 1967 N N . ILE A 1 305 ? 52.82981 8.99982 17.70403 1.000 82.34174 305 ILE A N 1
ATOM 1968 C CA . ILE A 1 305 ? 51.90576 8.93427 16.57240 1.000 69.11810 305 ILE A CA 1
ATOM 1969 C C . ILE A 1 305 ? 51.14511 10.24920 16.45586 1.000 63.56007 305 ILE A C 1
ATOM 1970 O O . ILE A 1 305 ? 50.67466 10.79652 17.45851 1.000 60.18976 305 ILE A O 1
ATOM 1975 N N . VAL A 1 306 ? 51.03747 10.75372 15.22760 1.000 60.55663 306 VAL A N 1
ATOM 1976 C CA . VAL A 1 306 ? 50.36407 12.00892 14.91457 1.000 56.93444 306 VAL A CA 1
ATOM 1977 C C . VAL A 1 306 ? 49.08625 11.68439 14.15489 1.000 56.93161 306 VAL A C 1
ATOM 1978 O O . VAL A 1 306 ? 49.10027 10.87110 13.22259 1.000 53.06897 306 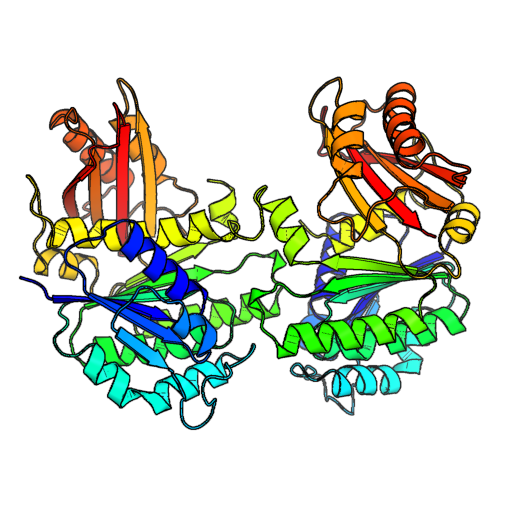VAL A O 1
ATOM 1982 N N . THR A 1 307 ? 47.98425 12.31828 14.54938 1.000 60.73200 307 THR A N 1
ATOM 1983 C CA . THR A 1 307 ? 46.68608 12.07982 13.93387 1.000 55.90081 307 THR A CA 1
ATOM 1984 C C . THR A 1 307 ? 46.08622 13.41987 13.56166 1.000 50.72156 307 THR A C 1
ATOM 1985 O O . THR A 1 307 ? 46.07270 14.34114 14.38213 1.000 60.69756 307 THR A O 1
ATOM 1989 N N . VAL A 1 308 ? 45.59389 13.52773 12.33080 1.000 47.83003 308 VAL A N 1
ATOM 1990 C CA . VAL A 1 308 ? 45.04077 14.77305 11.81332 1.000 48.76006 308 VAL A CA 1
ATOM 1991 C C . VAL A 1 308 ? 43.59646 14.55142 11.38145 1.000 53.49593 308 VAL A C 1
ATOM 1992 O O . VAL A 1 308 ? 43.24556 13.50776 10.81693 1.000 43.43804 308 VAL A O 1
ATOM 1996 N N . ILE A 1 309 ? 42.76587 15.54791 11.66152 1.000 53.39710 309 ILE A N 1
ATOM 1997 C CA . ILE A 1 309 ? 41.40356 15.65018 11.16677 1.000 51.59194 309 ILE A CA 1
ATOM 1998 C C . ILE A 1 309 ? 41.27250 17.05704 10.61653 1.000 45.61469 309 ILE A C 1
ATOM 1999 O O . ILE A 1 309 ? 41.52183 18.02808 11.34273 1.000 51.68573 309 ILE A O 1
ATOM 2004 N N . ALA A 1 310 ? 40.93192 17.17395 9.33220 1.000 53.51406 310 ALA A N 1
ATOM 2005 C CA . ALA A 1 310 ? 40.83576 18.47473 8.67097 1.000 55.37679 310 ALA A CA 1
ATOM 2006 C C . ALA A 1 310 ? 39.50799 18.59768 7.93248 1.000 55.16916 310 ALA A C 1
ATOM 2007 O O . ALA A 1 310 ? 38.96589 17.60937 7.43300 1.000 41.72911 310 ALA A O 1
ATOM 2009 N N . THR A 1 311 ? 38.98918 19.82392 7.85794 1.000 57.06106 311 THR A N 1
ATOM 2010 C CA . THR A 1 311 ? 37.65858 20.05616 7.30947 1.000 60.98701 311 THR A CA 1
ATOM 2011 C C . THR A 1 311 ? 37.64380 21.32583 6.46638 1.000 64.36323 311 THR A C 1
ATOM 2012 O O . THR A 1 311 ? 38.48872 22.21426 6.61818 1.000 71.47382 311 THR A O 1
ATOM 2016 N N . GLY A 1 312 ? 36.64939 21.41326 5.59200 1.000 55.58405 312 GLY A N 1
ATOM 2017 C CA . GLY A 1 312 ? 36.55967 22.51959 4.65642 1.000 70.02194 312 GLY A CA 1
ATOM 2018 C C . GLY A 1 312 ? 36.78094 22.08097 3.22062 1.000 69.62874 312 GLY A C 1
ATOM 2019 O O . GLY A 1 312 ? 37.90523 22.11559 2.72064 1.000 73.23508 312 GLY A O 1
ATOM 2020 N N . VAL B 1 10 ? 32.41950 20.74642 31.50452 1.000 65.10224 10 VAL B N 1
ATOM 2021 C CA . VAL B 1 10 ? 32.69076 19.33408 31.20822 1.000 76.89823 10 VAL B CA 1
ATOM 2022 C C . VAL B 1 10 ? 31.70237 18.77195 30.16373 1.000 63.48157 10 VAL B C 1
ATOM 2023 O O . VAL B 1 10 ? 30.57531 18.38933 30.50126 1.000 60.55648 10 VAL B O 1
ATOM 2027 N N . ALA B 1 11 ? 32.14483 18.70883 28.90448 1.000 62.93060 11 ALA B N 1
ATOM 2028 C CA . ALA B 1 11 ? 31.25665 18.36345 27.79614 1.000 57.45197 11 ALA B CA 1
ATOM 2029 C C . ALA B 1 11 ? 30.73617 16.93381 27.90741 1.000 46.10102 11 ALA B C 1
ATOM 2030 O O . ALA B 1 11 ? 31.43805 16.02081 28.35539 1.000 44.89874 11 ALA B O 1
ATOM 2032 N N . SER B 1 12 ? 29.49154 16.73830 27.48337 1.000 40.08218 12 SER B N 1
ATOM 2033 C CA . SER B 1 12 ? 28.89153 15.40964 27.43835 1.000 39.41013 12 SER B CA 1
ATOM 2034 C C . SER B 1 12 ? 29.12542 14.80034 26.05108 1.000 33.93911 12 SER B C 1
ATOM 2035 O O . SER B 1 12 ? 28.62567 15.31801 25.04465 1.000 32.43704 12 SER B O 1
ATOM 2038 N N . ILE B 1 13 ? 29.86542 13.69722 26.00833 1.000 35.80594 13 ILE B N 1
ATOM 2039 C CA . ILE B 1 13 ? 30.27625 13.05804 24.76755 1.000 28.63781 13 ILE B CA 1
ATOM 2040 C C . ILE B 1 13 ? 29.74251 11.64251 24.77496 1.000 32.94955 13 ILE B C 1
ATOM 2041 O O . ILE B 1 13 ? 30.04873 10.86728 25.68723 1.000 31.55013 13 ILE B O 1
ATOM 2046 N N . LYS B 1 14 ? 28.97337 11.29385 23.74756 1.000 30.99470 14 LYS B N 1
ATOM 2047 C CA . LYS B 1 14 ? 28.45369 9.94120 23.58073 1.000 30.80236 14 LYS B CA 1
ATOM 2048 C C . LYS B 1 14 ? 28.88517 9.36130 22.23487 1.000 29.04094 14 LYS B C 1
ATOM 2049 O O . LYS B 1 14 ? 28.91835 10.06249 21.22083 1.000 27.93940 14 LYS B O 1
ATOM 2055 N N . VAL B 1 15 ? 29.22347 8.07629 22.24743 1.000 30.60726 15 VAL B N 1
ATOM 2056 C CA . VAL B 1 15 ? 29.52538 7.29697 21.05771 1.000 31.72134 15 VAL B CA 1
ATOM 2057 C C . VAL B 1 15 ? 28.41478 6.26949 20.95164 1.000 31.86136 15 VAL B C 1
ATOM 2058 O O . VAL B 1 15 ? 28.18208 5.52433 21.90297 1.000 28.68919 15 VAL B O 1
ATOM 2062 N N . ILE B 1 16 ? 27.68639 6.24079 19.83842 1.000 23.67034 16 ILE B N 1
ATOM 2063 C CA . ILE B 1 16 ? 26.72212 5.16873 19.63886 1.000 24.85922 16 ILE B CA 1
ATOM 2064 C C . ILE B 1 16 ? 27.22984 4.28194 18.49068 1.000 27.80377 16 ILE B C 1
ATOM 2065 O O . ILE B 1 16 ? 27.38663 4.74807 17.35650 1.000 21.84763 16 ILE B O 1
ATOM 2070 N N . GLY B 1 17 ? 27.55295 3.02518 18.81362 1.000 27.92032 17 GLY B N 1
ATOM 2071 C CA . GLY B 1 17 ? 28.02540 2.03928 17.85409 1.000 22.66906 17 GLY B CA 1
ATOM 2072 C C . GLY B 1 17 ? 26.87281 1.25126 17.28433 1.000 34.77148 17 GLY B C 1
ATOM 2073 O O . GLY B 1 17 ? 26.14237 0.58605 18.02555 1.000 29.46951 17 GLY B O 1
ATOM 2074 N N . ILE B 1 18 ? 26.69836 1.31055 15.96716 1.000 31.16725 18 ILE B N 1
ATOM 2075 C CA . ILE B 1 18 ? 25.55155 0.72074 15.28386 1.000 25.46987 18 ILE B CA 1
ATOM 2076 C C . ILE B 1 18 ? 26.01666 -0.50449 14.49339 1.000 32.13893 18 ILE B C 1
ATOM 2077 O O . ILE B 1 18 ? 26.99198 -0.42666 13.72784 1.000 29.05645 18 ILE B O 1
ATOM 2082 N N . GLY B 1 19 ? 25.30361 -1.63098 14.65809 1.000 33.10883 19 GLY B N 1
ATOM 2083 C CA . GLY B 1 19 ? 25.58823 -2.83317 13.88843 1.000 35.12843 19 GLY B CA 1
ATOM 2084 C C . GLY B 1 19 ? 26.84938 -3.54576 14.36102 1.000 32.32108 19 GLY B C 1
ATOM 2085 O O . GLY B 1 19 ? 27.39804 -3.26113 15.42040 1.000 32.29563 19 GLY B O 1
ATOM 2086 N N . GLY B 1 20 ? 27.30111 -4.50286 13.54132 1.000 30.30875 20 GLY B N 1
ATOM 2087 C CA . GLY B 1 20 ? 28.48231 -5.28057 13.90770 1.000 27.45989 20 GLY B CA 1
ATOM 2088 C C . GLY B 1 20 ? 29.73409 -4.43644 14.07633 1.000 29.78298 20 GLY B C 1
ATOM 2089 O O . GLY B 1 20 ? 30.45034 -4.54354 15.07822 1.000 33.05700 20 GLY B O 1
ATOM 2090 N N . ALA B 1 21 ? 30.04045 -3.60573 13.08725 1.000 26.47215 21 ALA B N 1
ATOM 2091 C CA . ALA B 1 21 ? 31.27876 -2.82455 13.15971 1.000 27.88417 21 ALA B CA 1
ATOM 2092 C C . ALA B 1 21 ? 31.23316 -1.80091 14.29474 1.000 32.36328 21 ALA B C 1
ATOM 2093 O O . ALA B 1 21 ? 32.23455 -1.59248 14.99401 1.000 31.89965 21 ALA B O 1
ATOM 2095 N N . GLY B 1 22 ? 30.08482 -1.14608 14.49564 1.000 29.34528 22 GLY B N 1
ATOM 2096 C CA . GLY B 1 22 ? 29.97542 -0.18389 15.58678 1.000 30.68030 22 GLY B CA 1
ATOM 2097 C C . GLY B 1 22 ? 29.99466 -0.81191 16.97306 1.000 26.56502 22 GLY B C 1
ATOM 2098 O O . GLY B 1 22 ? 30.66256 -0.30582 17.88403 1.000 25.27214 22 GLY B O 1
ATOM 2099 N N . ASN B 1 23 ? 29.23690 -1.90095 17.16314 1.000 27.44057 23 ASN B N 1
ATOM 2100 C CA . ASN B 1 23 ? 29.30039 -2.66452 18.41241 1.000 37.97540 23 ASN B CA 1
ATOM 2101 C C . ASN B 1 23 ? 30.73574 -3.08647 18.72288 1.000 36.15331 23 ASN B C 1
ATOM 2102 O O . ASN B 1 23 ? 31.25351 -2.86593 19.82530 1.000 42.79097 23 ASN B O 1
ATOM 2107 N N . ASN B 1 24 ? 31.39284 -3.69792 17.74114 1.000 34.92986 24 ASN B N 1
ATOM 2108 C CA . ASN B 1 24 ? 32.79847 -4.06078 17.86387 1.000 34.18521 24 ASN B CA 1
ATOM 2109 C C . ASN B 1 24 ? 33.65181 -2.85959 18.27270 1.000 39.76637 24 ASN B C 1
ATOM 2110 O O . ASN B 1 24 ? 34.48952 -2.95993 19.17699 1.000 40.19531 24 ASN B O 1
ATOM 2115 N N . ALA B 1 25 ? 33.45567 -1.70796 17.62018 1.000 33.73741 25 ALA B N 1
ATOM 2116 C CA . ALA B 1 25 ? 34.27030 -0.53997 17.94571 1.000 35.80697 25 ALA B CA 1
ATOM 2117 C C . ALA B 1 25 ? 34.04979 -0.07678 19.38516 1.000 42.33494 25 ALA B C 1
ATOM 2118 O O . ALA B 1 25 ? 34.99346 0.34104 20.06455 1.000 38.32659 25 ALA B O 1
ATOM 2120 N N . VAL B 1 26 ? 32.80625 -0.11667 19.85940 1.000 39.46252 26 VAL B N 1
ATOM 2121 C CA . VAL B 1 26 ? 32.52704 0.32881 21.21880 1.000 39.97374 26 VAL B CA 1
ATOM 2122 C C . VAL B 1 26 ? 33.14093 -0.62969 22.23714 1.000 43.50398 26 VAL B C 1
ATOM 2123 O O . VAL B 1 26 ? 33.72380 -0.19518 23.23639 1.000 38.12293 26 VAL B O 1
ATOM 2127 N N . ASN B 1 27 ? 33.01083 -1.94496 22.01303 1.000 43.03558 27 ASN B N 1
ATOM 2128 C CA . ASN B 1 27 ? 33.67442 -2.90745 22.89301 1.000 48.52033 27 ASN B CA 1
ATOM 2129 C C . ASN B 1 27 ? 35.16450 -2.61276 23.01432 1.000 51.85903 27 ASN B C 1
ATOM 2130 O O . ASN B 1 27 ? 35.72649 -2.64492 24.11373 1.000 54.42168 27 ASN B O 1
ATOM 2135 N N . ARG B 1 28 ? 35.81603 -2.27979 21.90553 1.000 46.76133 28 ARG B N 1
ATOM 2136 C CA . ARG B 1 28 ? 37.24662 -2.02500 21.97491 1.000 47.72082 28 ARG B CA 1
ATOM 2137 C C . ARG B 1 28 ? 37.55763 -0.70444 22.67576 1.000 53.52429 28 ARG B C 1
ATOM 2138 O O . ARG B 1 28 ? 38.62355 -0.56937 23.29069 1.000 52.33127 28 ARG B O 1
ATOM 2146 N N . MET B 1 29 ? 36.65532 0.28131 22.61119 1.000 54.06166 29 MET B N 1
ATOM 2147 C CA . MET B 1 29 ? 36.90357 1.51324 23.35801 1.000 49.34288 29 MET B CA 1
ATOM 2148 C C . MET B 1 29 ? 36.81288 1.26356 24.86058 1.000 50.04645 29 MET B C 1
ATOM 2149 O O . MET B 1 29 ? 37.64022 1.75803 25.63242 1.000 49.88408 29 MET B O 1
ATOM 2154 N N . ILE B 1 30 ? 35.81816 0.49235 25.29044 1.000 48.65412 30 ILE B N 1
ATOM 2155 C CA . ILE B 1 30 ? 35.68192 0.17473 26.70641 1.000 45.46909 30 ILE B CA 1
ATOM 2156 C C . ILE B 1 30 ? 36.91670 -0.58109 27.19155 1.000 58.97434 30 ILE B C 1
ATOM 2157 O O . ILE B 1 30 ? 37.53801 -0.21550 28.19456 1.000 59.55752 30 ILE B O 1
ATOM 2162 N N . GLU B 1 31 ? 37.31485 -1.62482 26.46026 1.000 57.45794 31 GLU B N 1
ATOM 2163 C CA . GLU B 1 31 ? 38.47640 -2.41239 26.86650 1.000 64.89429 31 GLU B CA 1
ATOM 2164 C C . GLU B 1 31 ? 39.73972 -1.55938 26.94396 1.000 59.88969 31 GLU B C 1
ATOM 2165 O O . GLU B 1 31 ? 40.52743 -1.69627 27.88617 1.000 60.84012 31 GLU B O 1
ATOM 2171 N N . ALA B 1 32 ? 39.95666 -0.67484 25.96245 1.000 56.05576 32 ALA B N 1
ATOM 2172 C CA . ALA B 1 32 ? 41.10257 0.23091 26.00569 1.000 54.01646 32 ALA B CA 1
ATOM 2173 C C . ALA B 1 32 ? 40.95523 1.34571 27.05406 1.000 59.09533 32 ALA B C 1
ATOM 2174 O O . ALA B 1 32 ? 41.89667 2.13271 27.24393 1.000 57.18838 32 ALA B O 1
ATOM 2176 N N . GLY B 1 33 ? 39.81537 1.43760 27.73505 1.000 55.28751 33 GLY B N 1
ATOM 2177 C CA . GLY B 1 33 ? 39.64916 2.42489 28.78737 1.000 60.61541 33 GLY B CA 1
ATOM 2178 C C . GLY B 1 33 ? 39.60563 3.86318 28.32177 1.000 55.37200 33 GLY B C 1
ATOM 2179 O O . GLY B 1 33 ? 40.09917 4.74837 29.02462 1.000 57.70713 33 GLY B O 1
ATOM 2180 N N . VAL B 1 34 ? 39.04225 4.12315 27.13992 1.000 56.30650 34 VAL B N 1
ATOM 2181 C CA . VAL B 1 34 ? 38.82555 5.50223 26.73394 1.000 57.04631 34 VAL B CA 1
ATOM 2182 C C . VAL B 1 34 ? 38.03980 6.19894 27.82872 1.000 54.70073 34 VAL B C 1
ATOM 2183 O O . VAL B 1 34 ? 37.11922 5.62136 28.42355 1.000 44.49481 34 VAL B O 1
ATOM 2187 N N . GLN B 1 35 ? 38.41692 7.44266 28.11202 1.000 49.79047 35 GLN B N 1
ATOM 2188 C CA . GLN B 1 35 ? 37.87368 8.17549 29.24393 1.000 57.49307 35 GLN B CA 1
ATOM 2189 C C . GLN B 1 35 ? 37.03175 9.35694 28.77893 1.000 52.91475 35 GLN B C 1
ATOM 2190 O O . GLN B 1 35 ? 37.24609 9.91166 27.69702 1.000 51.18389 35 GLN B O 1
ATOM 2196 N N . GLY B 1 36 ? 36.07549 9.74310 29.62377 1.000 45.98583 36 GLY B N 1
ATOM 2197 C CA . GLY B 1 36 ? 35.29502 10.92912 29.37139 1.000 42.04860 36 GLY B CA 1
ATOM 2198 C C . GLY B 1 36 ? 34.19955 10.75987 28.34986 1.000 38.25229 36 GLY B C 1
ATOM 2199 O O . GLY B 1 36 ? 33.71531 11.75760 27.80813 1.000 38.63528 36 GLY B O 1
ATOM 2200 N N . VAL B 1 37 ? 33.77242 9.53124 28.08420 1.000 39.54230 37 VAL B N 1
ATOM 2201 C CA . VAL B 1 37 ? 32.81015 9.25319 27.02549 1.000 38.07807 37 VAL B CA 1
ATOM 2202 C C . VAL B 1 37 ? 31.81462 8.22607 27.53503 1.000 34.20973 37 VAL B C 1
ATOM 2203 O O . VAL B 1 37 ? 32.21675 7.22429 28.13145 1.000 39.78778 37 VAL B O 1
ATOM 2207 N N . GLU B 1 38 ? 30.51872 8.45717 27.27884 1.000 34.56696 38 GLU B N 1
ATOM 2208 C CA . GLU B 1 38 ? 29.49689 7.41864 27.41433 1.000 36.82089 38 GLU B CA 1
ATOM 2209 C C . GLU B 1 38 ? 29.32484 6.62259 26.12026 1.000 36.46610 38 GLU B C 1
ATOM 2210 O O . GLU B 1 38 ? 29.33058 7.17964 25.01757 1.000 35.27341 38 GLU B O 1
ATOM 2216 N N . PHE B 1 39 ? 29.11669 5.32312 26.26899 1.000 33.48046 39 PHE B N 1
ATOM 2217 C CA . PHE B 1 39 ? 29.02130 4.39432 25.15725 1.000 33.30810 39 PHE B CA 1
ATOM 2218 C C . PHE B 1 39 ? 27.61505 3.81275 25.06234 1.000 37.17301 39 PHE B C 1
ATOM 2219 O O . PHE B 1 39 ? 26.99964 3.48550 26.07801 1.000 35.65824 39 PHE B O 1
ATOM 2227 N N . ILE B 1 40 ? 27.11564 3.67437 23.83779 1.000 34.96382 40 ILE B N 1
ATOM 2228 C CA . ILE B 1 40 ? 25.83316 3.03893 23.56727 1.000 30.70623 40 ILE B CA 1
ATOM 2229 C C . ILE B 1 40 ? 26.02757 2.08579 22.40057 1.000 31.29873 40 ILE B C 1
ATOM 2230 O O . ILE B 1 40 ? 26.75828 2.40570 21.45301 1.000 31.20857 40 ILE B O 1
ATOM 2235 N N . VAL B 1 41 ? 25.36212 0.93084 22.44266 1.000 33.43334 41 VAL B N 1
ATOM 2236 C CA . VAL B 1 41 ? 25.34784 0.03457 21.28921 1.000 32.92357 41 VAL B CA 1
ATOM 2237 C C . VAL B 1 41 ? 23.91377 -0.19545 20.84311 1.000 34.64034 41 VAL B C 1
ATOM 2238 O O . VAL B 1 41 ? 23.00222 -0.31185 21.66857 1.000 39.99331 41 VAL B O 1
ATOM 2242 N N . ALA B 1 42 ? 23.72375 -0.24698 19.52801 1.000 28.44268 42 ALA B N 1
ATOM 2243 C CA . ALA B 1 42 ? 22.44355 -0.52992 18.90442 1.000 34.86910 42 ALA B CA 1
ATOM 2244 C C . ALA B 1 42 ? 22.63831 -1.54432 17.78974 1.000 32.37684 42 ALA B C 1
ATOM 2245 O O . ALA B 1 42 ? 23.55240 -1.40699 16.96896 1.000 34.57064 42 ALA B O 1
ATOM 2247 N N . ASN B 1 43 ? 21.76105 -2.53802 17.74373 1.000 33.52270 43 ASN B N 1
ATOM 2248 C CA . ASN B 1 43 ? 21.77510 -3.54676 16.69506 1.000 42.19384 43 ASN B CA 1
ATOM 2249 C C . ASN B 1 43 ? 20.37801 -4.14728 16.58834 1.000 41.41662 43 ASN B C 1
ATOM 2250 O O . ASN B 1 43 ? 19.67437 -4.27783 17.59205 1.000 39.21892 43 ASN B O 1
ATOM 2255 N N . THR B 1 44 ? 19.98035 -4.49998 15.35716 1.000 45.92100 44 THR B N 1
ATOM 2256 C CA . THR B 1 44 ? 18.81568 -5.37106 15.16875 1.000 45.49856 44 THR B CA 1
ATOM 2257 C C . THR B 1 44 ? 19.04841 -6.77115 15.74297 1.000 55.78223 44 THR B C 1
ATOM 2258 O O . THR B 1 44 ? 18.09425 -7.44814 16.14769 1.000 54.67960 44 THR B O 1
ATOM 2262 N N . ASP B 1 45 ? 20.29895 -7.22099 15.78259 1.000 47.56629 45 ASP B N 1
ATOM 2263 C CA . ASP B 1 45 ? 20.64858 -8.55024 16.27818 1.000 55.18373 45 ASP B CA 1
ATOM 2264 C C . ASP B 1 45 ? 20.71111 -8.52726 17.80198 1.000 51.26246 45 ASP B C 1
ATOM 2265 O O . ASP B 1 45 ? 21.68241 -8.05035 18.38633 1.000 48.09267 45 ASP B O 1
ATOM 2270 N N . ALA B 1 46 ? 19.68516 -9.07595 18.46019 1.000 58.65794 46 ALA B N 1
ATOM 2271 C CA . ALA B 1 46 ? 19.66520 -9.07216 19.92026 1.000 49.82802 46 ALA B CA 1
ATOM 2272 C C . ALA B 1 46 ? 20.73959 -9.96691 20.51570 1.000 57.94962 46 ALA B C 1
ATOM 2273 O O . ALA B 1 46 ? 21.13143 -9.76179 21.67107 1.000 53.13809 46 ALA B O 1
ATOM 2275 N N . GLN B 1 47 ? 21.21727 -10.95825 19.75888 1.000 59.11822 47 GLN B N 1
ATOM 2276 C CA . GLN B 1 47 ? 22.25204 -11.84572 20.27741 1.000 66.61106 47 GLN B CA 1
ATOM 2277 C C . GLN B 1 47 ? 23.58633 -11.11640 20.39779 1.000 61.46313 47 GLN B C 1
ATOM 2278 O O . GLN B 1 47 ? 24.24522 -11.16655 21.44255 1.000 64.06451 47 GLN B O 1
ATOM 2284 N N . ILE B 1 48 ? 24.00048 -10.42975 19.33453 1.000 60.75188 48 ILE B N 1
ATOM 2285 C CA . ILE B 1 48 ? 25.24823 -9.67395 19.38076 1.000 67.13242 48 ILE B CA 1
ATOM 2286 C C . ILE B 1 48 ? 25.20379 -8.63741 20.49664 1.000 57.08793 48 ILE B C 1
ATOM 2287 O O . ILE B 1 48 ? 26.21448 -8.37561 21.15680 1.000 56.66649 48 ILE B O 1
ATOM 2292 N N . ILE B 1 49 ? 24.03174 -8.06285 20.75559 1.000 52.88365 49 ILE B N 1
ATOM 2293 C CA . ILE B 1 49 ? 23.92302 -7.03785 21.79167 1.000 58.73853 49 ILE B CA 1
ATOM 2294 C C . ILE B 1 49 ? 24.13572 -7.64193 23.17832 1.000 60.30305 49 ILE B C 1
ATOM 2295 O O . ILE B 1 49 ? 24.87533 -7.08940 24.00127 1.000 56.49270 49 ILE B O 1
ATOM 2300 N N . SER B 1 50 ? 23.48702 -8.78035 23.46474 1.000 59.20088 50 SER B N 1
ATOM 2301 C CA . SER B 1 50 ? 23.51758 -9.31985 24.82676 1.000 62.95603 50 SER B CA 1
ATOM 2302 C C . SER B 1 50 ? 24.93920 -9.56769 25.30463 1.000 66.49284 50 SER B C 1
ATOM 2303 O O . SER B 1 50 ? 25.20648 -9.50678 26.50909 1.000 72.60124 50 SER B O 1
ATOM 2306 N N . VAL B 1 51 ? 25.86325 -9.82292 24.37978 1.000 70.44515 51 VAL B N 1
ATOM 2307 C CA . VAL B 1 51 ? 27.25654 -10.05766 24.74199 1.000 70.40341 51 VAL B CA 1
ATOM 2308 C C . VAL B 1 51 ? 27.97804 -8.75604 25.07941 1.000 72.14526 51 VAL B C 1
ATOM 2309 O O . VAL B 1 51 ? 28.94473 -8.76208 25.85317 1.000 77.67888 51 VAL B O 1
ATOM 2313 N N . SER B 1 52 ? 27.53304 -7.63463 24.51120 1.000 71.30844 52 SER B N 1
ATOM 2314 C CA . SER B 1 52 ? 28.26825 -6.38046 24.61219 1.000 58.28018 52 SER B CA 1
ATOM 2315 C C . SER B 1 52 ? 28.59926 -6.04491 26.06033 1.000 52.45638 52 SER B C 1
ATOM 2316 O O . SER B 1 52 ? 27.83080 -6.33662 26.97920 1.000 54.21589 52 SER B O 1
ATOM 2319 N N . LYS B 1 53 ? 29.75588 -5.40353 26.24913 1.000 53.82188 53 LYS B N 1
ATOM 2320 C CA . LYS B 1 53 ? 30.15968 -4.85941 27.53884 1.000 60.26267 53 LYS B CA 1
ATOM 2321 C C . LYS B 1 53 ? 29.52273 -3.50388 27.84418 1.000 66.92239 53 LYS B C 1
ATOM 2322 O O . LYS B 1 53 ? 29.64434 -3.01933 28.97718 1.000 65.31933 53 LYS B O 1
ATOM 2324 N N . SER B 1 54 ? 28.85061 -2.88555 26.87262 1.000 56.61041 54 SER B N 1
ATOM 2325 C CA . SER B 1 54 ? 28.30481 -1.55114 27.06955 1.000 54.54019 54 SER B CA 1
ATOM 2326 C C . SER B 1 54 ? 27.23927 -1.55715 28.15466 1.000 49.84210 54 SER B C 1
ATOM 2327 O O . SER B 1 54 ? 26.44585 -2.49630 28.26162 1.000 49.63714 54 SER B O 1
ATOM 2330 N N . LYS B 1 55 ? 27.20215 -0.47145 28.93837 1.000 58.41993 55 LYS B N 1
ATOM 2331 C CA . LYS B 1 55 ? 26.12953 -0.26991 29.91362 1.000 58.26447 55 LYS B CA 1
ATOM 2332 C C . LYS B 1 55 ? 24.80938 0.14810 29.26734 1.000 54.23352 55 LYS B C 1
ATOM 2333 O O . LYS B 1 55 ? 23.74829 -0.07661 29.86314 1.000 60.46270 55 LYS B O 1
ATOM 2339 N N . ASN B 1 56 ? 24.83248 0.75438 28.07464 1.000 49.78510 56 ASN B N 1
ATOM 2340 C CA . ASN B 1 56 ? 23.60799 1.23185 27.42496 1.000 39.57699 56 ASN B CA 1
ATOM 2341 C C . ASN B 1 56 ? 23.38790 0.45743 26.12468 1.000 47.59109 56 ASN B C 1
ATOM 2342 O O . ASN B 1 56 ? 24.19189 0.55432 25.18909 1.000 43.91442 56 ASN B O 1
ATOM 2347 N N . LYS B 1 57 ? 22.30656 -0.32053 26.07322 1.000 40.56561 57 LYS B N 1
ATOM 2348 C CA . LYS B 1 57 ? 22.03626 -1.24772 24.98148 1.000 42.76546 57 LYS B CA 1
ATOM 2349 C C . LYS B 1 57 ? 20.70145 -0.91785 24.34674 1.000 45.35507 57 LYS B C 1
ATOM 2350 O O . LYS B 1 57 ? 19.74907 -0.54753 25.03481 1.000 53.31857 57 LYS B O 1
ATOM 2356 N N . ILE B 1 58 ? 20.63114 -1.06410 23.03116 1.000 39.28924 58 ILE B N 1
ATOM 2357 C CA . ILE B 1 58 ? 19.38082 -0.89869 22.31056 1.000 38.31086 58 ILE B CA 1
ATOM 2358 C C . ILE B 1 58 ? 19.27746 -2.03091 21.29347 1.000 49.16367 58 ILE B C 1
ATOM 2359 O O . ILE B 1 58 ? 20.18527 -2.21144 20.47111 1.000 45.41677 58 ILE B O 1
ATOM 2364 N N . VAL B 1 59 ? 18.19321 -2.80312 21.35728 1.000 43.34906 59 VAL B N 1
ATOM 2365 C CA . VAL B 1 59 ? 17.82280 -3.71612 20.27808 1.000 37.74882 59 VAL B CA 1
ATOM 2366 C C . VAL B 1 59 ? 16.94051 -2.92929 19.31985 1.000 40.05241 59 VAL B C 1
ATOM 2367 O O . VAL B 1 59 ? 15.82526 -2.54757 19.66720 1.000 47.78598 59 VAL B O 1
ATOM 2371 N N . LEU B 1 60 ? 17.42699 -2.68453 18.11402 1.000 43.95057 60 LEU B N 1
ATOM 2372 C CA . LEU B 1 60 ? 16.65225 -1.91779 17.15057 1.000 37.89650 60 LEU B CA 1
ATOM 2373 C C . LEU B 1 60 ? 15.52090 -2.75823 16.55584 1.000 50.58563 60 LEU B C 1
ATOM 2374 O O . LEU B 1 60 ? 15.70475 -3.93819 16.23488 1.000 39.58654 60 LEU B O 1
ATOM 2379 N N . GLY B 1 61 ? 14.36158 -2.12127 16.36193 1.000 50.01568 61 GLY B N 1
ATOM 2380 C CA . GLY B 1 61 ? 13.23118 -2.73691 15.69184 1.000 56.91827 61 GLY B CA 1
ATOM 2381 C C . GLY B 1 61 ? 12.78233 -4.03607 16.33292 1.000 69.29051 61 GLY B C 1
ATOM 2382 O O . GLY B 1 61 ? 12.69614 -5.06685 15.65527 1.000 72.23207 61 GLY B O 1
ATOM 2383 N N . LYS B 1 62 ? 12.48567 -3.99644 17.63845 1.000 64.87908 62 LYS B N 1
ATOM 2384 C CA . LYS B 1 62 ? 12.17828 -5.22278 18.37550 1.000 83.71602 62 LYS B CA 1
ATOM 2385 C C . LYS B 1 62 ? 10.90974 -5.90882 17.86197 1.000 83.75462 62 LYS B C 1
ATOM 2386 O O . LYS B 1 62 ? 10.75373 -7.12355 18.03124 1.000 79.34460 62 LYS B O 1
ATOM 2388 N N . GLU B 1 63 ? 10.00080 -5.16551 17.23022 1.000 79.21662 63 GLU B N 1
ATOM 2389 C CA . GLU B 1 63 ? 8.82034 -5.77939 16.63053 1.000 80.93675 63 GLU B CA 1
ATOM 2390 C C . GLU B 1 63 ? 9.03357 -6.14822 15.16027 1.000 88.24033 63 GLU B C 1
ATOM 2391 O O . GLU B 1 63 ? 8.80881 -7.29760 14.76386 1.000 87.46146 63 GLU B O 1
ATOM 2397 N N . THR B 1 64 ? 9.46745 -5.18398 14.34203 1.000 86.55701 64 THR B N 1
ATOM 2398 C CA . THR B 1 64 ? 9.55262 -5.40565 12.90033 1.000 84.37134 64 THR B CA 1
ATOM 2399 C C . THR B 1 64 ? 10.58647 -6.47322 12.54999 1.000 93.72291 64 THR B C 1
ATOM 2400 O O . THR B 1 64 ? 10.38218 -7.25831 11.61524 1.000 95.00239 64 THR B O 1
ATOM 2402 N N . SER B 1 65 ? 11.70961 -6.51116 13.27642 1.000 89.98671 65 SER B N 1
ATOM 2403 C CA . SER B 1 65 ? 12.76148 -7.49114 13.02352 1.000 89.00522 65 SER B CA 1
ATOM 2404 C C . SER B 1 65 ? 12.73575 -8.67297 13.98766 1.000 89.37281 65 SER B C 1
ATOM 2405 O O . SER B 1 65 ? 13.28363 -9.73253 13.65966 1.000 86.41195 65 SER B O 1
ATOM 2407 N N . LYS B 1 66 ? 12.12562 -8.51822 15.16410 1.000 92.07932 66 LYS B N 1
ATOM 2408 C CA . LYS B 1 66 ? 11.93617 -9.61563 16.11185 1.000 96.09690 66 LYS B CA 1
ATOM 2409 C C . LYS B 1 66 ? 13.25326 -10.08975 16.73800 1.000 92.05093 66 LYS B C 1
ATOM 2410 O O . LYS B 1 66 ? 13.37394 -11.25291 17.13455 1.000 81.65368 66 LYS B O 1
ATOM 2412 N N . GLY B 1 67 ? 14.24523 -9.20151 16.85348 1.000 83.64069 67 GLY B N 1
ATOM 2413 C CA . GLY B 1 67 ? 15.54455 -9.56428 17.39348 1.000 74.03506 67 GLY B CA 1
ATOM 2414 C C . GLY B 1 67 ? 16.48869 -10.24132 16.41764 1.000 75.37058 67 GLY B C 1
ATOM 2415 O O . GLY B 1 67 ? 17.63228 -10.53957 16.79067 1.000 58.64719 67 GLY B O 1
ATOM 2416 N N . LEU B 1 68 ? 16.04725 -10.50865 15.19028 1.000 79.71919 68 LEU B N 1
ATOM 2417 C CA . LEU B 1 68 ? 16.90595 -11.06641 14.15811 1.000 81.84649 68 LEU B CA 1
ATOM 2418 C C . LEU B 1 68 ? 17.51718 -9.94072 13.33097 1.000 78.66210 68 LEU B C 1
ATOM 2419 O O . LEU B 1 68 ? 16.86458 -8.92354 13.06718 1.000 79.81916 68 LEU B O 1
ATOM 2421 N N . GLY B 1 69 ? 18.77756 -10.12454 12.93109 1.000 77.63821 69 GLY B N 1
ATOM 2422 C CA . GLY B 1 69 ? 19.48403 -9.14436 12.11534 1.000 74.16511 69 GLY B CA 1
ATOM 2423 C C . GLY B 1 69 ? 18.75490 -8.67534 10.86556 1.000 74.46053 69 GLY B C 1
ATOM 2424 O O . GLY B 1 69 ? 17.70594 -9.22033 10.50798 1.000 89.11282 69 GLY B O 1
ATOM 2425 N N . ALA B 1 70 ? 19.30473 -7.66570 10.18200 1.000 74.41138 70 ALA B N 1
ATOM 2426 C CA . ALA B 1 70 ? 18.66320 -7.09252 9.00061 1.000 70.36882 70 ALA B CA 1
ATOM 2427 C C . ALA B 1 70 ? 18.96851 -7.85362 7.71482 1.000 77.72965 70 ALA B C 1
ATOM 2428 O O . ALA B 1 70 ? 18.27961 -7.63516 6.70535 1.000 70.26473 70 ALA B O 1
ATOM 2430 N N . GLY B 1 71 ? 19.98488 -8.71535 7.72047 1.000 75.56139 71 GLY B N 1
ATOM 2431 C CA . GLY B 1 71 ? 20.28157 -9.57358 6.57969 1.000 81.90156 71 GLY B CA 1
ATOM 2432 C C . GLY B 1 71 ? 20.76183 -8.86350 5.32927 1.000 76.95204 71 GLY B C 1
ATOM 2433 O O . GLY B 1 71 ? 20.32506 -9.20683 4.22119 1.000 73.15637 71 GLY B O 1
ATOM 2434 N N . ALA B 1 72 ? 21.64158 -7.87087 5.47855 1.000 68.49318 72 ALA B N 1
ATOM 2435 C CA . ALA B 1 72 ? 22.27984 -7.15080 4.37728 1.000 64.21789 72 ALA B CA 1
ATOM 2436 C C . ALA B 1 72 ? 21.35604 -6.16024 3.66993 1.000 57.93139 72 ALA B C 1
ATOM 2437 O O . ALA B 1 72 ? 21.76665 -5.56400 2.66207 1.000 60.92901 72 ALA B O 1
ATOM 2439 N N . ASN B 1 73 ? 20.12184 -5.96039 4.16653 1.000 61.12740 73 ASN B N 1
ATOM 2440 C CA . ASN B 1 73 ? 19.10958 -5.11198 3.54102 1.000 63.01650 73 ASN B CA 1
ATOM 2441 C C . ASN B 1 73 ? 19.01326 -3.77125 4.28215 1.000 62.37415 73 ASN B C 1
ATOM 2442 O O . ASN B 1 73 ? 18.38555 -3.70573 5.35778 1.000 50.87393 73 ASN B O 1
ATOM 2447 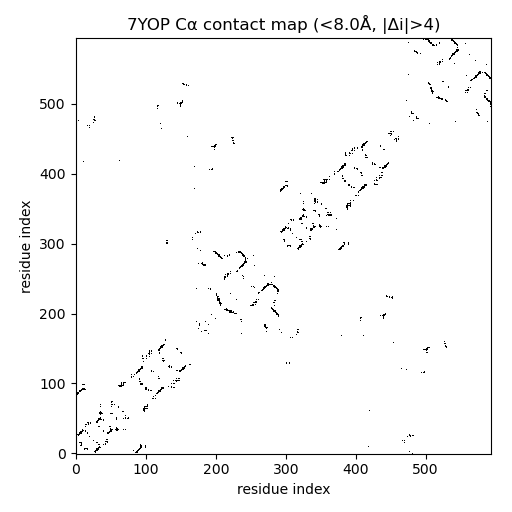N N . PRO B 1 74 ? 19.59839 -2.67984 3.75603 1.000 55.99560 74 PRO B N 1
ATOM 2448 C CA . PRO B 1 74 ? 19.52392 -1.38833 4.46967 1.000 54.16237 74 PRO B CA 1
ATOM 2449 C C . PRO B 1 74 ? 18.09703 -0.95313 4.81076 1.000 56.33210 74 PRO B C 1
ATOM 2450 O O . PRO B 1 74 ? 17.88592 -0.29312 5.83939 1.000 50.16098 74 PRO B O 1
ATOM 2454 N N . ASP B 1 75 ? 17.10457 -1.31116 3.98641 1.000 58.65109 75 ASP B N 1
ATOM 2455 C CA . ASP B 1 75 ? 15.72045 -0.95821 4.30644 1.000 58.34077 75 ASP B CA 1
ATOM 2456 C C . ASP B 1 75 ? 15.32331 -1.43387 5.70156 1.000 58.62518 75 ASP B C 1
ATOM 2457 O O . ASP B 1 75 ? 14.56331 -0.74030 6.39240 1.000 45.40873 75 ASP B O 1
ATOM 2462 N N . VAL B 1 76 ? 15.82675 -2.60276 6.13504 1.000 50.27279 76 VAL B N 1
ATOM 2463 C CA . VAL B 1 76 ? 15.45444 -3.14538 7.44280 1.000 50.37102 76 VAL B CA 1
ATOM 2464 C C . VAL B 1 76 ? 16.17274 -2.42332 8.57904 1.000 49.33759 76 VAL B C 1
ATOM 2465 O O . VAL B 1 76 ? 15.58924 -2.20394 9.64572 1.000 44.51880 76 VAL B O 1
ATOM 2469 N N . GLY B 1 77 ? 17.45389 -2.08497 8.39964 1.000 43.72523 77 GLY B N 1
ATOM 2470 C CA . GLY B 1 77 ? 18.12078 -1.24644 9.38598 1.000 42.27865 77 GLY B CA 1
ATOM 2471 C C . GLY B 1 77 ? 17.41826 0.09081 9.56168 1.000 32.67344 77 GLY B C 1
ATOM 2472 O O . GLY B 1 77 ? 17.15551 0.52661 10.68137 1.000 34.32298 77 GLY B O 1
ATOM 2473 N N . ARG B 1 78 ? 17.08470 0.74124 8.44520 1.000 34.39194 78 ARG B N 1
ATOM 2474 C CA . ARG B 1 78 ? 16.42247 2.03720 8.49011 1.000 34.26908 78 ARG B CA 1
ATOM 2475 C C . ARG B 1 78 ? 15.09340 1.96481 9.23268 1.000 40.53744 78 ARG B C 1
ATOM 2476 O O . ARG B 1 78 ? 14.80878 2.81591 10.08421 1.000 32.95932 78 ARG B O 1
ATOM 2484 N N . GLN B 1 79 ? 14.27752 0.93847 8.94665 1.000 44.35304 79 GLN B N 1
ATOM 2485 C CA . GLN B 1 79 ? 12.95732 0.81646 9.56321 1.000 41.31660 79 GLN B CA 1
ATOM 2486 C C . GLN B 1 79 ? 13.05253 0.38349 11.02154 1.000 41.19013 79 GLN B C 1
ATOM 2487 O O . GLN B 1 79 ? 12.27123 0.84180 11.85998 1.000 36.88021 79 GLN B O 1
ATOM 2493 N N . ALA B 1 80 ? 13.99908 -0.49340 11.35108 1.000 34.19373 80 ALA B N 1
ATOM 2494 C CA . ALA B 1 80 ? 14.21106 -0.82722 12.75135 1.000 29.50464 80 ALA B CA 1
ATOM 2495 C C . ALA B 1 80 ? 14.66226 0.38615 13.57915 1.000 39.60029 80 ALA B C 1
ATOM 2496 O O . ALA B 1 80 ? 14.36925 0.45366 14.77675 1.000 32.70965 80 ALA B O 1
ATOM 2498 N N . ALA B 1 81 ? 15.41386 1.32839 12.98517 1.000 33.96402 81 ALA B N 1
ATOM 2499 C CA . ALA B 1 81 ? 15.84243 2.51741 13.73736 1.000 37.27337 81 ALA B CA 1
ATOM 2500 C C . ALA B 1 81 ? 14.66967 3.46237 13.98481 1.000 34.05984 81 ALA B C 1
ATOM 2501 O O . ALA B 1 81 ? 14.48110 3.94619 15.10724 1.000 31.40265 81 ALA B O 1
ATOM 2503 N N . ILE B 1 82 ? 13.88818 3.74401 12.93494 1.000 34.29265 82 ILE B N 1
ATOM 2504 C CA . ILE B 1 82 ? 12.66687 4.54241 13.06050 1.000 39.61403 82 ILE B CA 1
ATOM 2505 C C . ILE B 1 82 ? 11.78020 3.99423 14.17081 1.000 44.02941 82 ILE B C 1
ATOM 2506 O O . ILE B 1 82 ? 11.34292 4.72597 15.06544 1.000 41.09537 82 ILE B O 1
ATOM 2511 N N . GLU B 1 83 ? 11.54790 2.68552 14.16163 1.000 40.64943 83 GLU B N 1
ATOM 2512 C CA . GLU B 1 83 ? 10.69533 2.07677 15.17716 1.000 46.59366 83 GLU B CA 1
ATOM 2513 C C . GLU B 1 83 ? 11.25796 2.22260 16.58843 1.000 43.45841 83 GLU B C 1
ATOM 2514 O O . GLU B 1 83 ? 10.50021 2.16283 17.56263 1.000 37.90676 83 GLU B O 1
ATOM 2520 N N . SER B 1 84 ? 12.56990 2.38116 16.73421 1.000 39.29805 84 SER B N 1
ATOM 2521 C CA . SER B 1 84 ? 13.18349 2.50231 18.04671 1.000 39.00832 84 SER B CA 1
ATOM 2522 C C . SER B 1 84 ? 13.54333 3.94672 18.37941 1.000 28.83732 84 SER B C 1
ATOM 2523 O O . SER B 1 84 ? 14.35109 4.18186 19.28064 1.000 33.13657 84 SER B O 1
ATOM 2526 N N . ALA B 1 85 ? 12.96724 4.90530 17.65191 1.000 37.38724 85 ALA B N 1
ATOM 2527 C CA . ALA B 1 85 ? 13.36036 6.30824 17.76828 1.000 36.04019 85 ALA B CA 1
ATOM 2528 C C . ALA B 1 85 ? 13.33267 6.79706 19.21879 1.000 39.88662 85 ALA B C 1
ATOM 2529 O O . ALA B 1 85 ? 14.26938 7.46840 19.67650 1.000 41.87034 85 ALA B O 1
ATOM 2531 N N . GLU B 1 86 ? 12.29916 6.41788 19.97874 1.000 44.66282 86 GLU B N 1
ATOM 2532 C CA . GLU B 1 86 ? 12.17025 6.87762 21.36083 1.000 37.14251 86 GLU B CA 1
ATOM 2533 C C . GLU B 1 86 ? 13.31202 6.37484 22.23571 1.000 42.10557 86 GLU B C 1
ATOM 2534 O O . GLU B 1 86 ? 13.85900 7.12920 23.05624 1.000 37.28182 86 GLU B O 1
ATOM 2540 N N . GLU B 1 87 ? 13.67469 5.09835 22.10185 1.000 35.49029 87 GLU B N 1
ATOM 2541 C CA . GLU B 1 87 ? 14.81418 4.59915 22.87310 1.000 36.12439 87 GLU B CA 1
ATOM 2542 C C . GLU B 1 87 ? 16.11451 5.27406 22.44905 1.000 29.26849 87 GLU B C 1
ATOM 2543 O O . GLU B 1 87 ? 16.99508 5.47754 23.27805 1.000 31.76338 87 GLU B O 1
ATOM 2549 N N . ILE B 1 88 ? 16.24720 5.63716 21.17387 1.000 33.50853 88 ILE B N 1
ATOM 2550 C CA . ILE B 1 88 ? 17.47294 6.28273 20.71704 1.000 36.19940 88 ILE B CA 1
ATOM 2551 C C . ILE B 1 88 ? 17.57080 7.69794 21.28771 1.000 32.92894 88 ILE B C 1
ATOM 2552 O O . ILE B 1 88 ? 18.60794 8.09101 21.83554 1.000 27.87298 88 ILE B O 1
ATOM 2557 N N . LYS B 1 89 ? 16.48246 8.48175 21.17439 1.000 36.33207 89 LYS B N 1
ATOM 2558 C CA . LYS B 1 89 ? 16.44901 9.81531 21.78182 1.000 35.81323 89 LYS B CA 1
ATOM 2559 C C . LYS B 1 89 ? 16.78302 9.74823 23.25964 1.000 32.85046 89 LYS B C 1
ATOM 2560 O O . LYS B 1 89 ? 17.54562 10.56785 23.78299 1.000 33.60911 89 LYS B O 1
ATOM 2566 N N . ASP B 1 90 ? 16.23020 8.75780 23.94792 1.000 39.26798 90 ASP B N 1
ATOM 2567 C CA . ASP B 1 90 ? 16.42044 8.67200 25.38304 1.000 32.78232 90 ASP B CA 1
ATOM 2568 C C . ASP B 1 90 ? 17.87223 8.38640 25.74851 1.000 40.80372 90 ASP B C 1
ATOM 2569 O O . ASP B 1 90 ? 18.37023 8.88711 26.76140 1.000 36.76500 90 ASP B O 1
ATOM 2574 N N . ALA B 1 91 ? 18.56535 7.55941 24.96386 1.000 35.62054 91 ALA B N 1
ATOM 2575 C CA . ALA B 1 91 ? 19.94778 7.24939 25.31864 1.000 31.82531 91 ALA B CA 1
ATOM 2576 C C . ALA B 1 91 ? 20.89312 8.39952 24.98905 1.000 24.29583 91 ALA B C 1
ATOM 2577 O O . ALA B 1 91 ? 21.94025 8.54435 25.62517 1.000 31.81106 91 ALA B O 1
ATOM 2579 N N . LEU B 1 92 ? 20.55262 9.20532 23.99732 1.000 25.22658 92 LEU B N 1
ATOM 2580 C CA . LEU B 1 92 ? 21.41691 10.27606 23.54077 1.000 28.34995 92 LEU B CA 1
ATOM 2581 C C . LEU B 1 92 ? 21.14145 11.60442 24.23820 1.000 34.90483 92 LEU B C 1
ATOM 2582 O O . LEU B 1 92 ? 21.95930 12.53041 24.11529 1.000 29.59196 92 LEU B O 1
ATOM 2587 N N . LYS B 1 93 ? 20.02272 11.70809 24.96258 1.000 32.06485 93 LYS B N 1
ATOM 2588 C CA . LYS B 1 93 ? 19.55811 12.98143 25.52424 1.000 33.88090 93 LYS B CA 1
ATOM 2589 C C . LYS B 1 93 ? 20.64061 13.67890 26.33435 1.000 27.50249 93 LYS B C 1
ATOM 2590 O O . LYS B 1 93 ? 21.27935 13.07653 27.20121 1.000 32.64826 93 LYS B O 1
ATOM 2596 N N . GLY B 1 94 ? 20.82130 14.97085 26.07652 1.000 33.58530 94 GLY B N 1
ATOM 2597 C CA . GLY B 1 94 ? 21.76317 15.73625 26.86984 1.000 29.14978 94 GLY B CA 1
ATOM 2598 C C . GLY B 1 94 ? 23.18613 15.79597 26.34331 1.000 35.45773 94 GLY B C 1
ATOM 2599 O O . GLY B 1 94 ? 24.01432 16.47241 26.96064 1.000 32.74904 94 GLY B O 1
ATOM 2600 N N . ALA B 1 95 ? 23.49217 15.12222 25.22711 1.000 29.13431 95 ALA B N 1
ATOM 2601 C CA . ALA B 1 95 ? 24.83844 15.13173 24.65968 1.000 29.13399 95 ALA B CA 1
ATOM 2602 C C . ALA B 1 95 ? 25.20988 16.49996 24.08435 1.000 29.28572 95 ALA B C 1
ATOM 2603 O O . ALA B 1 95 ? 24.41962 17.15253 23.39363 1.000 28.36020 95 ALA B O 1
ATOM 2605 N N . ASP B 1 96 ? 26.44494 16.92197 24.34152 1.000 26.41095 96 ASP B N 1
ATOM 2606 C CA . ASP B 1 96 ? 27.00156 18.02232 23.56375 1.000 27.97070 96 ASP B CA 1
ATOM 2607 C C . ASP B 1 96 ? 27.56824 17.53880 22.22723 1.000 28.19192 96 ASP B C 1
ATOM 2608 O O . ASP B 1 96 ? 27.48586 18.25305 21.22616 1.000 29.80090 96 ASP B O 1
ATOM 2613 N N . MET B 1 97 ? 28.09109 16.31534 22.18238 1.000 28.32174 97 MET B N 1
ATOM 2614 C CA . MET B 1 97 ? 28.67304 15.74551 20.97648 1.000 33.34580 97 MET B CA 1
ATOM 2615 C C . MET B 1 97 ? 28.26804 14.28346 20.89189 1.000 26.24743 97 MET B C 1
ATOM 2616 O O . MET B 1 97 ? 28.33977 13.57412 21.89638 1.000 27.13682 97 MET B O 1
ATOM 2621 N N . VAL B 1 98 ? 27.84437 13.83813 19.70752 1.000 27.25443 98 VAL B N 1
ATOM 2622 C CA . VAL B 1 98 ? 27.51421 12.43634 19.45589 1.000 28.41324 98 VAL B CA 1
ATOM 2623 C C . VAL B 1 98 ? 28.35597 11.91222 18.28501 1.000 24.75150 98 VAL B C 1
ATOM 2624 O O . VAL B 1 98 ? 28.29932 12.45418 17.17879 1.000 30.70443 98 VAL B O 1
ATOM 2628 N N . PHE B 1 99 ? 29.14035 10.86720 18.52747 1.000 24.95061 99 PHE B N 1
ATOM 2629 C CA . PHE B 1 99 ? 29.76596 10.12233 17.43878 1.000 26.18085 99 PHE B CA 1
ATOM 2630 C C . PHE B 1 99 ? 28.86197 8.96852 17.01582 1.000 25.82366 99 PHE B C 1
ATOM 2631 O O . PHE B 1 99 ? 28.47115 8.13788 17.84297 1.000 28.88683 99 PHE B O 1
ATOM 2639 N N . VAL B 1 100 ? 28.51328 8.92823 15.73538 1.000 24.43216 100 VAL B N 1
ATOM 2640 C CA . VAL B 1 100 ? 27.73220 7.82889 15.17792 1.000 25.65096 100 VAL B CA 1
ATOM 2641 C C . VAL B 1 100 ? 28.71271 6.90942 14.43643 1.000 27.15599 100 VAL B C 1
ATOM 2642 O O . VAL B 1 100 ? 29.26942 7.28612 13.40780 1.000 27.97109 100 VAL B O 1
ATOM 2646 N N . ALA B 1 101 ? 28.97287 5.72023 14.98148 1.000 24.05111 101 ALA B N 1
ATOM 2647 C CA . ALA B 1 101 ? 29.98495 4.80894 14.46143 1.000 29.62712 101 ALA B CA 1
ATOM 2648 C C . ALA B 1 101 ? 29.30567 3.57940 13.85298 1.000 26.44382 101 ALA B C 1
ATOM 2649 O O . ALA B 1 101 ? 28.44272 2.96141 14.48977 1.000 22.95753 101 ALA B O 1
ATOM 2651 N N . ALA B 1 102 ? 29.69072 3.22987 12.62489 1.000 26.81558 102 ALA B N 1
ATOM 2652 C CA . ALA B 1 102 ? 29.05126 2.12107 11.90988 1.000 30.45465 102 ALA B CA 1
ATOM 2653 C C . ALA B 1 102 ? 29.94496 1.68049 10.75917 1.000 26.84592 102 ALA B C 1
ATOM 2654 O O . ALA B 1 102 ? 30.81831 2.42357 10.31523 1.000 26.28422 102 ALA B O 1
ATOM 2656 N N . GLY B 1 103 ? 29.68438 0.48370 10.24224 1.000 25.62502 103 GLY B N 1
ATOM 2657 C CA . GLY B 1 103 ? 30.29854 0.02367 9.00167 1.000 22.64005 103 GLY B CA 1
ATOM 2658 C C . GLY B 1 103 ? 29.25747 0.02581 7.89542 1.000 23.54243 103 GLY B C 1
ATOM 2659 O O . GLY B 1 103 ? 28.17655 -0.54559 8.04708 1.000 27.79769 103 GLY B O 1
ATOM 2660 N N . MET B 1 104 ? 29.56809 0.72023 6.81438 1.000 22.59179 104 MET B N 1
ATOM 2661 C CA . MET B 1 104 ? 28.62226 0.76646 5.70965 1.000 24.81897 104 MET B CA 1
ATOM 2662 C C . MET B 1 104 ? 28.69333 -0.53311 4.89264 1.000 27.78454 104 MET B C 1
ATOM 2663 O O . MET B 1 104 ? 29.74354 -1.16502 4.78240 1.000 31.52828 104 MET B O 1
ATOM 2668 N N . GLY B 1 105 ? 27.55764 -0.93180 4.32691 1.000 26.29454 105 GLY B N 1
ATOM 2669 C CA . GLY B 1 105 ? 27.48697 -2.02173 3.38517 1.000 25.99831 105 GLY B CA 1
ATOM 2670 C C . GLY B 1 105 ? 26.60329 -3.16637 3.83019 1.000 31.76139 105 GLY B C 1
ATOM 2671 O O . GLY B 1 105 ? 26.15207 -3.95335 2.98254 1.000 35.67071 105 GLY B O 1
ATOM 2672 N N . GLY B 1 106 ? 26.37789 -3.30769 5.13519 1.000 31.30971 106 GLY B N 1
ATOM 2673 C CA . GLY B 1 106 ? 25.48503 -4.31177 5.66914 1.000 34.56959 106 GLY B CA 1
ATOM 2674 C C . GLY B 1 106 ? 24.05519 -3.79674 5.75342 1.000 40.11504 106 GLY B C 1
ATOM 2675 O O . GLY B 1 106 ? 23.71972 -2.71207 5.27669 1.000 34.83173 106 GLY B O 1
ATOM 2676 N N . GLY B 1 107 ? 23.20115 -4.59835 6.38131 1.000 42.09464 107 GLY B N 1
ATOM 2677 C CA . GLY B 1 107 ? 21.80838 -4.22288 6.50374 1.000 45.65573 107 GLY B CA 1
ATOM 2678 C C . GLY B 1 107 ? 21.53885 -3.19323 7.58552 1.000 49.18909 107 GLY B C 1
ATOM 2679 O O . GLY B 1 107 ? 20.82171 -2.20825 7.35172 1.000 50.77358 107 GLY B O 1
ATOM 2680 N N . THR B 1 108 ? 22.14407 -3.38952 8.76212 1.000 32.98070 108 THR B N 1
ATOM 2681 C CA . THR B 1 108 ? 21.80761 -2.59064 9.93300 1.000 39.18148 108 THR B CA 1
ATOM 2682 C C . THR B 1 108 ? 22.50414 -1.23119 9.93391 1.000 36.10259 108 THR B C 1
ATOM 2683 O O . THR B 1 108 ? 21.84264 -0.18618 9.89113 1.000 33.45338 108 THR B O 1
ATOM 2687 N N . GLY B 1 109 ? 23.83842 -1.22821 9.97595 1.000 32.45986 109 GLY B N 1
ATOM 2688 C CA . GLY B 1 109 ? 24.57754 0.02411 9.95138 1.000 27.92439 109 GLY B CA 1
ATOM 2689 C C . GLY B 1 109 ? 24.17456 0.94959 8.81747 1.000 27.80527 109 GLY B C 1
ATOM 2690 O O . GLY B 1 109 ? 23.94838 2.15040 9.02291 1.000 33.69626 109 GLY B O 1
ATOM 2691 N N . THR B 1 110 ? 24.07756 0.41233 7.60181 1.000 30.26038 110 THR B N 1
ATOM 2692 C CA . THR B 1 110 ? 23.81519 1.25482 6.43535 1.000 29.75821 110 THR B CA 1
ATOM 2693 C C . THR B 1 110 ? 22.48600 1.99240 6.57229 1.000 37.88106 110 THR B C 1
ATOM 2694 O O . THR B 1 110 ? 22.38322 3.17778 6.23759 1.000 30.24277 110 THR B O 1
ATOM 2698 N N . GLY B 1 111 ? 21.45676 1.30553 7.04153 1.000 31.26300 111 GLY B N 1
ATOM 2699 C CA . GLY B 1 111 ? 20.13423 1.89159 7.07003 1.000 32.72837 111 GLY B CA 1
ATOM 2700 C C . GLY B 1 111 ? 19.86504 2.66975 8.34488 1.000 34.75798 111 GLY B C 1
ATOM 2701 O O . GLY B 1 111 ? 19.21514 3.70707 8.29327 1.000 34.54792 111 GLY B O 1
ATOM 2702 N N . ALA B 1 112 ? 20.37155 2.18038 9.48476 1.000 29.48368 112 ALA B N 1
ATOM 2703 C CA . ALA B 1 112 ? 20.11556 2.75569 10.79977 1.000 26.70673 112 ALA B CA 1
ATOM 2704 C C . ALA B 1 112 ? 20.96347 3.99214 11.07996 1.000 33.78954 112 ALA B C 1
ATOM 2705 O O . ALA B 1 112 ? 20.48385 4.92386 11.72954 1.000 31.21940 112 ALA B O 1
ATOM 2707 N N . ALA B 1 113 ? 22.22326 4.02489 10.62980 1.000 26.99601 113 ALA B N 1
ATOM 2708 C CA . ALA B 1 113 ? 23.09529 5.15114 10.97054 1.000 27.02791 113 ALA B CA 1
ATOM 2709 C C . ALA B 1 113 ? 22.49309 6.51288 10.61322 1.000 35.06339 113 ALA B C 1
ATOM 2710 O O . ALA B 1 113 ? 22.53186 7.42056 11.46100 1.000 30.28710 113 ALA B O 1
ATOM 2712 N N . PRO B 1 114 ? 21.93950 6.73250 9.41707 1.000 31.50690 114 PRO B N 1
ATOM 2713 C CA . PRO B 1 114 ? 21.40937 8.07425 9.10246 1.000 33.54166 114 PRO B CA 1
ATOM 2714 C C . PRO B 1 114 ? 20.21103 8.48843 9.95496 1.000 34.70014 114 PRO B C 1
ATOM 2715 O O . PRO B 1 114 ? 20.04914 9.68445 10.24092 1.000 27.29307 114 PRO B O 1
ATOM 2719 N N . ILE B 1 115 ? 19.36061 7.54157 10.34078 1.000 28.31410 115 ILE B N 1
ATOM 2720 C CA . ILE B 1 115 ? 18.24127 7.84575 11.21825 1.000 35.77230 115 ILE B CA 1
ATOM 2721 C C . ILE B 1 115 ? 18.74848 8.25359 12.59001 1.000 35.69691 115 ILE B C 1
ATOM 2722 O O . ILE B 1 115 ? 18.24352 9.19674 13.20089 1.000 24.98033 115 ILE B O 1
ATOM 2727 N N . ILE B 1 116 ? 19.72632 7.51417 13.10922 1.000 29.57915 116 ILE B N 1
ATOM 2728 C CA . ILE B 1 116 ? 20.28222 7.81723 14.41626 1.000 27.56439 116 ILE B CA 1
ATOM 2729 C C . ILE B 1 116 ? 20.98168 9.17607 14.40271 1.000 32.51993 116 ILE B C 1
ATOM 2730 O O . ILE B 1 116 ? 20.83649 9.97338 15.34043 1.000 28.01882 116 ILE B O 1
ATOM 2735 N N . ALA B 1 117 ? 21.70719 9.48360 13.32339 1.000 28.93008 117 ALA B N 1
ATOM 2736 C CA . ALA B 1 117 ? 22.37149 10.78451 13.23317 1.000 27.79319 117 ALA B CA 1
ATOM 2737 C C . ALA B 1 117 ? 21.35544 11.91750 13.20646 1.000 34.81960 117 ALA B C 1
ATOM 2738 O O . ALA B 1 117 ? 21.54547 12.95536 13.86136 1.000 31.38946 117 ALA B O 1
ATOM 2740 N N . LYS B 1 118 ? 20.29477 11.74812 12.40716 1.000 29.74560 118 LYS B N 1
ATOM 2741 C CA . LYS B 1 118 ? 19.22015 12.72993 12.34251 1.000 34.38267 118 LYS B CA 1
ATOM 2742 C C . LYS B 1 118 ? 18.64639 12.99413 13.72903 1.000 29.87114 118 LYS B C 1
ATOM 2743 O O . LYS B 1 118 ? 18.53699 14.13981 14.16463 1.000 34.42205 118 LYS B O 1
ATOM 2749 N N . LEU B 1 119 ? 18.31024 11.93280 14.45215 1.000 25.71052 119 LEU B N 1
ATOM 2750 C CA . LEU B 1 119 ? 17.77175 12.09502 15.79482 1.000 27.38735 119 LEU B CA 1
ATOM 2751 C C . LEU B 1 119 ? 18.75545 12.83178 16.69652 1.000 35.29762 119 LEU B C 1
ATOM 2752 O O . LEU B 1 119 ? 18.37537 13.72751 17.45773 1.000 31.89602 119 LEU B O 1
ATOM 2757 N N . ALA B 1 120 ? 20.02324 12.44087 16.65550 1.000 30.25398 120 ALA B N 1
ATOM 2758 C CA . ALA B 1 120 ? 20.99581 13.05390 17.54939 1.000 26.71901 120 ALA B CA 1
ATOM 2759 C C . ALA B 1 120 ? 21.16082 14.52388 17.23135 1.000 31.12007 120 ALA B C 1
ATOM 2760 O O . ALA B 1 120 ? 21.29018 15.35697 18.13512 1.000 32.91701 120 ALA B O 1
ATOM 2762 N N . ARG B 1 121 ? 21.19960 14.85465 15.94429 1.000 27.30038 121 ARG B N 1
ATOM 2763 C CA . ARG B 1 121 ? 21.43340 16.23299 15.55280 1.000 31.23207 121 ARG B CA 1
ATOM 2764 C C . ARG B 1 121 ? 20.23463 17.10761 15.89827 1.000 38.17415 121 ARG B C 1
ATOM 2765 O O . ARG B 1 121 ? 20.40431 18.25316 16.32837 1.000 32.43397 121 ARG B O 1
ATOM 2773 N N . GLU B 1 122 ? 19.01445 16.59315 15.69902 1.000 32.30993 122 GLU B N 1
ATOM 2774 C CA . GLU B 1 122 ? 17.82716 17.36734 16.06209 1.000 35.40849 122 GLU B CA 1
ATOM 2775 C C . GLU B 1 122 ? 17.73848 17.59907 17.56994 1.000 33.54960 122 GLU B C 1
ATOM 2776 O O . GLU B 1 122 ? 17.14842 18.58710 18.01086 1.000 32.99388 122 GLU B O 1
ATOM 2782 N N . GLN B 1 123 ? 18.33515 16.72566 18.37975 1.000 30.79234 123 GLN B N 1
ATOM 2783 C CA . GLN B 1 123 ? 18.34190 16.98735 19.81046 1.000 35.58443 123 GLN B CA 1
ATOM 2784 C C . GLN B 1 123 ? 19.29539 18.11595 20.21186 1.000 30.16166 123 GLN B C 1
ATOM 2785 O O . GLN B 1 123 ? 19.22285 18.59307 21.34921 1.000 33.30811 123 GLN B O 1
ATOM 2791 N N . GLY B 1 124 ? 20.17669 18.55342 19.31950 1.000 34.26678 124 GLY B N 1
ATOM 2792 C CA . GLY B 1 124 ? 21.11686 19.62934 19.58810 1.000 28.33817 124 GLY B CA 1
ATOM 2793 C C . GLY B 1 124 ? 22.57358 19.20948 19.63689 1.000 33.73884 124 GLY B C 1
ATOM 2794 O O . GLY B 1 124 ? 23.43318 20.06338 19.87952 1.000 29.83729 124 GLY B O 1
ATOM 2795 N N . ALA B 1 125 ? 22.89185 17.93472 19.41426 1.000 28.39751 125 ALA B N 1
ATOM 2796 C CA . ALA B 1 125 ? 24.27313 17.49050 19.51715 1.000 30.51731 125 ALA B CA 1
ATOM 2797 C C . ALA B 1 125 ? 25.06279 17.88288 18.27092 1.000 30.01212 125 ALA B C 1
ATOM 2798 O O . ALA B 1 125 ? 24.54273 17.84442 17.14814 1.000 26.82155 125 ALA B O 1
ATOM 2800 N N . LEU B 1 126 ? 26.31300 18.29535 18.48353 1.000 28.23925 126 LEU B N 1
ATOM 2801 C CA . LEU B 1 126 ? 27.30887 18.24493 17.42233 1.000 35.72850 126 LEU B CA 1
ATOM 2802 C C . LEU B 1 126 ? 27.50088 16.77691 17.02858 1.000 34.87091 126 LEU B C 1
ATOM 2803 O O . LEU B 1 126 ? 27.89189 15.96043 17.86114 1.000 26.76167 126 LEU B O 1
ATOM 2808 N N . THR B 1 127 ? 27.18273 16.42937 15.78152 1.000 29.63377 127 THR B N 1
ATOM 2809 C CA . THR B 1 127 ? 26.99980 15.03306 15.38492 1.000 29.74148 127 THR B CA 1
ATOM 2810 C C . THR B 1 127 ? 28.04771 14.66681 14.34615 1.000 30.74526 127 THR B C 1
ATOM 2811 O O . THR B 1 127 ? 28.05966 15.23065 13.24542 1.000 32.66832 127 THR B O 1
ATOM 2815 N N . VAL B 1 128 ? 28.95013 13.75397 14.70898 1.000 29.14810 128 VAL B N 1
ATOM 2816 C CA . VAL B 1 128 ? 30.06160 13.35137 13.84108 1.000 26.32663 128 VAL B CA 1
ATOM 2817 C C . VAL B 1 128 ? 29.86352 11.88597 13.47245 1.000 28.11107 128 VAL B C 1
ATOM 2818 O O . VAL B 1 128 ? 29.84210 11.02026 14.35767 1.000 25.88688 128 VAL B O 1
ATOM 2822 N N . GLY B 1 129 ? 29.72033 11.61027 12.17610 1.000 26.22984 129 GLY B N 1
ATOM 2823 C CA . GLY B 1 129 ? 29.71175 10.23437 11.70309 1.000 24.63496 129 GLY B CA 1
ATOM 2824 C C . GLY B 1 129 ? 31.13445 9.74990 11.49347 1.000 29.03654 129 GLY B C 1
ATOM 2825 O O . GLY B 1 129 ? 31.97394 10.46411 10.94168 1.000 27.15298 129 GLY B O 1
ATOM 2826 N N . ILE B 1 130 ? 31.43133 8.55658 11.97715 1.000 26.45970 130 ILE B N 1
ATOM 2827 C CA . ILE B 1 130 ? 32.71390 7.94431 11.67087 1.000 25.60321 130 ILE B CA 1
ATOM 2828 C C . ILE B 1 130 ? 32.42522 6.51920 11.20598 1.000 30.21820 130 ILE B C 1
ATOM 2829 O O . ILE B 1 130 ? 31.84678 5.72445 11.95101 1.000 29.48974 130 ILE B O 1
ATOM 2834 N N . ILE B 1 131 ? 32.76232 6.22178 9.95716 1.000 26.63926 131 ILE B N 1
ATOM 2835 C CA . ILE B 1 131 ? 32.31091 5.00447 9.30002 1.000 23.99363 131 ILE B CA 1
ATOM 2836 C C . ILE B 1 131 ? 33.46652 4.39651 8.52245 1.000 26.57490 131 ILE B C 1
ATOM 2837 O O . ILE B 1 131 ? 34.36915 5.10180 8.06012 1.000 29.04653 131 ILE B O 1
ATOM 2842 N N . THR B 1 132 ? 33.40953 3.07908 8.35133 1.000 26.38616 132 THR B N 1
ATOM 2843 C CA . THR B 1 132 ? 34.20256 2.37692 7.35567 1.000 29.38446 132 THR B CA 1
ATOM 2844 C C . THR B 1 132 ? 33.34894 2.15390 6.11406 1.000 28.80476 132 THR B C 1
ATOM 2845 O O . THR B 1 132 ? 32.11837 2.11655 6.17809 1.000 28.54429 132 THR B O 1
ATOM 2849 N N . THR B 1 133 ? 34.01627 1.99752 4.97926 1.000 31.20435 133 THR B N 1
ATOM 2850 C CA . THR B 1 133 ? 33.38664 1.48876 3.77213 1.000 31.44464 133 THR B CA 1
ATOM 2851 C C . THR B 1 133 ? 34.09831 0.19418 3.37313 1.000 28.94823 133 THR B C 1
ATOM 2852 O O . THR B 1 133 ? 35.23008 -0.05390 3.80418 1.000 27.30464 133 THR B O 1
ATOM 2856 N N . PRO B 1 134 ? 33.46585 -0.64629 2.55292 1.000 30.26575 134 PRO B N 1
ATOM 2857 C CA . PRO B 1 134 ? 33.88472 -2.06187 2.45008 1.000 30.01857 134 PRO B CA 1
ATOM 2858 C C . PRO B 1 134 ? 35.19886 -2.27593 1.70390 1.000 29.69486 134 PRO B C 1
ATOM 2859 O O . PRO B 1 134 ? 35.62006 -1.46059 0.87770 1.000 28.29280 134 PRO B O 1
ATOM 2863 N N . PHE B 1 135 ? 35.85896 -3.39261 2.02529 1.000 25.89166 135 PHE B N 1
ATOM 2864 C CA . PHE B 1 135 ? 36.93163 -3.89918 1.17218 1.000 27.19093 135 PHE B CA 1
ATOM 2865 C C . PHE B 1 135 ? 36.39257 -4.14409 -0.23109 1.000 29.77223 135 PHE B C 1
ATOM 2866 O O . PHE B 1 135 ? 35.24057 -4.54924 -0.41969 1.000 26.40591 135 PHE B O 1
ATOM 2874 N N . SER B 1 136 ? 37.23395 -3.92031 -1.23564 1.000 30.13388 136 SER B N 1
ATOM 2875 C CA . SER B 1 136 ? 36.75433 -4.19712 -2.58837 1.000 35.14576 136 SER B CA 1
ATOM 2876 C C . SER B 1 136 ? 36.40678 -5.68131 -2.76127 1.000 33.21813 136 SER B C 1
ATOM 2877 O O . SER B 1 136 ? 35.43618 -6.02218 -3.46139 1.000 31.54778 136 SER B O 1
ATOM 2880 N N . PHE B 1 137 ? 37.13732 -6.58188 -2.09085 1.000 24.53235 137 PHE B N 1
ATOM 2881 C CA . PHE B 1 137 ? 36.76822 -7.98626 -2.24478 1.000 26.61824 137 PHE B CA 1
ATOM 2882 C C . PHE B 1 137 ? 35.40155 -8.32185 -1.64631 1.000 29.83325 137 PHE B C 1
ATOM 2883 O O . PHE B 1 137 ? 34.89739 -9.42371 -1.88058 1.000 33.58236 137 PHE B O 1
ATOM 2891 N N . GLU B 1 138 ? 34.74734 -7.40663 -0.92992 1.000 32.79401 138 GLU B N 1
ATOM 2892 C CA . GLU B 1 138 ? 33.37801 -7.70324 -0.49366 1.000 28.46685 138 GLU B CA 1
ATOM 2893 C C . GLU B 1 138 ? 32.34633 -7.61738 -1.62722 1.000 32.53978 138 GLU B C 1
ATOM 2894 O O . GLU B 1 138 ? 31.16795 -7.95338 -1.41370 1.000 29.41918 138 GLU B O 1
ATOM 2900 N N . GLY B 1 139 ? 32.73820 -7.18530 -2.82257 1.000 29.51374 139 GLY B N 1
ATOM 2901 C CA . GLY B 1 139 ? 31.84919 -7.30078 -3.96795 1.000 32.13422 139 GLY B CA 1
ATOM 2902 C C . GLY B 1 139 ? 31.07897 -6.01856 -4.26830 1.000 45.90992 139 GLY B C 1
ATOM 2903 O O . GLY B 1 139 ? 31.18633 -4.98410 -3.58547 1.000 35.12736 139 GLY B O 1
ATOM 2904 N N . ARG B 1 140 ? 30.25462 -6.13228 -5.31494 1.000 39.91618 140 ARG B N 1
ATOM 2905 C CA . ARG B 1 140 ? 29.68400 -4.95894 -5.96717 1.000 44.93103 140 ARG B CA 1
ATOM 2906 C C . ARG B 1 140 ? 28.45163 -4.46300 -5.23313 1.000 38.81745 140 ARG B C 1
ATOM 2907 O O . ARG B 1 140 ? 28.33508 -3.26682 -4.95862 1.000 42.67788 140 ARG B O 1
ATOM 2909 N N . ALA B 1 141 ? 27.52007 -5.36175 -4.89855 1.000 36.16002 141 ALA B N 1
ATOM 2910 C CA . ALA B 1 141 ? 26.31367 -4.91453 -4.21581 1.000 42.51161 141 ALA B CA 1
ATOM 2911 C C . ALA B 1 141 ? 26.64301 -4.28463 -2.86723 1.000 44.87276 141 ALA B C 1
ATOM 2912 O O . ALA B 1 141 ? 26.07714 -3.24814 -2.50655 1.000 43.13090 141 ALA B O 1
ATOM 2914 N N . ARG B 1 142 ? 27.56787 -4.88136 -2.11481 1.000 42.53536 142 ARG B N 1
ATOM 2915 C CA . ARG B 1 142 ? 27.89792 -4.32249 -0.81180 1.000 37.76805 142 ARG B CA 1
ATOM 2916 C C . ARG B 1 142 ? 28.62003 -2.97958 -0.94623 1.000 35.22535 142 ARG B C 1
ATOM 2917 O O . ARG B 1 142 ? 28.35079 -2.03512 -0.19069 1.000 30.21835 142 ARG B O 1
ATOM 2925 N N . ASN B 1 143 ? 29.53641 -2.86271 -1.89331 1.000 27.13220 143 ASN B N 1
ATOM 2926 C CA . ASN B 1 143 ? 30.16785 -1.56798 -2.08802 1.000 32.62244 143 ASN B CA 1
ATOM 2927 C C . ASN B 1 143 ? 29.17507 -0.51491 -2.59031 1.000 43.45318 143 ASN B C 1
ATOM 2928 O O . ASN B 1 143 ? 29.37494 0.68653 -2.34418 1.000 39.51679 143 ASN B O 1
ATOM 2933 N N . SER B 1 144 ? 28.07941 -0.93992 -3.22248 1.000 39.09875 144 SER B N 1
ATOM 2934 C CA . SER B 1 144 ? 27.09636 -0.00185 -3.76041 1.000 37.94057 144 SER B CA 1
ATOM 2935 C C . SER B 1 144 ? 26.11216 0.43404 -2.68516 1.000 37.41964 144 SER B C 1
ATOM 2936 O O . SER B 1 144 ? 25.83370 1.62865 -2.54808 1.000 41.31666 144 SER B O 1
ATOM 2939 N N . TYR B 1 145 ? 25.56971 -0.51948 -1.91201 1.000 36.94992 145 TYR B N 1
ATOM 2940 C CA . TYR B 1 145 ? 24.87246 -0.15565 -0.68187 1.000 41.86377 145 TYR B CA 1
ATOM 2941 C C . TYR B 1 145 ? 25.69202 0.83514 0.13409 1.000 34.13821 145 TYR B C 1
ATOM 2942 O O . TYR B 1 145 ? 25.15403 1.83030 0.63112 1.000 32.93887 145 TYR B O 1
ATOM 2951 N N . ALA B 1 146 ? 27.00499 0.59696 0.25678 1.000 28.62575 146 ALA B N 1
ATOM 2952 C CA . ALA B 1 146 ? 27.82431 1.42289 1.14196 1.000 31.91229 146 ALA B CA 1
ATOM 2953 C C . ALA B 1 146 ? 27.83669 2.86923 0.67806 1.000 36.57538 146 ALA B C 1
ATOM 2954 O O . ALA B 1 146 ? 27.82071 3.80050 1.50080 1.000 35.87542 146 ALA B O 1
ATOM 2956 N N . ILE B 1 147 ? 27.86331 3.07680 -0.63379 1.000 34.81572 147 ILE B N 1
ATOM 2957 C CA . ILE B 1 147 ? 27.91776 4.43624 -1.16707 1.000 41.97974 147 ILE B CA 1
ATOM 2958 C C . ILE B 1 147 ? 26.58022 5.15300 -0.96197 1.000 41.16010 147 ILE B C 1
ATOM 2959 O O . ILE B 1 147 ? 26.54082 6.33296 -0.58032 1.000 36.75327 147 ILE B O 1
ATOM 2964 N N . GLN B 1 148 ? 25.46442 4.45153 -1.17160 1.000 38.25976 148 GLN B N 1
ATOM 2965 C CA . GLN B 1 148 ? 24.17132 5.04307 -0.84416 1.000 46.25396 148 GLN B CA 1
ATOM 2966 C C . GLN B 1 148 ? 24.12067 5.42190 0.62855 1.000 40.55770 148 GLN B C 1
ATOM 2967 O O . GLN B 1 148 ? 23.74523 6.54342 0.97846 1.000 41.38526 148 GLN B O 1
ATOM 2973 N N . GLY B 1 149 ? 24.47953 4.47804 1.50712 1.000 36.71557 149 GLY B N 1
ATOM 2974 C CA . GLY B 1 149 ? 24.43352 4.74376 2.93393 1.000 29.37302 149 GLY B CA 1
ATOM 2975 C C . GLY B 1 149 ? 25.25931 5.94847 3.30992 1.000 30.46861 149 GLY B C 1
ATOM 2976 O O . GLY B 1 149 ? 24.82583 6.78859 4.10629 1.000 34.51722 149 GLY B O 1
ATOM 2977 N N . THR B 1 150 ? 26.43104 6.08165 2.69009 1.000 27.81070 150 THR B N 1
ATOM 2978 C CA . THR B 1 150 ? 27.30207 7.21753 2.95809 1.000 28.62105 150 THR B CA 1
ATOM 2979 C C . THR B 1 150 ? 26.62016 8.53366 2.58708 1.000 45.07748 150 THR B C 1
ATOM 2980 O O . THR B 1 150 ? 26.62568 9.49251 3.37544 1.000 34.95210 150 THR B O 1
ATOM 2984 N N . GLU B 1 151 ? 26.00068 8.58761 1.39773 1.000 38.95769 151 GLU B N 1
ATOM 2985 C CA . GLU B 1 151 ? 25.35685 9.82376 0.94425 1.000 44.96060 151 GLU B CA 1
ATOM 2986 C C . GLU B 1 151 ? 24.15228 10.17543 1.80794 1.000 34.10630 151 GLU B C 1
ATOM 2987 O O . GLU B 1 151 ? 23.92174 11.34687 2.11900 1.000 38.17917 151 GLU B O 1
ATOM 2993 N N . GLU B 1 152 ? 23.40548 9.17779 2.24717 1.000 30.06502 152 GLU B N 1
ATOM 2994 C CA . GLU B 1 152 ? 22.31422 9.45900 3.16358 1.000 33.08465 152 GLU B CA 1
ATOM 2995 C C . GLU B 1 152 ? 22.84763 9.94825 4.51028 1.000 44.33580 152 GLU B C 1
ATOM 2996 O O . GLU B 1 152 ? 22.33201 10.92575 5.07618 1.000 40.43088 152 GLU B O 1
ATOM 3002 N N . LEU B 1 153 ? 23.90058 9.30754 5.02809 1.000 36.98724 153 LEU B N 1
ATOM 3003 C CA . LEU B 1 153 ? 24.44779 9.73950 6.31193 1.000 36.29290 153 LEU B CA 1
ATOM 3004 C C . LEU B 1 153 ? 24.95842 11.16882 6.24826 1.000 37.19596 153 LEU B C 1
ATOM 3005 O O . LEU B 1 153 ? 24.83621 11.91945 7.22208 1.000 33.15762 153 LEU B O 1
ATOM 3010 N N . ARG B 1 154 ? 25.55334 11.56288 5.11935 1.000 33.39904 154 ARG B N 1
ATOM 3011 C CA . ARG B 1 154 ? 26.15412 12.89203 5.05020 1.000 37.88241 154 ARG B CA 1
ATOM 3012 C C . ARG B 1 154 ? 25.10726 13.99681 5.21875 1.000 39.47442 154 ARG B C 1
ATOM 3013 O O . ARG B 1 154 ? 25.44212 15.09972 5.68461 1.000 33.02085 154 ARG B O 1
ATOM 3021 N N . LYS B 1 155 ? 23.84153 13.70190 4.90455 1.000 37.44070 155 LYS B N 1
ATOM 3022 C CA . LYS B 1 155 ? 22.77398 14.68229 5.03772 1.000 39.54931 155 LYS B CA 1
ATOM 3023 C C . LYS B 1 155 ? 22.44304 14.99289 6.48628 1.000 45.39010 155 LYS B C 1
ATOM 3024 O O . LYS B 1 155 ? 21.78911 16.00574 6.74244 1.000 40.55580 155 LYS B O 1
ATOM 3030 N N . HIS B 1 156 ? 22.82680 14.12743 7.43180 1.000 34.98476 156 HIS B N 1
ATOM 3031 C CA . HIS B 1 156 ? 22.34255 14.23745 8.80577 1.000 37.00293 156 HIS B CA 1
ATOM 3032 C C . HIS B 1 156 ? 23.45483 14.37817 9.83056 1.000 32.97515 156 HIS B C 1
ATOM 3033 O O . HIS B 1 156 ? 23.18674 14.28289 11.03440 1.000 34.28122 156 HIS B O 1
ATOM 3040 N N . VAL B 1 157 ? 24.69779 14.58089 9.40590 1.000 27.38771 157 VAL B N 1
ATOM 3041 C CA . VAL B 1 157 ? 25.77684 14.79100 10.35977 1.000 28.63851 157 VAL B CA 1
ATOM 3042 C C . VAL B 1 157 ? 26.36251 16.17932 10.14152 1.000 38.14955 157 VAL B C 1
ATOM 3043 O O . VAL B 1 157 ? 26.31035 16.72622 9.03889 1.000 32.66744 157 VAL B O 1
ATOM 3047 N N . ASP B 1 158 ? 26.94801 16.73816 11.20347 1.000 34.25736 158 ASP B N 1
ATOM 3048 C CA . ASP B 1 158 ? 27.80750 17.90666 11.03982 1.000 38.12414 158 ASP B CA 1
ATOM 3049 C C . ASP B 1 158 ? 29.03889 17.57139 10.21480 1.000 43.88349 158 ASP B C 1
ATOM 3050 O O . ASP B 1 158 ? 29.40206 18.30420 9.28786 1.000 43.65472 158 ASP B O 1
ATOM 3055 N N . SER B 1 159 ? 29.72232 16.48263 10.55825 1.000 37.75122 159 SER B N 1
ATOM 3056 C CA . SER B 1 159 ? 30.85654 16.07392 9.75560 1.000 34.94440 159 SER B CA 1
ATOM 3057 C C . SER B 1 159 ? 30.92504 14.55277 9.72737 1.000 37.84168 159 SER B C 1
ATOM 3058 O O . SER B 1 159 ? 30.35563 13.85419 10.57361 1.000 32.50367 159 SER B O 1
ATOM 3061 N N . LEU B 1 160 ? 31.62349 14.05434 8.71904 1.000 33.03609 160 LEU B N 1
ATOM 3062 C CA . LEU B 1 160 ? 31.62954 12.64279 8.38229 1.000 30.79643 160 LEU B CA 1
ATOM 3063 C C . LEU B 1 160 ? 33.07243 12.22397 8.12145 1.000 36.80032 160 LEU B C 1
ATOM 3064 O O . LEU B 1 160 ? 33.67354 12.64251 7.12586 1.000 34.73942 160 LEU B O 1
ATOM 3069 N N . ILE B 1 161 ? 33.63499 11.41725 9.01049 1.000 29.15170 161 ILE B N 1
ATOM 3070 C CA . ILE B 1 161 ? 34.94352 10.82591 8.77887 1.000 31.32793 161 ILE B CA 1
ATOM 3071 C C . ILE B 1 161 ? 34.72051 9.47869 8.10855 1.000 37.78206 161 ILE B C 1
ATOM 3072 O O . ILE B 1 161 ? 34.00678 8.61935 8.64469 1.000 29.45615 161 ILE B O 1
ATOM 3077 N N . ILE B 1 162 ? 35.30686 9.29985 6.92502 1.000 36.93721 162 ILE B N 1
ATOM 3078 C CA . ILE B 1 162 ? 35.15780 8.06797 6.15360 1.000 37.97622 162 ILE B CA 1
ATOM 3079 C C . ILE B 1 162 ? 36.49867 7.35934 6.10157 1.000 36.36067 162 ILE B C 1
ATOM 3080 O O . ILE B 1 162 ? 37.48561 7.91582 5.60356 1.000 41.72960 162 ILE B O 1
ATOM 3085 N N . ILE B 1 163 ? 36.51075 6.10775 6.56018 1.000 32.88508 163 ILE B N 1
ATOM 3086 C CA . ILE B 1 163 ? 37.68300 5.24079 6.56642 1.000 30.17103 163 ILE B CA 1
ATOM 3087 C C . ILE B 1 163 ? 37.43539 4.10586 5.56536 1.000 34.43620 163 ILE B C 1
ATOM 3088 O O . ILE B 1 163 ? 36.55735 3.25596 5.77406 1.000 33.55255 163 ILE B O 1
ATOM 3093 N N . SER B 1 164 ? 38.14730 4.12272 4.43404 1.000 28.78538 164 SER B N 1
ATOM 3094 C CA . SER B 1 164 ? 38.04969 3.02306 3.47340 1.000 35.48736 164 SER B CA 1
ATOM 3095 C C . SER B 1 164 ? 38.70919 1.77307 4.04863 1.000 31.02344 164 SER B C 1
ATOM 3096 O O . SER B 1 164 ? 39.82052 1.83188 4.57635 1.000 31.82037 164 SER B O 1
ATOM 3099 N N . ASN B 1 165 ? 38.02252 0.64123 4.00019 1.000 28.27066 165 ASN B N 1
ATOM 3100 C CA . ASN B 1 165 ? 38.71408 -0.53150 4.51098 1.000 26.69249 165 ASN B CA 1
ATOM 3101 C C . ASN B 1 165 ? 39.83184 -0.96444 3.56357 1.000 27.42578 165 ASN B C 1
ATOM 3102 O O . ASN B 1 165 ? 40.82611 -1.53375 4.02290 1.000 32.84251 165 ASN B O 1
ATOM 3107 N N . ASP B 1 166 ? 39.73035 -0.63230 2.27370 1.000 26.38606 166 ASP B N 1
ATOM 3108 C CA . ASP B 1 166 ? 40.86314 -0.82003 1.36588 1.000 32.88571 166 ASP B CA 1
ATOM 3109 C C . ASP B 1 166 ? 42.09806 -0.06187 1.85852 1.000 37.21777 166 ASP B C 1
ATOM 3110 O O . ASP B 1 166 ? 43.19196 -0.63106 1.94972 1.000 35.11579 166 ASP B O 1
ATOM 3115 N N . ARG B 1 167 ? 41.94133 1.22608 2.21146 1.000 41.89659 167 ARG B N 1
ATOM 3116 C CA . ARG B 1 167 ? 43.10108 1.99852 2.66827 1.000 30.02568 167 ARG B CA 1
ATOM 3117 C C . ARG B 1 167 ? 43.56281 1.53099 4.01966 1.000 34.51123 167 ARG B C 1
ATOM 3118 O O . ARG B 1 167 ? 44.75560 1.61282 4.33006 1.000 30.33316 167 ARG B O 1
ATOM 3126 N N . LEU B 1 168 ? 42.63447 1.05585 4.84747 1.000 28.17727 168 LEU B N 1
ATOM 3127 C CA . LEU B 1 168 ? 43.04405 0.58403 6.15968 1.000 31.65309 168 LEU B CA 1
ATOM 3128 C C . LEU B 1 168 ? 43.93673 -0.63591 6.03661 1.000 35.28310 168 LEU B C 1
ATOM 3129 O O . LEU B 1 168 ? 44.86284 -0.82349 6.83754 1.000 33.55677 168 LEU B O 1
ATOM 3134 N N . LEU B 1 169 ? 43.66446 -1.47240 5.04614 1.000 35.61757 169 LEU B N 1
ATOM 3135 C CA . LEU B 1 169 ? 44.46459 -2.67189 4.84928 1.000 43.95268 169 LEU B CA 1
ATOM 3136 C C . LEU B 1 169 ? 45.85717 -2.31916 4.32537 1.000 35.29374 169 LEU B C 1
ATOM 3137 O O . LEU B 1 169 ? 46.85456 -2.93952 4.72096 1.000 31.80110 169 LEU B O 1
ATOM 3142 N N . GLU B 1 170 ? 45.94603 -1.31470 3.44932 1.000 38.10481 170 GLU B N 1
ATOM 3143 C CA . GLU B 1 170 ? 47.25618 -0.77413 3.08209 1.000 42.46996 170 GLU B CA 1
ATOM 3144 C C . GLU B 1 170 ? 47.99812 -0.26247 4.31144 1.000 43.77325 170 GLU B C 1
ATOM 3145 O O . GLU B 1 170 ? 49.18592 -0.55300 4.50031 1.000 46.35223 170 GLU B O 1
ATOM 3151 N N . VAL B 1 171 ? 47.31100 0.48200 5.18237 1.000 37.18711 171 VAL B N 1
ATOM 3152 C CA . VAL B 1 171 ? 48.01534 1.04728 6.33494 1.000 39.51587 171 VAL B CA 1
ATOM 3153 C C . VAL B 1 171 ? 48.52986 -0.06051 7.25250 1.000 46.63644 171 VAL B C 1
ATOM 3154 O O . VAL B 1 171 ? 49.66815 -0.00602 7.73594 1.000 46.75262 171 VAL B O 1
ATOM 3158 N N . ILE B 1 172 ? 47.71210 -1.09212 7.48438 1.000 38.73944 172 ILE B N 1
ATOM 3159 C CA . ILE B 1 172 ? 48.06508 -2.14742 8.43434 1.000 50.26442 172 ILE B CA 1
ATOM 3160 C C . ILE B 1 172 ? 49.12585 -3.09159 7.85439 1.000 44.83156 172 ILE B C 1
ATOM 3161 O O . ILE B 1 172 ? 50.06611 -3.49352 8.55301 1.000 45.77128 172 ILE B O 1
ATOM 3166 N N . GLY B 1 173 ? 48.96275 -3.50493 6.59351 1.000 45.93695 173 GLY B N 1
ATOM 3167 C CA . GLY B 1 173 ? 49.93487 -4.39866 5.97764 1.000 50.83833 173 GLY B CA 1
ATOM 3168 C C . GLY B 1 173 ? 51.17999 -3.72111 5.43219 1.000 49.44556 173 GLY B C 1
ATOM 3169 O O . GLY B 1 173 ? 52.16927 -4.39973 5.13398 1.000 48.85846 173 GLY B O 1
ATOM 3170 N N . GLY B 1 174 ? 51.14868 -2.40598 5.26688 1.000 44.90907 174 GLY B N 1
ATOM 3171 C CA . GLY B 1 174 ? 52.29312 -1.69468 4.74273 1.000 42.14068 174 GLY B CA 1
ATOM 3172 C C . GLY B 1 174 ? 52.55114 -1.86248 3.26319 1.000 42.62678 174 GLY B C 1
ATOM 3173 O O . GLY B 1 174 ? 53.63697 -1.49981 2.80543 1.000 52.16747 174 GLY B O 1
ATOM 3174 N N . VAL B 1 175 ? 51.60101 -2.38359 2.49175 1.000 38.12507 175 VAL B N 1
ATOM 3175 C CA . VAL B 1 175 ? 51.82028 -2.52423 1.05425 1.000 35.89701 175 VAL B CA 1
ATOM 3176 C C . VAL B 1 175 ? 50.58414 -2.03118 0.31329 1.000 42.01943 175 VAL B C 1
ATOM 3177 O O . VAL B 1 175 ? 49.46897 -2.01711 0.86275 1.000 47.00081 175 VAL B O 1
ATOM 3181 N N . PRO B 1 176 ? 50.75238 -1.62004 -0.94703 1.000 39.84855 176 PRO B N 1
ATOM 3182 C CA . PRO B 1 176 ? 49.60274 -1.20352 -1.76285 1.000 51.25754 176 PRO B CA 1
ATOM 3183 C C . PRO B 1 176 ? 48.52907 -2.28399 -1.82762 1.000 47.32252 176 PRO B C 1
ATOM 3184 O O . PRO B 1 176 ? 48.79746 -3.47355 -1.67188 1.000 39.24425 176 PRO B O 1
ATOM 3188 N N . LEU B 1 177 ? 47.29827 -1.84724 -2.10875 1.000 43.66063 177 LEU B N 1
ATOM 3189 C CA . LEU B 1 177 ? 46.17009 -2.76792 -2.14636 1.000 46.45850 177 LEU B CA 1
ATOM 3190 C C . LEU B 1 177 ? 46.43828 -3.93867 -3.08133 1.000 42.79930 177 LEU B C 1
ATOM 3191 O O . LEU B 1 177 ? 46.16948 -5.09633 -2.73937 1.000 48.09538 177 LEU B O 1
ATOM 3196 N N . LYS B 1 178 ? 46.95281 -3.65033 -4.27793 1.000 35.91050 178 LYS B N 1
ATOM 3197 C CA . LYS B 1 178 ? 47.21318 -4.69164 -5.26826 1.000 51.43510 178 LYS B CA 1
ATOM 3198 C C . LYS B 1 178 ? 48.09629 -5.82096 -4.73104 1.000 43.72912 178 LYS B C 1
ATOM 3199 O O . LYS B 1 178 ? 48.03685 -6.94032 -5.25095 1.000 45.32560 178 LYS B O 1
ATOM 3205 N N . ASP B 1 179 ? 48.91207 -5.55531 -3.71131 1.000 37.88528 179 ASP B N 1
ATOM 3206 C CA . ASP B 1 179 ? 49.78873 -6.55443 -3.11625 1.000 36.69599 179 ASP B CA 1
ATOM 3207 C C . ASP B 1 179 ? 49.33000 -7.00848 -1.73318 1.000 29.49507 179 ASP B C 1
ATOM 3208 O O . ASP B 1 179 ? 50.04685 -7.76156 -1.06336 1.000 35.62275 179 ASP B O 1
ATOM 3213 N N . SER B 1 180 ? 48.14587 -6.58488 -1.28751 1.000 33.13096 180 SER B N 1
ATOM 3214 C CA . SER B 1 180 ? 47.73193 -6.87471 0.08291 1.000 29.70316 180 SER B CA 1
ATOM 3215 C C . SER B 1 180 ? 47.65697 -8.37636 0.36321 1.000 27.02820 180 SER B C 1
ATOM 3216 O O . SER B 1 180 ? 47.92944 -8.81009 1.49445 1.000 35.23302 180 SER B O 1
ATOM 3219 N N . PHE B 1 181 ? 47.29286 -9.19588 -0.62509 1.000 29.96383 181 PHE B N 1
ATOM 3220 C CA . PHE B 1 181 ? 47.22392 -10.63900 -0.38312 1.000 30.39650 181 PHE B CA 1
ATOM 3221 C C . PHE B 1 181 ? 48.31711 -11.42441 -1.11558 1.000 35.77114 181 PHE B C 1
ATOM 3222 O O . PHE B 1 181 ? 48.19486 -12.64422 -1.27953 1.000 29.65975 181 PHE B O 1
ATOM 3230 N N . LYS B 1 182 ? 49.39827 -10.75231 -1.52951 1.000 30.39396 182 LYS B N 1
ATOM 3231 C CA . LYS B 1 182 ? 50.49223 -11.43298 -2.22091 1.000 31.51028 182 LYS B CA 1
ATOM 3232 C C . LYS B 1 182 ? 51.16568 -12.48932 -1.34584 1.000 37.14612 182 LYS B C 1
ATOM 3233 O O . LYS B 1 182 ? 51.52110 -13.56503 -1.83755 1.000 34.61193 182 LYS B O 1
ATOM 3239 N N . GLU B 1 183 ? 51.39637 -12.18904 -0.06470 1.000 32.78916 183 GLU B N 1
ATOM 3240 C CA . GLU B 1 183 ? 51.99628 -13.17926 0.82633 1.000 33.29869 183 GLU B CA 1
ATOM 3241 C C . GLU B 1 183 ? 51.04937 -14.33183 1.09626 1.000 33.72875 183 GLU B C 1
ATOM 3242 O O . GLU B 1 183 ? 51.48105 -15.49053 1.20023 1.000 24.95844 183 GLU B O 1
ATOM 3248 N N . ALA B 1 184 ? 49.76014 -14.04004 1.25953 1.000 28.65356 184 ALA B N 1
ATOM 3249 C CA . ALA B 1 184 ? 48.82051 -15.13160 1.47358 1.000 33.49756 184 ALA B CA 1
ATOM 3250 C C . ALA B 1 184 ? 48.77565 -16.04816 0.24783 1.000 23.75894 184 ALA B C 1
ATOM 3251 O O . ALA B 1 184 ? 48.85345 -17.26499 0.38562 1.000 30.04151 184 ALA B O 1
ATOM 3253 N N . ASP B 1 185 ? 48.64650 -15.47259 -0.95930 1.000 27.07106 185 ASP B N 1
ATOM 3254 C CA . ASP B 1 185 ? 48.65476 -16.27199 -2.18548 1.000 28.07965 185 ASP B CA 1
ATOM 3255 C C . ASP B 1 185 ? 49.90148 -17.13295 -2.25029 1.000 29.54194 185 ASP B C 1
ATOM 3256 O O . ASP B 1 185 ? 49.84181 -18.29376 -2.67123 1.000 24.26759 185 ASP B O 1
ATOM 3261 N N . ASN B 1 186 ? 51.04160 -16.56979 -1.82861 1.000 27.60880 186 ASN B N 1
ATOM 3262 C CA . ASN B 1 186 ? 52.32023 -17.27337 -1.87833 1.000 26.34542 186 ASN B CA 1
ATOM 3263 C C . ASN B 1 186 ? 52.37202 -18.43257 -0.87988 1.000 33.86812 186 ASN B C 1
ATOM 3264 O O . ASN B 1 186 ? 52.91242 -19.50375 -1.20021 1.000 30.12193 186 ASN B O 1
ATOM 3269 N N . ILE B 1 187 ? 51.81929 -18.24578 0.33116 1.000 26.61172 187 ILE B N 1
ATOM 3270 C CA . ILE B 1 187 ? 51.78384 -19.32984 1.32761 1.000 28.63345 187 ILE B CA 1
ATOM 3271 C C . ILE B 1 187 ? 50.88914 -20.47147 0.85128 1.000 23.91987 187 ILE B C 1
ATOM 3272 O O . ILE B 1 187 ? 51.19958 -21.65109 1.07270 1.000 25.61394 187 ILE B O 1
ATOM 3277 N N . LEU B 1 188 ? 49.74000 -20.14166 0.23335 1.000 22.99059 188 LEU B N 1
ATOM 3278 C CA . LEU B 1 188 ? 48.87912 -21.18634 -0.32561 1.000 25.59964 188 LEU B CA 1
ATOM 3279 C C . LEU B 1 188 ? 49.60708 -21.95781 -1.41863 1.000 23.11976 188 LEU B C 1
ATOM 3280 O O . LEU B 1 188 ? 49.47926 -23.18344 -1.51063 1.000 27.13069 188 LEU B O 1
ATOM 3285 N N . ARG B 1 189 ? 50.37428 -21.24986 -2.25884 1.000 26.14407 189 ARG B N 1
ATOM 3286 C CA . ARG B 1 189 ? 51.17790 -21.91786 -3.28077 1.000 27.51181 189 ARG B CA 1
ATOM 3287 C C . ARG B 1 189 ? 52.21491 -22.83523 -2.64601 1.000 30.01810 189 ARG B C 1
ATOM 3288 O O . ARG B 1 189 ? 52.43333 -23.95786 -3.12114 1.000 26.78003 189 ARG B O 1
ATOM 3296 N N . GLN B 1 190 ? 52.84854 -22.38148 -1.55868 1.000 24.10634 190 GLN B N 1
ATOM 3297 C CA . GLN B 1 190 ? 53.85685 -23.19646 -0.87038 1.000 31.68258 190 GLN B CA 1
ATOM 3298 C C . GLN B 1 190 ? 53.21844 -24.39066 -0.16719 1.000 26.18141 190 GLN B C 1
ATOM 3299 O O . GLN B 1 190 ? 53.79761 -25.47993 -0.12934 1.000 26.58330 190 GLN B O 1
ATOM 3305 N N . GLY B 1 191 ? 52.01294 -24.21789 0.36991 1.000 27.66347 191 GLY B N 1
ATOM 3306 C CA . GLY B 1 191 ? 51.33645 -25.34486 0.99405 1.000 24.22626 191 GLY B CA 1
ATOM 3307 C C . GLY B 1 191 ? 51.14000 -26.50366 0.03224 1.000 25.90702 191 GLY B C 1
ATOM 3308 O O . GLY B 1 191 ? 51.37762 -27.66427 0.37926 1.000 24.01485 191 GLY B O 1
ATOM 3309 N N . VAL B 1 192 ? 50.67239 -26.20055 -1.18280 1.000 20.84369 192 VAL B N 1
ATOM 3310 C CA . VAL B 1 192 ? 50.51970 -27.21167 -2.23033 1.000 21.71663 192 VAL B CA 1
ATOM 3311 C C . VAL B 1 192 ? 51.87638 -27.77156 -2.64746 1.000 27.47477 192 VAL B C 1
ATOM 3312 O O . VAL B 1 192 ? 52.09400 -28.99718 -2.66077 1.000 22.84439 192 VAL B O 1
ATOM 3316 N N . GLN B 1 193 ? 52.79610 -26.87123 -3.02750 1.000 21.83570 193 GLN B N 1
ATOM 3317 C CA . GLN B 1 193 ? 54.07935 -27.25410 -3.60985 1.000 29.62287 193 GLN B CA 1
ATOM 3318 C C . GLN B 1 193 ? 54.95372 -28.04419 -2.63317 1.000 29.66393 193 GLN B C 1
ATOM 3319 O O . GLN B 1 193 ? 55.73436 -28.90597 -3.05515 1.000 31.72468 193 GLN B O 1
ATOM 3325 N N . THR B 1 194 ? 54.86534 -27.72857 -1.34564 1.000 26.58086 194 THR B N 1
ATOM 3326 C CA . THR B 1 194 ? 55.52711 -28.50784 -0.30429 1.000 29.43704 194 THR B CA 1
ATOM 3327 C C . THR B 1 194 ? 55.30554 -30.00099 -0.50752 1.000 36.99603 194 THR B C 1
ATOM 3328 O O . THR B 1 194 ? 56.24194 -30.80105 -0.36636 1.000 26.48155 194 THR B O 1
ATOM 3332 N N . ILE B 1 195 ? 54.05728 -30.39562 -0.79137 1.000 24.91380 195 ILE B N 1
ATOM 3333 C CA . ILE B 1 195 ? 53.72681 -31.80955 -1.01088 1.000 26.79303 195 ILE B CA 1
ATOM 3334 C C . ILE B 1 195 ? 53.92643 -32.21295 -2.46335 1.000 27.68664 195 ILE B C 1
ATOM 3335 O O . ILE B 1 195 ? 54.47299 -33.27471 -2.73117 1.000 28.13459 195 ILE B O 1
ATOM 3340 N N . THR B 1 196 ? 53.47521 -31.39537 -3.43784 1.000 22.19928 196 THR B N 1
ATOM 3341 C CA . THR B 1 196 ? 53.42812 -31.88760 -4.81116 1.000 24.11638 196 THR B CA 1
ATOM 3342 C C . THR B 1 196 ? 54.82752 -32.01235 -5.41345 1.000 27.79502 196 THR B C 1
ATOM 3343 O O . THR B 1 196 ? 55.07017 -32.93275 -6.19880 1.000 23.35286 196 THR B O 1
ATOM 3347 N N . ASP B 1 197 ? 55.76508 -31.13039 -5.06520 1.000 24.93751 197 ASP B N 1
ATOM 3348 C CA . ASP B 1 197 ? 57.14467 -31.35031 -5.53125 1.000 30.26344 197 ASP B CA 1
ATOM 3349 C C . ASP B 1 197 ? 57.66763 -32.71899 -5.10079 1.000 27.17015 197 ASP B C 1
ATOM 3350 O O . ASP B 1 197 ? 58.36128 -33.38696 -5.86876 1.000 25.52592 197 ASP B O 1
ATOM 3355 N N . LEU B 1 198 ? 57.40343 -33.11562 -3.84860 1.000 25.95699 198 LEU B N 1
ATOM 3356 C CA . LEU B 1 198 ? 57.94628 -34.37438 -3.32744 1.000 28.55465 198 LEU B CA 1
ATOM 3357 C C . LEU B 1 198 ? 57.40225 -35.56894 -4.09222 1.000 32.29691 198 LEU B C 1
ATOM 3358 O O . LEU B 1 198 ? 58.11667 -36.56437 -4.27948 1.000 28.67704 198 LEU B O 1
ATOM 3363 N N . ILE B 1 199 ? 56.15476 -35.48085 -4.55603 1.000 26.15043 199 ILE B N 1
ATOM 3364 C CA . ILE B 1 199 ? 55.55052 -36.56803 -5.33353 1.000 27.05336 199 ILE B CA 1
ATOM 3365 C C . ILE B 1 199 ? 55.95809 -36.50587 -6.79658 1.000 24.95167 199 ILE B C 1
ATOM 3366 O O . ILE B 1 199 ? 56.26009 -37.52880 -7.41681 1.000 31.39125 199 ILE B O 1
ATOM 3371 N N . ALA B 1 200 ? 55.86235 -35.33564 -7.39907 1.000 27.15960 200 ALA B N 1
ATOM 3372 C CA . ALA B 1 200 ? 55.76513 -35.23389 -8.85301 1.000 29.00542 200 ALA B CA 1
ATOM 3373 C C . ALA B 1 200 ? 56.96861 -34.60592 -9.52987 1.000 27.69296 200 ALA B C 1
ATOM 3374 O O . ALA B 1 200 ? 57.03738 -34.64791 -10.75908 1.000 34.59139 200 ALA B O 1
ATOM 3376 N N . VAL B 1 201 ? 57.91362 -34.02657 -8.79091 1.000 27.18015 201 VAL B N 1
ATOM 3377 C CA . VAL B 1 201 ? 59.09594 -33.41998 -9.39629 1.000 26.54162 201 VAL B CA 1
ATOM 3378 C C . VAL B 1 201 ? 60.31588 -34.25602 -9.00592 1.000 38.82867 201 VAL B C 1
ATOM 3379 O O . VAL B 1 201 ? 60.72218 -34.25230 -7.83354 1.000 32.20963 201 VAL B O 1
ATOM 3383 N N . PRO B 1 202 ? 60.96095 -34.93017 -9.95932 1.000 43.01413 202 PRO B N 1
ATOM 3384 C CA . PRO B 1 202 ? 62.09783 -35.80810 -9.63580 1.000 36.92305 202 PRO B CA 1
ATOM 3385 C C . PRO B 1 202 ? 63.25141 -35.06203 -8.98915 1.000 29.94062 202 PRO B C 1
ATOM 3386 O O . PRO B 1 202 ? 63.74267 -34.04614 -9.49277 1.000 33.09213 202 PRO B O 1
ATOM 3390 N N . SER B 1 203 ? 63.69360 -35.58132 -7.85740 1.000 31.45898 203 SER B N 1
ATOM 3391 C CA . SER B 1 203 ? 64.83928 -35.01422 -7.16903 1.000 39.63986 203 SER B CA 1
ATOM 3392 C C . SER B 1 203 ? 65.56737 -36.18051 -6.53898 1.000 31.64110 203 SER B C 1
ATOM 3393 O O . SER B 1 203 ? 65.16904 -37.33935 -6.70930 1.000 27.38608 203 SER B O 1
ATOM 3396 N N . LEU B 1 204 ? 66.57405 -35.87199 -5.73090 1.000 26.01485 204 LEU B N 1
ATOM 3397 C CA . LEU B 1 204 ? 67.31475 -36.95065 -5.08302 1.000 30.73998 204 LEU B CA 1
ATOM 3398 C C . LEU B 1 204 ? 66.42313 -37.75025 -4.14562 1.000 29.01358 204 LEU B C 1
ATOM 3399 O O . LEU B 1 204 ? 66.58160 -38.96875 -4.01164 1.000 27.37861 204 LEU B O 1
ATOM 3404 N N . ILE B 1 205 ? 65.50120 -37.07887 -3.45243 1.000 27.32398 205 ILE B N 1
ATOM 3405 C CA . ILE B 1 205 ? 64.64501 -37.71845 -2.46301 1.000 23.54737 205 ILE B CA 1
ATOM 3406 C C . ILE B 1 205 ? 63.20084 -37.32951 -2.75378 1.000 33.01452 205 ILE B C 1
ATOM 3407 O O . ILE B 1 205 ? 62.76209 -36.23094 -2.38313 1.000 25.15588 205 ILE B O 1
ATOM 3412 N N . ASN B 1 206 ? 62.44534 -38.24773 -3.35388 1.000 24.67796 206 ASN B N 1
ATOM 3413 C CA . ASN B 1 206 ? 61.00999 -38.12371 -3.57602 1.000 26.42112 206 ASN B CA 1
ATOM 3414 C C . ASN B 1 206 ? 60.24433 -39.00927 -2.60952 1.000 26.84422 206 ASN B C 1
ATOM 3415 O O . ASN B 1 206 ? 60.81150 -39.87576 -1.94815 1.000 33.47520 206 ASN B O 1
ATOM 3420 N N . LEU B 1 207 ? 58.92872 -38.80759 -2.54778 1.000 27.71604 207 LEU B N 1
ATOM 3421 C CA . LEU B 1 207 ? 58.04978 -39.63885 -1.72730 1.000 28.57968 207 LEU B CA 1
ATOM 3422 C C . LEU B 1 207 ? 56.96918 -40.27557 -2.59173 1.000 24.87549 207 LEU B C 1
ATOM 3423 O O . LEU B 1 207 ? 56.50717 -39.68420 -3.56665 1.000 32.26255 207 LEU B O 1
ATOM 3428 N N . ASP B 1 208 ? 56.56070 -41.47983 -2.22510 1.000 28.26299 208 ASP B N 1
ATOM 3429 C CA . ASP B 1 208 ? 55.48236 -42.16396 -2.93443 1.000 33.52811 208 ASP B CA 1
ATOM 3430 C C . ASP B 1 208 ? 54.13160 -41.62820 -2.48633 1.000 35.69240 208 ASP B C 1
ATOM 3431 O O . ASP B 1 208 ? 53.94693 -41.27608 -1.31424 1.000 29.21447 208 ASP B O 1
ATOM 3436 N N . PHE B 1 209 ? 53.18577 -41.57315 -3.43217 1.000 31.76734 209 PHE B N 1
ATOM 3437 C CA . PHE B 1 209 ? 51.83591 -41.12353 -3.11542 1.000 28.60261 209 PHE B CA 1
ATOM 3438 C C . PHE B 1 209 ? 51.24007 -41.92321 -1.97072 1.000 30.59903 209 PHE B C 1
ATOM 3439 O O . PHE B 1 209 ? 50.58104 -41.36326 -1.08496 1.000 28.65476 209 PHE B O 1
ATOM 3447 N N . ALA B 1 210 ? 51.47463 -43.23517 -1.95053 1.000 26.97114 210 ALA B N 1
ATOM 3448 C CA . ALA B 1 210 ? 50.94988 -44.03012 -0.85141 1.000 27.64824 210 ALA B CA 1
ATOM 3449 C C . ALA B 1 210 ? 51.48382 -43.55967 0.48956 1.000 32.01103 210 ALA B C 1
ATOM 3450 O O . ALA B 1 210 ? 50.79495 -43.66371 1.50605 1.000 29.69121 210 ALA B O 1
ATOM 3452 N N . ASP B 1 211 ? 52.71790 -43.07766 0.53929 1.000 26.32913 211 ASP B N 1
ATOM 3453 C CA . ASP B 1 211 ? 53.19470 -42.63952 1.83177 1.000 24.54973 211 ASP B CA 1
ATOM 3454 C C . ASP B 1 211 ? 52.58417 -41.29494 2.22304 1.000 25.10341 211 ASP B C 1
ATOM 3455 O O . ASP B 1 211 ? 52.32241 -41.07483 3.40801 1.000 24.04850 211 ASP B O 1
ATOM 3460 N N . ILE B 1 212 ? 52.33465 -40.39991 1.25474 1.000 22.57371 212 ILE B N 1
ATOM 3461 C CA . ILE B 1 212 ? 51.63114 -39.15921 1.58539 1.000 22.83877 212 ILE B CA 1
ATOM 3462 C C . ILE B 1 212 ? 50.26330 -39.47866 2.16229 1.000 24.51614 212 ILE B C 1
ATOM 3463 O O . ILE B 1 212 ? 49.81933 -38.85848 3.13795 1.000 22.95127 212 ILE B O 1
ATOM 3468 N N . LYS B 1 213 ? 49.55557 -40.42611 1.52185 1.000 26.66760 213 LYS B N 1
ATOM 3469 C CA . LYS B 1 213 ? 48.22375 -40.84475 1.95306 1.000 26.23106 213 LYS B CA 1
ATOM 3470 C C . LYS B 1 213 ? 48.23046 -41.30532 3.39960 1.000 30.82208 213 LYS B C 1
ATOM 3471 O O . LYS B 1 213 ? 47.33200 -40.95637 4.17835 1.000 34.79047 213 LYS B O 1
ATOM 3477 N N . THR B 1 214 ? 49.24338 -42.08290 3.79164 1.000 27.97539 214 THR B N 1
ATOM 3478 C CA . THR B 1 214 ? 49.30374 -42.52342 5.17778 1.000 24.42328 214 THR B CA 1
ATOM 3479 C C . THR B 1 214 ? 49.34805 -41.32872 6.12556 1.000 30.79331 214 THR B C 1
ATOM 3480 O O . THR B 1 214 ? 48.74425 -41.35520 7.20216 1.000 37.67497 214 THR B O 1
ATOM 3484 N N . VAL B 1 215 ? 50.06890 -40.27711 5.74962 1.000 23.13606 215 VAL B N 1
ATOM 3485 C CA . VAL B 1 215 ? 50.19096 -39.10876 6.62331 1.000 22.89680 215 VAL B CA 1
ATOM 3486 C C . VAL B 1 215 ? 48.92412 -38.26090 6.60291 1.000 24.37720 215 VAL B C 1
ATOM 3487 O O . VAL B 1 215 ? 48.61955 -37.58258 7.58812 1.000 29.28667 215 VAL B O 1
ATOM 3491 N N . MET B 1 216 ? 48.16570 -38.25173 5.49576 1.000 20.65330 216 MET B N 1
ATOM 3492 C CA . MET B 1 216 ? 47.12435 -37.21898 5.32846 1.000 22.65915 216 MET B CA 1
ATOM 3493 C C . MET B 1 216 ? 45.69226 -37.72472 5.22540 1.000 25.21833 216 MET B C 1
ATOM 3494 O O . MET B 1 216 ? 44.75716 -36.89989 5.26288 1.000 22.71969 216 MET B O 1
ATOM 3499 N N . LYS B 1 217 ? 45.48068 -39.03021 5.10349 1.000 22.04620 217 LYS B N 1
ATOM 3500 C CA . LYS B 1 217 ? 44.13070 -39.55787 4.92163 1.000 27.13121 217 LYS B CA 1
ATOM 3501 C C . LYS B 1 217 ? 43.41290 -39.70179 6.25479 1.000 29.76452 217 LYS B C 1
ATOM 3502 O O . LYS B 1 217 ? 43.99537 -40.16939 7.23834 1.000 26.69330 217 LYS B O 1
ATOM 3508 N N . ASN B 1 218 ? 42.14115 -39.27553 6.28209 1.000 31.46897 218 ASN B N 1
ATOM 3509 C CA . ASN B 1 218 ? 41.28985 -39.32559 7.48007 1.000 32.81737 218 ASN B CA 1
ATOM 3510 C C . ASN B 1 218 ? 41.99054 -38.74514 8.71462 1.000 36.77949 218 ASN B C 1
ATOM 3511 O O . ASN B 1 218 ? 41.99838 -39.34954 9.78957 1.000 31.20175 218 ASN B O 1
ATOM 3516 N N . LYS B 1 219 ? 42.54192 -37.53281 8.57599 1.000 33.96051 219 LYS B N 1
ATOM 3517 C CA . LYS B 1 219 ? 43.31123 -36.89462 9.64903 1.000 32.86994 219 LYS B CA 1
ATOM 3518 C C . LYS B 1 219 ? 42.64579 -35.69616 10.33328 1.000 36.47739 219 LYS B C 1
ATOM 3519 O O . LYS B 1 219 ? 42.94225 -35.43264 11.49898 1.000 38.72767 219 LYS B O 1
ATOM 3525 N N . GLY B 1 220 ? 41.83356 -34.91169 9.66167 1.000 39.55915 220 GLY B N 1
ATOM 3526 C CA . GLY B 1 220 ? 41.40056 -33.65013 10.27068 1.000 43.36754 220 GLY B CA 1
ATOM 3527 C C . GLY B 1 220 ? 42.42157 -32.53220 10.04741 1.000 43.38972 220 GLY B C 1
ATOM 3528 O O . GLY B 1 220 ? 42.82463 -32.27825 8.91490 1.000 38.50846 220 GLY B O 1
ATOM 3529 N N . ASN B 1 221 ? 42.84386 -31.85982 11.12926 1.000 35.43360 221 ASN B N 1
ATOM 3530 C CA . ASN B 1 221 ? 43.70145 -30.68177 11.02374 1.000 28.75489 221 ASN B CA 1
ATOM 3531 C C . ASN B 1 221 ? 45.15939 -31.07218 10.81420 1.000 35.04758 221 ASN B C 1
ATOM 3532 O O . ASN B 1 221 ? 45.70463 -31.90196 11.55415 1.000 26.64206 221 ASN B O 1
ATOM 3537 N N . ALA B 1 222 ? 45.78183 -30.47172 9.79786 1.000 24.51042 222 ALA B N 1
ATOM 3538 C CA . ALA B 1 222 ? 47.19500 -30.63662 9.50292 1.000 23.14497 222 ALA B CA 1
ATOM 3539 C C . ALA B 1 222 ? 47.91124 -29.32766 9.82037 1.000 29.17421 222 ALA B C 1
ATOM 3540 O O . ALA B 1 222 ? 47.52246 -28.27147 9.31744 1.000 29.24113 222 ALA B O 1
ATOM 3542 N N . LEU B 1 223 ? 48.93743 -29.38833 10.67176 1.000 27.84857 223 LEU B N 1
ATOM 3543 C CA . LEU B 1 223 ? 49.67421 -28.18708 11.05614 1.000 20.64392 223 LEU B CA 1
ATOM 3544 C C . LEU B 1 223 ? 50.72917 -27.91147 10.01094 1.000 26.69944 223 LEU B C 1
ATOM 3545 O O . LEU B 1 223 ? 51.36787 -28.84043 9.51009 1.000 29.84627 223 LEU B O 1
ATOM 3550 N N . PHE B 1 224 ? 50.93221 -26.63114 9.70935 1.000 21.17621 224 PHE B N 1
ATOM 3551 C CA . PHE B 1 224 ? 51.79871 -26.20723 8.61733 1.000 18.49194 224 PHE B CA 1
ATOM 3552 C C . PHE B 1 224 ? 52.74046 -25.12367 9.12896 1.000 23.54574 224 PHE B C 1
ATOM 3553 O O . PHE B 1 224 ? 52.27883 -24.10178 9.65907 1.000 24.71759 224 PHE B O 1
ATOM 3561 N N . GLY B 1 225 ? 54.04231 -25.33271 8.96410 1.000 20.29892 225 GLY B N 1
ATOM 3562 C CA . GLY B 1 225 ? 55.02923 -24.33772 9.35265 1.000 21.94387 225 GLY B CA 1
ATOM 3563 C C . GLY B 1 225 ? 56.15341 -24.26182 8.33689 1.000 25.10682 225 GLY B C 1
ATOM 3564 O O . GLY B 1 225 ? 56.50760 -25.25065 7.70281 1.000 23.55464 225 GLY B O 1
ATOM 3565 N N . ILE B 1 226 ? 56.72302 -23.07175 8.19327 1.000 21.98520 226 ILE B N 1
ATOM 3566 C CA . ILE B 1 226 ? 57.78160 -22.83046 7.21833 1.000 27.63690 226 ILE B CA 1
ATOM 3567 C C . ILE B 1 226 ? 58.86478 -22.03712 7.91631 1.000 25.84602 226 ILE B C 1
ATOM 3568 O O . ILE B 1 226 ? 58.56630 -21.15349 8.72130 1.000 23.99153 226 ILE B O 1
ATOM 3573 N N . GLY B 1 227 ? 60.11754 -22.33358 7.61245 1.000 24.77126 227 GLY B N 1
ATOM 3574 C CA . GLY B 1 227 ? 61.20834 -21.51220 8.10271 1.000 23.20461 227 GLY B CA 1
ATOM 3575 C C . GLY B 1 227 ? 62.27966 -21.39564 7.04812 1.000 25.96791 227 GLY B C 1
ATOM 3576 O O . GLY B 1 227 ? 62.55433 -22.34171 6.30225 1.000 22.83626 227 GLY B O 1
ATOM 3577 N N . ILE B 1 228 ? 62.91496 -20.23501 7.00187 1.000 22.54944 228 ILE B N 1
ATOM 3578 C CA . ILE B 1 228 ? 64.03312 -20.05713 6.08415 1.000 26.14254 228 ILE B CA 1
ATOM 3579 C C . ILE B 1 228 ? 65.28041 -19.72296 6.89303 1.000 28.59066 228 ILE B C 1
ATOM 3580 O O . ILE B 1 228 ? 65.20860 -19.03338 7.91726 1.000 29.06084 228 ILE B O 1
ATOM 3585 N N . GLY B 1 229 ? 66.42066 -20.26453 6.46743 1.000 25.09132 229 GLY B N 1
ATOM 3586 C CA . GLY B 1 229 ? 67.67178 -19.97921 7.13674 1.000 31.41203 229 GLY B CA 1
ATOM 3587 C C . GLY B 1 229 ? 68.76221 -19.79726 6.10246 1.000 34.86461 229 GLY B C 1
ATOM 3588 O O . GLY B 1 229 ? 68.58429 -20.13402 4.92915 1.000 31.48500 229 GLY B O 1
ATOM 3589 N N . SER B 1 230 ? 69.89000 -19.25472 6.55210 1.000 25.15050 230 SER B N 1
ATOM 3590 C CA . SER B 1 230 ? 71.01351 -18.96653 5.66399 1.000 35.74048 230 SER B CA 1
ATOM 3591 C C . SER B 1 230 ? 72.31260 -18.97757 6.46570 1.000 36.20652 230 SER B C 1
ATOM 3592 O O . SER B 1 230 ? 72.29976 -18.89400 7.69263 1.000 34.22231 230 SER B O 1
ATOM 3595 N N . GLY B 1 231 ? 73.44280 -19.08140 5.75520 1.000 37.70088 231 GLY B N 1
ATOM 3596 C CA . GLY B 1 231 ? 74.73958 -19.07388 6.41293 1.000 32.08764 231 GLY B CA 1
ATOM 3597 C C . GLY B 1 231 ? 75.11244 -20.44107 6.96620 1.000 38.55178 231 GLY B C 1
ATOM 3598 O O . GLY B 1 231 ? 74.48789 -21.45639 6.65761 1.000 35.02197 231 GLY B O 1
ATOM 3599 N N . LYS B 1 232 ? 76.12879 -20.44296 7.84370 1.000 33.78196 232 LYS B N 1
ATOM 3600 C CA . LYS B 1 232 ? 76.73574 -21.68516 8.33963 1.000 37.41313 232 LYS B CA 1
ATOM 3601 C C . LYS B 1 232 ? 75.73144 -22.58116 9.06145 1.000 42.05831 232 LYS B C 1
ATOM 3602 O O . LYS B 1 232 ? 75.79556 -23.81397 8.94171 1.000 39.18228 232 LYS B O 1
ATOM 3608 N N . ASP B 1 233 ? 74.83408 -21.98826 9.86254 1.000 32.29964 233 ASP B N 1
ATOM 3609 C CA . ASP B 1 233 ? 73.84152 -22.73191 10.63973 1.000 30.80906 233 ASP B CA 1
ATOM 3610 C C . ASP B 1 233 ? 72.44161 -22.66934 10.02203 1.000 30.44399 233 ASP B C 1
ATOM 3611 O O . ASP B 1 233 ? 71.43915 -22.64604 10.75947 1.000 25.60809 233 ASP B O 1
ATOM 3616 N N . LYS B 1 234 ? 72.36053 -22.64469 8.68528 1.000 25.87538 234 LYS B N 1
ATOM 3617 C CA . LYS B 1 234 ? 71.07749 -22.46900 8.00299 1.000 33.30288 234 LYS B CA 1
ATOM 3618 C C . LYS B 1 234 ? 70.07219 -23.57301 8.37575 1.000 22.68595 234 LYS B C 1
ATOM 3619 O O . LYS B 1 234 ? 68.88210 -23.29415 8.57588 1.000 24.44258 234 LYS B O 1
ATOM 3625 N N . ALA B 1 235 ? 70.53239 -24.81142 8.54794 1.000 21.14998 235 ALA B N 1
ATOM 3626 C CA . ALA B 1 235 ? 69.59014 -25.88419 8.88000 1.000 27.63706 235 ALA B CA 1
ATOM 3627 C C . ALA B 1 235 ? 68.98815 -25.67486 10.26887 1.000 32.29969 235 ALA B C 1
ATOM 3628 O O . ALA B 1 235 ? 67.76693 -25.80898 10.46125 1.000 25.07902 235 ALA B O 1
ATOM 3630 N N . ILE B 1 236 ? 69.83361 -25.34915 11.25441 1.000 26.01749 236 ILE B N 1
ATOM 3631 C CA . ILE B 1 236 ? 69.33973 -25.06140 12.59999 1.000 23.69964 236 ILE B CA 1
ATOM 3632 C C . ILE B 1 236 ? 68.37610 -23.87981 12.57385 1.000 18.26830 236 ILE B C 1
ATOM 3633 O O . ILE B 1 236 ? 67.30889 -23.90202 13.19601 1.000 25.05608 236 ILE B O 1
ATOM 3638 N N . GLU B 1 237 ? 68.71392 -22.84906 11.81826 1.000 23.45437 237 GLU B N 1
ATOM 3639 C CA . GLU B 1 237 ? 67.85360 -21.67593 11.74600 1.000 27.53790 237 GLU B CA 1
ATOM 3640 C C . GLU B 1 237 ? 66.52652 -21.99125 11.05181 1.000 21.80150 237 GLU B C 1
ATOM 3641 O O . GLU B 1 237 ? 65.45194 -21.66695 11.57522 1.000 24.27603 237 GLU B O 1
ATOM 3647 N N . ALA B 1 238 ? 66.58921 -22.62688 9.86847 1.000 19.99381 238 ALA B N 1
ATOM 3648 C CA . ALA B 1 238 ? 65.38416 -22.89993 9.07387 1.000 25.19730 238 ALA B CA 1
ATOM 3649 C C . ALA B 1 238 ? 64.43417 -23.85078 9.80371 1.000 21.56078 238 ALA B C 1
ATOM 3650 O O . ALA B 1 238 ? 63.24040 -23.57033 9.92655 1.000 23.86704 238 ALA B O 1
ATOM 3652 N N . ALA B 1 239 ? 64.95400 -24.97962 10.30340 1.000 21.02221 239 ALA B N 1
ATOM 3653 C CA . ALA B 1 239 ? 64.12162 -25.96452 11.00513 1.000 17.50891 239 ALA B CA 1
ATOM 3654 C C . AL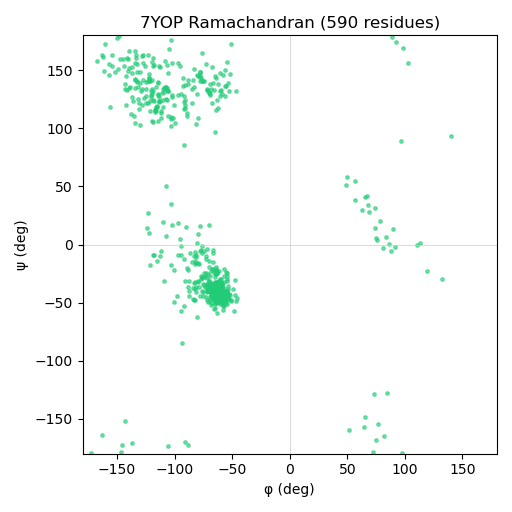A B 1 239 ? 63.50699 -25.40715 12.28319 1.000 22.55796 239 ALA B C 1
ATOM 3655 O O . ALA B 1 239 ? 62.33058 -25.65658 12.56915 1.000 21.09893 239 ALA B O 1
ATOM 3657 N N . ASN B 1 240 ? 64.27711 -24.66551 13.08485 1.000 22.49122 240 ASN B N 1
ATOM 3658 C CA . ASN B 1 240 ? 63.67121 -24.11510 14.30552 1.000 24.47191 240 ASN B CA 1
ATOM 3659 C C . ASN B 1 240 ? 62.62871 -23.03667 13.98288 1.000 26.67916 240 ASN B C 1
ATOM 3660 O O . ASN B 1 240 ? 61.62229 -22.91054 14.68905 1.000 31.01644 240 ASN B O 1
ATOM 3665 N N . LYS B 1 241 ? 62.82775 -22.26440 12.91568 1.000 22.25972 241 LYS B N 1
ATOM 3666 C CA . LYS B 1 241 ? 61.78597 -21.33440 12.49886 1.000 22.11945 241 LYS B CA 1
ATOM 3667 C C . LYS B 1 241 ? 60.52295 -22.06994 12.06079 1.000 24.76972 241 LYS B C 1
ATOM 3668 O O . LYS B 1 241 ? 59.41116 -21.62866 12.36121 1.000 26.26134 241 LYS B O 1
ATOM 3674 N N . ALA B 1 242 ? 60.66392 -23.19662 11.36026 1.000 24.62532 242 ALA B N 1
ATOM 3675 C CA . ALA B 1 242 ? 59.47020 -23.93454 10.92978 1.000 23.49805 242 ALA B CA 1
ATOM 3676 C C . ALA B 1 242 ? 58.68001 -24.47169 12.11880 1.000 25.15694 242 ALA B C 1
ATOM 3677 O O . ALA B 1 242 ? 57.44206 -24.45464 12.11416 1.000 21.79715 242 ALA B O 1
ATOM 3679 N N . ILE B 1 243 ? 59.36083 -24.94639 13.16597 1.000 25.35904 243 ILE B N 1
ATOM 3680 C CA . ILE B 1 243 ? 58.59167 -25.60836 14.22604 1.000 23.15316 243 ILE B CA 1
ATOM 3681 C C . ILE B 1 243 ? 57.94352 -24.64669 15.21179 1.000 31.83303 243 ILE B C 1
ATOM 3682 O O . ILE B 1 243 ? 57.10570 -25.08174 16.00068 1.000 29.03428 243 ILE B O 1
ATOM 3687 N N . ILE B 1 244 ? 58.26762 -23.35155 15.19039 1.000 27.41048 244 ILE B N 1
ATOM 3688 C CA . ILE B 1 244 ? 57.48016 -22.41416 15.99851 1.000 33.99472 244 ILE B CA 1
ATOM 3689 C C . ILE B 1 244 ? 56.90908 -21.32980 15.09494 1.000 31.31111 244 ILE B C 1
ATOM 3690 O O . ILE B 1 244 ? 56.66408 -20.20240 15.52841 1.000 33.59902 244 ILE B O 1
ATOM 3695 N N . SER B 1 245 ? 56.71184 -21.67093 13.83226 1.000 32.86094 245 SER B N 1
ATOM 3696 C CA . SER B 1 245 ? 56.21955 -20.71599 12.85192 1.000 28.21058 245 SER B CA 1
ATOM 3697 C C . SER B 1 245 ? 54.89212 -20.11029 13.32526 1.000 37.35847 245 SER B C 1
ATOM 3698 O O . SER B 1 245 ? 54.01789 -20.82728 13.82816 1.000 31.81029 245 SER B O 1
ATOM 3701 N N . PRO B 1 246 ? 54.70630 -18.79694 13.19595 1.000 40.55457 246 PRO B N 1
ATOM 3702 C CA . PRO B 1 246 ? 53.38281 -18.21784 13.50321 1.000 44.26952 246 PRO B CA 1
ATOM 3703 C C . PRO B 1 246 ? 52.24725 -18.85410 12.71002 1.000 39.65555 246 PRO B C 1
ATOM 3704 O O . PRO B 1 246 ? 51.10261 -18.84212 13.17550 1.000 44.01878 246 PRO B O 1
ATOM 3708 N N . LEU B 1 247 ? 52.52773 -19.44652 11.55077 1.000 37.00883 247 LEU B N 1
ATOM 3709 C CA . LEU B 1 247 ? 51.48075 -20.12035 10.78682 1.000 36.54016 247 LEU B CA 1
ATOM 3710 C C . LEU B 1 247 ? 50.86431 -21.31715 11.50843 1.000 32.35577 247 LEU B C 1
ATOM 3711 O O . LEU B 1 247 ? 49.75871 -21.73843 11.14538 1.000 41.52665 247 LEU B O 1
ATOM 3716 N N . LEU B 1 248 ? 51.57303 -21.93080 12.45122 1.000 25.69944 248 LEU B N 1
ATOM 3717 C CA . LEU B 1 248 ? 51.06448 -23.15420 13.06512 1.000 34.32911 248 LEU B CA 1
ATOM 3718 C C . LEU B 1 248 ? 49.85715 -22.82042 13.93611 1.000 39.50831 248 LEU B C 1
ATOM 3719 O O . LEU B 1 248 ? 49.91572 -21.89830 14.75316 1.000 37.68618 248 LEU B O 1
ATOM 3724 N N . GLU B 1 249 ? 48.75278 -23.55164 13.76713 1.000 37.75318 249 GLU B N 1
ATOM 3725 C CA . GLU B 1 249 ? 47.61584 -23.24367 14.62030 1.000 45.59797 249 GLU B CA 1
ATOM 3726 C C . GLU B 1 249 ? 47.76086 -23.82894 16.02677 1.000 41.46262 249 GLU B C 1
ATOM 3727 O O . GLU B 1 249 ? 47.08428 -23.36253 16.94314 1.000 44.41909 249 GLU B O 1
ATOM 3733 N N . ALA B 1 250 ? 48.66605 -24.78448 16.22933 1.000 37.85634 250 ALA B N 1
ATOM 3734 C CA . ALA B 1 250 ? 48.96493 -25.33465 17.54419 1.000 37.35085 250 ALA B CA 1
ATOM 3735 C C . ALA B 1 250 ? 50.42338 -25.78704 17.55913 1.000 37.87702 250 ALA B C 1
ATOM 3736 O O . ALA B 1 250 ? 51.12610 -25.71318 16.54593 1.000 36.30807 250 ALA B O 1
ATOM 3738 N N . SER B 1 251 ? 50.87245 -26.27703 18.71780 1.000 38.64925 251 SER B N 1
ATOM 3739 C CA . SER B 1 251 ? 52.18886 -26.90228 18.80920 1.000 37.92918 251 SER B CA 1
ATOM 3740 C C . SER B 1 251 ? 52.22186 -28.19076 18.00082 1.000 29.41652 251 SER B C 1
ATOM 3741 O O . SER B 1 251 ? 51.27946 -28.99325 18.04442 1.000 26.59777 251 SER B O 1
ATOM 3744 N N . ILE B 1 252 ? 53.33639 -28.40916 17.29242 1.000 30.81582 252 ILE B N 1
ATOM 3745 C CA . ILE B 1 252 ? 53.54710 -29.69789 16.63416 1.000 32.66914 252 ILE B CA 1
ATOM 3746 C C . ILE B 1 252 ? 53.95671 -30.79787 17.58865 1.000 33.68645 252 ILE B C 1
ATOM 3747 O O . ILE B 1 252 ? 54.06110 -31.94902 17.15493 1.000 30.89107 252 ILE B O 1
ATOM 3752 N N . ARG B 1 253 ? 54.23355 -30.47128 18.85545 1.000 32.39573 253 ARG B N 1
ATOM 3753 C CA . ARG B 1 253 ? 54.69400 -31.46314 19.82199 1.000 33.06334 253 ARG B CA 1
ATOM 3754 C C . ARG B 1 253 ? 53.70155 -32.62448 19.93082 1.000 31.59570 253 ARG B C 1
ATOM 3755 O O . ARG B 1 253 ? 52.50896 -32.41999 20.12432 1.000 31.03537 253 ARG B O 1
ATOM 3763 N N . GLY B 1 254 ? 54.18782 -33.85082 19.78279 1.000 32.28729 254 GLY B N 1
ATOM 3764 C CA . GLY B 1 254 ? 53.29415 -34.98711 19.86631 1.000 31.63772 254 GLY B CA 1
ATOM 3765 C C . GLY B 1 254 ? 52.56503 -35.40646 18.59626 1.000 35.75414 254 GLY B C 1
ATOM 3766 O O . GLY B 1 254 ? 51.82094 -36.38823 18.65014 1.000 31.12964 254 GLY B O 1
ATOM 3767 N N . ALA B 1 255 ? 52.75786 -34.73904 17.44692 1.000 29.09759 255 ALA B N 1
ATOM 3768 C CA . ALA B 1 255 ? 52.09738 -35.21915 16.23269 1.000 28.12441 255 ALA B CA 1
ATOM 3769 C C . ALA B 1 255 ? 52.46880 -36.67123 15.97929 1.000 30.35070 255 ALA B C 1
ATOM 3770 O O . ALA B 1 255 ? 53.55589 -37.12958 16.35464 1.000 29.97094 255 ALA B O 1
ATOM 3772 N N . ARG B 1 256 ? 51.54760 -37.41365 15.34229 1.000 27.74076 256 ARG B N 1
ATOM 3773 C CA . ARG B 1 256 ? 51.80470 -38.81914 15.02925 1.000 34.27414 256 ARG B CA 1
ATOM 3774 C C . ARG B 1 256 ? 52.51894 -39.03041 13.70573 1.000 31.59641 256 ARG B C 1
ATOM 3775 O O . ARG B 1 256 ? 53.21834 -40.03383 13.55497 1.000 28.73775 256 ARG B O 1
ATOM 3783 N N . ASP B 1 257 ? 52.28802 -38.16429 12.71513 1.000 25.50899 257 ASP B N 1
ATOM 3784 C CA . ASP B 1 257 ? 52.93469 -38.26030 11.40886 1.000 28.10831 257 ASP B CA 1
ATOM 3785 C C . ASP B 1 257 ? 53.31137 -36.85869 10.94675 1.000 30.73362 257 ASP B C 1
ATOM 3786 O O . ASP B 1 257 ? 52.66203 -35.87261 11.30999 1.000 22.65941 257 ASP B O 1
ATOM 3791 N N . ALA B 1 258 ? 54.35996 -36.76577 10.14220 1.000 25.22391 258 ALA B N 1
ATOM 3792 C CA . ALA B 1 258 ? 54.71142 -35.47502 9.57832 1.000 30.00683 258 ALA B CA 1
ATOM 3793 C C . ALA B 1 258 ? 55.40128 -35.68698 8.24101 1.000 28.22929 258 ALA B C 1
ATOM 3794 O O . ALA B 1 258 ? 56.05738 -36.71109 8.00431 1.000 26.69675 258 ALA B O 1
ATOM 3796 N N . ILE B 1 259 ? 55.19777 -34.73201 7.35165 1.000 24.09434 259 ILE B N 1
ATOM 3797 C CA . ILE B 1 259 ? 55.95863 -34.61471 6.11640 1.000 21.71829 259 ILE B CA 1
ATOM 3798 C C . ILE B 1 259 ? 56.89364 -33.42081 6.26906 1.000 25.10666 259 ILE B C 1
ATOM 3799 O O . ILE B 1 259 ? 56.48301 -32.34265 6.72827 1.000 23.81469 259 ILE B O 1
ATOM 3804 N N . ILE B 1 260 ? 58.14343 -33.59495 5.86992 1.000 23.10868 260 ILE B N 1
ATOM 3805 C CA . ILE B 1 260 ? 59.11039 -32.50387 5.86090 1.000 23.14741 260 ILE B CA 1
ATOM 3806 C C . ILE B 1 260 ? 59.60494 -32.31665 4.43039 1.000 26.45361 260 ILE B C 1
ATOM 3807 O O . ILE B 1 260 ? 60.08245 -33.27425 3.79376 1.000 23.56279 260 ILE B O 1
ATOM 3812 N N . ASN B 1 261 ? 59.51520 -31.09173 3.93485 1.000 20.49343 261 ASN B N 1
ATOM 3813 C CA . ASN B 1 261 ? 60.11007 -30.71846 2.65852 1.000 21.03526 261 ASN B CA 1
ATOM 3814 C C . ASN B 1 261 ? 61.33981 -29.86940 2.95731 1.000 23.57408 261 ASN B C 1
ATOM 3815 O O . ASN B 1 261 ? 61.24751 -28.85238 3.66480 1.000 24.53815 261 ASN B O 1
ATOM 3820 N N . VAL B 1 262 ? 62.48524 -30.28320 2.43727 1.000 19.23665 262 VAL B N 1
ATOM 3821 C CA . VAL B 1 262 ? 63.71764 -29.49984 2.53521 1.000 21.44580 262 VAL B CA 1
ATOM 3822 C C . VAL B 1 262 ? 64.04347 -28.98881 1.13291 1.000 22.13085 262 VAL B C 1
ATOM 3823 O O . VAL B 1 262 ? 64.25757 -29.77502 0.19732 1.000 23.03840 262 VAL B O 1
ATOM 3827 N N . THR B 1 263 ? 64.06291 -27.68165 0.97114 1.000 19.58928 263 THR B N 1
ATOM 3828 C CA . THR B 1 263 ? 64.31737 -27.09182 -0.33269 1.000 22.52125 263 THR B CA 1
ATOM 3829 C C . THR B 1 263 ? 65.58179 -26.26928 -0.20270 1.000 25.02131 263 THR B C 1
ATOM 3830 O O . THR B 1 263 ? 65.71833 -25.50796 0.75333 1.000 24.18051 263 THR B O 1
ATOM 3834 N N . GLY B 1 264 ? 66.51513 -26.44158 -1.13418 1.000 27.77936 264 GLY B N 1
ATOM 3835 C CA . GLY B 1 264 ? 67.73532 -25.65634 -1.09104 1.000 27.52384 264 GLY B CA 1
ATOM 3836 C C . GLY B 1 264 ? 68.23213 -25.35686 -2.49578 1.000 35.37294 264 GLY B C 1
ATOM 3837 O O . GLY B 1 264 ? 67.62396 -25.75535 -3.49490 1.000 29.16367 264 GLY B O 1
ATOM 3838 N N . GLY B 1 265 ? 69.36696 -24.65763 -2.55838 1.000 36.69616 265 GLY B N 1
ATOM 3839 C CA . GLY B 1 265 ? 70.03928 -24.37854 -3.80904 1.000 35.42360 265 GLY B CA 1
ATOM 3840 C C . GLY B 1 265 ? 71.04585 -25.45533 -4.14047 1.000 43.36142 265 GLY B C 1
ATOM 3841 O O . GLY B 1 265 ? 71.13134 -26.49738 -3.48358 1.000 35.84624 265 GLY B O 1
ATOM 3842 N N . ASN B 1 266 ? 71.85839 -25.17270 -5.16277 1.000 35.97806 266 ASN B N 1
ATOM 3843 C CA . ASN B 1 266 ? 72.80708 -26.18371 -5.61405 1.000 40.95263 266 ASN B CA 1
ATOM 3844 C C . ASN B 1 266 ? 73.89790 -26.48760 -4.58855 1.000 37.99286 266 ASN B C 1
ATOM 3845 O O . ASN B 1 266 ? 74.56394 -27.51840 -4.72608 1.000 38.00309 266 ASN B O 1
ATOM 3850 N N . THR B 1 267 ? 74.09380 -25.64502 -3.56367 1.000 30.55891 267 THR B N 1
ATOM 3851 C CA . THR B 1 267 ? 75.11020 -25.91811 -2.54503 1.000 33.14392 267 THR B CA 1
ATOM 3852 C C . THR B 1 267 ? 74.58508 -26.64919 -1.29883 1.000 30.24488 267 THR B C 1
ATOM 3853 O O . THR B 1 267 ? 75.38081 -26.94829 -0.41245 1.000 27.81233 267 THR B O 1
ATOM 3857 N N . LEU B 1 268 ? 73.28940 -26.95493 -1.19641 1.000 27.58484 268 LEU B N 1
ATOM 3858 C CA . LEU B 1 268 ? 72.78809 -27.65900 -0.00937 1.000 31.97899 268 LEU B CA 1
ATOM 3859 C C . LEU B 1 268 ? 73.46570 -29.01661 0.15995 1.000 25.10162 268 LEU B C 1
ATOM 3860 O O . LEU B 1 268 ? 73.52608 -29.81149 -0.78195 1.000 24.35322 268 LEU B O 1
ATOM 3865 N N . THR B 1 269 ? 73.91786 -29.30553 1.37394 1.000 24.60718 269 THR B N 1
ATOM 3866 C CA . THR B 1 269 ? 74.59204 -30.55536 1.68403 1.000 27.84546 269 THR B CA 1
ATOM 3867 C C . THR B 1 269 ? 73.60037 -31.57085 2.24730 1.000 27.31589 269 THR B C 1
ATOM 3868 O O . THR B 1 269 ? 72.56734 -31.21087 2.81490 1.000 21.49592 269 THR B O 1
ATOM 3872 N N . LEU B 1 270 ? 73.92836 -32.85007 2.06764 1.000 24.95569 270 LEU B N 1
ATOM 3873 C CA . LEU B 1 270 ? 73.19706 -33.91891 2.74819 1.000 27.94508 270 LEU B CA 1
ATOM 3874 C C . LEU B 1 270 ? 73.16316 -33.66500 4.24260 1.000 24.23350 270 LEU B C 1
ATOM 3875 O O . LEU B 1 270 ? 72.13719 -33.83975 4.89304 1.000 25.54560 270 LEU B O 1
ATOM 3880 N N . ASN B 1 271 ? 74.30314 -33.26146 4.80439 1.000 21.89984 271 ASN B N 1
ATOM 3881 C CA . ASN B 1 271 ? 74.38159 -32.94121 6.22069 1.000 27.99255 271 ASN B CA 1
ATOM 3882 C C . ASN B 1 271 ? 73.37190 -31.84948 6.61901 1.000 28.40950 271 ASN B C 1
ATOM 3883 O O . ASN B 1 271 ? 72.69218 -31.98533 7.63280 1.000 26.09593 271 ASN B O 1
ATOM 3888 N N . ASP B 1 272 ? 73.26806 -30.75146 5.84961 1.000 28.41928 272 ASP B N 1
ATOM 3889 C CA . ASP B 1 272 ? 72.22349 -29.75500 6.14407 1.000 25.07805 272 ASP B CA 1
ATOM 3890 C C . ASP B 1 272 ? 70.84233 -30.39464 6.13500 1.000 26.58828 272 ASP B C 1
ATOM 3891 O O . ASP B 1 272 ? 70.03765 -30.18570 7.05612 1.000 21.24319 272 ASP B O 1
ATOM 3896 N N . ALA B 1 273 ? 70.51598 -31.13284 5.06341 1.000 24.99060 273 ALA B N 1
ATOM 3897 C CA . ALA B 1 273 ? 69.17361 -31.71017 4.97598 1.000 23.73054 273 ALA B CA 1
ATOM 3898 C C . ALA B 1 273 ? 68.94055 -32.67090 6.12970 1.000 22.18308 273 ALA B C 1
ATOM 3899 O O . ALA B 1 273 ? 67.86634 -32.69645 6.74175 1.000 22.02175 273 ALA B O 1
ATOM 3901 N N . ASN B 1 274 ? 69.97300 -33.42187 6.48449 1.000 24.90209 274 ASN B N 1
ATOM 3902 C CA . ASN B 1 274 ? 69.87050 -34.37990 7.57398 1.000 26.42207 274 ASN B CA 1
ATOM 3903 C C . ASN B 1 274 ? 69.70833 -33.68929 8.92622 1.000 26.54715 274 ASN B C 1
ATOM 3904 O O . ASN B 1 274 ? 68.93441 -34.14612 9.78271 1.000 24.70374 274 ASN B O 1
ATOM 3909 N N . ASP B 1 275 ? 70.43087 -32.58960 9.15233 1.000 24.78844 275 ASP B N 1
ATOM 3910 C CA . ASP B 1 275 ? 70.24730 -31.86037 10.40743 1.000 20.80298 275 ASP B CA 1
ATOM 3911 C C . ASP B 1 275 ? 68.82339 -31.32253 10.53517 1.000 22.82611 275 ASP B C 1
ATOM 3912 O O . ASP B 1 275 ? 68.22971 -31.37521 11.61783 1.000 24.20775 275 ASP B O 1
ATOM 3917 N N . ALA B 1 276 ? 68.24847 -30.80121 9.44197 1.000 22.86882 276 ALA B N 1
ATOM 3918 C CA . ALA B 1 276 ? 66.90956 -30.22257 9.54993 1.000 19.80948 276 ALA B CA 1
ATOM 3919 C C . ALA B 1 276 ? 65.89265 -31.28660 9.92572 1.000 20.18773 276 ALA B C 1
ATOM 3920 O O . ALA B 1 276 ? 65.03358 -31.07040 10.78595 1.000 25.24737 276 ALA B O 1
ATOM 3922 N N . VAL B 1 277 ? 65.98468 -32.46379 9.29911 1.000 20.29496 277 VAL B N 1
ATOM 3923 C CA . VAL B 1 277 ? 65.05164 -33.54914 9.60620 1.000 20.83570 277 VAL B CA 1
ATOM 3924 C C . VAL B 1 277 ? 65.17601 -33.97654 11.07158 1.000 22.92654 277 VAL B C 1
ATOM 3925 O O . VAL B 1 277 ? 64.16767 -34.20432 11.75997 1.000 22.77376 277 VAL B O 1
ATOM 3929 N N . ASP B 1 278 ? 66.40631 -34.07633 11.57385 1.000 17.87596 278 ASP B N 1
ATOM 3930 C CA . ASP B 1 278 ? 66.63421 -34.43776 12.98490 1.000 23.51275 278 ASP B CA 1
ATOM 3931 C C . ASP B 1 278 ? 66.08895 -33.39350 13.96008 1.000 23.17792 278 ASP B C 1
ATOM 3932 O O . ASP B 1 278 ? 65.52211 -33.74666 15.00294 1.000 22.32700 278 ASP B O 1
ATOM 3937 N N . ILE B 1 279 ? 66.28438 -32.10169 13.66406 1.000 22.52796 279 ILE B N 1
ATOM 3938 C CA . ILE B 1 279 ? 65.68639 -31.05778 14.49821 1.000 25.24432 279 ILE B CA 1
ATOM 3939 C C . ILE B 1 279 ? 64.16993 -31.22989 14.56745 1.000 26.12763 279 ILE B C 1
ATOM 3940 O O . ILE B 1 279 ? 63.57464 -31.18195 15.65408 1.000 28.11078 279 ILE B O 1
ATOM 3945 N N . VAL B 1 280 ? 63.51062 -31.43133 13.41360 1.000 23.94317 280 VAL B N 1
ATOM 3946 C CA . VAL B 1 280 ? 62.04190 -31.53226 13.44328 1.000 23.20575 280 VAL B CA 1
ATOM 3947 C C . VAL B 1 280 ? 61.60934 -32.78050 14.19834 1.000 21.60703 280 VAL B C 1
ATOM 3948 O O . VAL B 1 280 ? 60.66923 -32.75081 14.99301 1.000 24.11272 280 VAL B O 1
ATOM 3952 N N . LYS B 1 281 ? 62.29328 -33.89560 13.98355 1.000 23.79342 281 LYS B N 1
ATOM 3953 C CA . LYS B 1 281 ? 61.93244 -35.10226 14.71666 1.000 25.30872 281 LYS B CA 1
ATOM 3954 C C . LYS B 1 281 ? 62.07848 -34.90405 16.22378 1.000 29.21498 281 LYS B C 1
ATOM 3955 O O . LYS B 1 281 ? 61.21094 -35.31375 17.01069 1.000 25.58987 281 LYS B O 1
ATOM 3961 N N . GLN B 1 282 ? 63.18455 -34.30780 16.65507 1.000 25.55053 282 GLN B N 1
ATOM 3962 C CA . GLN B 1 282 ? 63.35259 -34.08672 18.08707 1.000 31.91363 282 GLN B CA 1
ATOM 3963 C C . GLN B 1 282 ? 62.31695 -33.10060 18.61887 1.000 29.26446 282 GLN B C 1
ATOM 3964 O O . GLN B 1 282 ? 61.81478 -33.26356 19.73319 1.000 32.24883 282 GLN B O 1
ATOM 3970 N N . ALA B 1 283 ? 61.96694 -32.07811 17.83816 1.000 29.75066 283 ALA B N 1
ATOM 3971 C CA . ALA B 1 283 ? 60.94773 -31.13700 18.30434 1.000 27.41674 283 ALA B CA 1
ATOM 3972 C C . ALA B 1 283 ? 59.58856 -31.81235 18.45006 1.000 30.19638 283 ALA B C 1
ATOM 3973 O O . ALA B 1 283 ? 58.83999 -31.51551 19.37991 1.000 33.70716 283 ALA B O 1
ATOM 3975 N N . ILE B 1 284 ? 59.21377 -32.66518 17.50307 1.000 28.63925 284 ILE B N 1
ATOM 3976 C CA . ILE B 1 284 ? 57.92407 -33.33983 17.61120 1.000 37.10948 284 ILE B CA 1
ATOM 3977 C C . ILE B 1 284 ? 57.94265 -34.32354 18.77150 1.000 34.49748 284 ILE B C 1
ATOM 3978 O O . ILE B 1 284 ? 57.05187 -34.31707 19.62753 1.000 34.45058 284 ILE B O 1
ATOM 3983 N N . GLY B 1 285 ? 58.94539 -35.19331 18.80424 1.000 37.13013 285 GLY B N 1
ATOM 3984 C CA . GLY B 1 285 ? 59.12065 -36.10598 19.91175 1.000 36.84935 285 GLY B CA 1
ATOM 3985 C C . GLY B 1 285 ? 58.38328 -37.41211 19.72841 1.000 40.28165 285 GLY B C 1
ATOM 3986 O O . GLY B 1 285 ? 57.67302 -37.65628 18.74831 1.000 38.25160 285 GLY B O 1
ATOM 3987 N N . GLY B 1 286 ? 58.55527 -38.27340 20.72923 1.000 49.08587 286 GLY B N 1
ATOM 3988 C CA . GLY B 1 286 ? 57.83749 -39.52672 20.76808 1.000 33.17468 286 GLY B CA 1
ATOM 3989 C C . GLY B 1 286 ? 58.23979 -40.43207 19.62149 1.000 39.72601 286 GLY B C 1
ATOM 3990 O O . GLY B 1 286 ? 59.36903 -40.39962 19.13268 1.000 48.23616 286 GLY B O 1
ATOM 3991 N N . GLU B 1 287 ? 57.28471 -41.23527 19.16534 1.000 41.16655 287 GLU B N 1
ATOM 3992 C CA . GLU B 1 287 ? 57.55978 -42.11060 18.03510 1.000 51.57323 287 GLU B CA 1
ATOM 3993 C C . GLU B 1 287 ? 56.84913 -41.61760 16.77317 1.000 50.78754 287 GLU B C 1
ATOM 3994 O O . GLU B 1 287 ? 56.17977 -42.39170 16.08145 1.000 39.14080 287 GLU B O 1
ATOM 4000 N N . VAL B 1 288 ? 57.01426 -40.32478 16.46163 1.000 54.18612 288 VAL B N 1
ATOM 4001 C CA . VAL B 1 288 ? 56.41244 -39.73997 15.26324 1.000 43.05460 288 VAL B CA 1
ATOM 4002 C C . VAL B 1 288 ? 56.94237 -40.44882 14.02495 1.000 36.07550 288 VAL B C 1
ATOM 4003 O O . VAL B 1 288 ? 58.15040 -40.66191 13.88527 1.000 40.50847 288 VAL B O 1
ATOM 4007 N N . ASN B 1 289 ? 56.03127 -40.84053 13.13100 1.000 31.89906 289 ASN B N 1
ATOM 4008 C CA . ASN B 1 289 ? 56.37681 -41.32346 11.78945 1.000 32.51872 289 ASN B CA 1
ATOM 4009 C C . ASN B 1 289 ? 56.66174 -40.12175 10.88007 1.000 32.10029 289 ASN B C 1
ATOM 4010 O O . ASN B 1 289 ? 55.73471 -39.40100 10.47328 1.000 32.99631 289 ASN B O 1
ATOM 4015 N N . ILE B 1 290 ? 57.92958 -39.92986 10.52870 1.000 31.31861 290 ILE B N 1
ATOM 4016 C CA . ILE B 1 290 ? 58.39066 -38.81386 9.71312 1.000 31.59059 290 ILE B CA 1
ATOM 4017 C C . ILE B 1 290 ? 58.70414 -39.33529 8.32683 1.000 28.14092 290 ILE B C 1
ATOM 4018 O O . ILE B 1 290 ? 59.46886 -40.28773 8.18582 1.000 31.21152 290 ILE B O 1
ATOM 4023 N N . ILE B 1 291 ? 58.20818 -38.66104 7.30771 1.000 19.12141 291 ILE B N 1
ATOM 4024 C CA . ILE B 1 291 ? 58.67690 -38.88542 5.95095 1.000 19.35652 291 ILE B CA 1
ATOM 4025 C C . ILE B 1 291 ? 59.10379 -37.52563 5.41213 1.000 27.23307 291 ILE B C 1
ATOM 4026 O O . ILE B 1 291 ? 58.63037 -36.48438 5.87989 1.000 26.29634 291 ILE B O 1
ATOM 4031 N N . PHE B 1 292 ? 60.02558 -37.52718 4.45398 1.000 21.24577 292 PHE B N 1
ATOM 4032 C CA . PHE B 1 292 ? 60.61970 -36.26824 4.01995 1.000 23.24914 292 PHE B CA 1
ATOM 4033 C C . PHE B 1 292 ? 61.16838 -36.45829 2.61816 1.000 25.24040 292 PHE B C 1
ATOM 4034 O O . PHE B 1 292 ? 61.49721 -37.57687 2.20885 1.000 23.20610 292 PHE B O 1
ATOM 4042 N N . GLY B 1 293 ? 61.27252 -35.34628 1.88915 1.000 23.04366 293 GLY B N 1
ATOM 4043 C CA . GLY B 1 293 ? 61.87810 -35.33425 0.57513 1.000 18.05366 293 GLY B CA 1
ATOM 4044 C C . GLY B 1 293 ? 62.54193 -33.99620 0.33927 1.000 22.70675 293 GLY B C 1
ATOM 4045 O O . GLY B 1 293 ? 62.48328 -33.10423 1.17990 1.000 19.23290 293 GLY B O 1
ATOM 4046 N N . THR B 1 294 ? 63.16062 -33.84015 -0.82054 1.000 18.30588 294 THR B N 1
ATOM 4047 C CA . THR B 1 294 ? 63.92893 -32.62720 -1.07293 1.000 22.12356 294 THR B CA 1
ATOM 4048 C C . THR B 1 294 ? 63.49496 -32.00990 -2.39785 1.000 26.38206 294 THR B C 1
ATOM 4049 O O . THR B 1 294 ? 62.86227 -32.64862 -3.24457 1.000 26.65066 294 THR B O 1
ATOM 4053 N N . ALA B 1 295 ? 63.84258 -30.74502 -2.56595 1.000 25.58762 295 ALA B N 1
ATOM 4054 C CA . ALA B 1 295 ? 63.53141 -30.02388 -3.78456 1.000 24.40805 295 ALA B CA 1
ATOM 4055 C C . ALA B 1 295 ? 64.63537 -29.00311 -4.00268 1.000 27.33083 295 ALA B C 1
ATOM 4056 O O . ALA B 1 295 ? 65.27839 -28.54344 -3.05277 1.000 26.88118 295 ALA B O 1
ATOM 4058 N N . VAL B 1 296 ? 64.87706 -28.68441 -5.27216 1.000 34.37048 296 VAL B N 1
ATOM 4059 C CA . VAL B 1 296 ? 65.90196 -27.73008 -5.66685 1.000 31.70387 296 VAL B CA 1
ATOM 4060 C C . VAL B 1 296 ? 65.22099 -26.44914 -6.10876 1.000 34.01172 296 VAL B C 1
ATOM 4061 O O . VAL B 1 296 ? 64.22575 -26.47757 -6.83990 1.000 38.65952 296 VAL B O 1
ATOM 4065 N N . ASN B 1 297 ? 65.73994 -25.33195 -5.64148 1.000 30.57891 297 ASN B N 1
ATOM 4066 C CA . ASN B 1 297 ? 65.31698 -24.01901 -6.11578 1.000 36.34449 297 ASN B CA 1
ATOM 4067 C C . ASN B 1 297 ? 66.61366 -23.25214 -6.33986 1.000 37.90793 297 ASN B C 1
ATOM 4068 O O . ASN B 1 297 ? 67.28963 -22.87720 -5.37988 1.000 38.59365 297 ASN B O 1
ATOM 4073 N N . GLU B 1 298 ? 66.99732 -23.08901 -7.60028 1.000 44.16849 298 GLU B N 1
ATOM 4074 C CA . GLU B 1 298 ? 68.30455 -22.51859 -7.88811 1.000 49.62443 298 GLU B CA 1
ATOM 4075 C C . GLU B 1 298 ? 68.35805 -21.00483 -7.69481 1.000 47.84552 298 GLU B C 1
ATOM 4076 O O . GLU B 1 298 ? 69.42947 -20.41640 -7.85864 1.000 57.79157 298 GLU B O 1
ATOM 4082 N N . HIS B 1 299 ? 67.25368 -20.35938 -7.32348 1.000 49.05397 299 HIS B N 1
ATOM 4083 C CA . HIS B 1 299 ? 67.31709 -18.94362 -6.97899 1.000 57.20441 299 HIS B CA 1
ATOM 4084 C C . HIS B 1 299 ? 67.77079 -18.70596 -5.54542 1.000 58.84445 299 HIS B C 1
ATOM 4085 O O . HIS B 1 299 ? 68.16504 -17.58478 -5.21716 1.000 65.94640 299 HIS B O 1
ATOM 4092 N N . LEU B 1 300 ? 67.72300 -19.72675 -4.69257 1.000 51.38120 300 LEU B N 1
ATOM 4093 C CA . LEU B 1 300 ? 68.26047 -19.61364 -3.34559 1.000 49.46269 300 LEU B CA 1
ATOM 4094 C C . LEU B 1 300 ? 69.78334 -19.55622 -3.39096 1.000 57.67106 300 LEU B C 1
ATOM 4095 O O . LEU B 1 300 ? 70.43476 -20.36220 -4.06713 1.000 60.50900 300 LEU B O 1
ATOM 4100 N N . ASP B 1 301 ? 70.34899 -18.60273 -2.66569 1.000 58.29581 301 ASP B N 1
ATOM 4101 C CA . ASP B 1 301 ? 71.79410 -18.44557 -2.55556 1.000 64.98090 301 ASP B CA 1
ATOM 4102 C C . ASP B 1 301 ? 72.15705 -18.59339 -1.08378 1.000 58.61001 301 ASP B C 1
ATOM 4103 O O . ASP B 1 301 ? 71.88402 -17.69305 -0.27909 1.000 64.36104 301 ASP B O 1
ATOM 4108 N N . ASP B 1 302 ? 72.75139 -19.73268 -0.73312 1.000 46.73536 302 ASP B N 1
ATOM 4109 C CA . ASP B 1 302 ? 73.17364 -20.00961 0.64537 1.000 55.15883 302 ASP B CA 1
ATOM 4110 C C . ASP B 1 302 ? 72.00361 -19.90379 1.62383 1.000 40.35027 302 ASP B C 1
ATOM 4111 O O . ASP B 1 302 ? 72.14569 -19.40002 2.74121 1.000 34.71858 302 ASP B O 1
ATOM 4116 N N . GLU B 1 303 ? 70.84076 -20.37053 1.18548 1.000 37.79924 303 GLU B N 1
ATOM 4117 C CA . GLU B 1 303 ? 69.61953 -20.37950 1.96454 1.000 37.83876 303 GLU B CA 1
ATOM 4118 C C . GLU B 1 303 ? 68.98017 -21.74686 1.84289 1.000 27.23989 303 GLU B C 1
ATOM 4119 O O . GLU B 1 303 ? 69.15799 -22.44926 0.84842 1.000 27.80421 303 GLU B O 1
ATOM 4125 N N . MET B 1 304 ? 68.18478 -22.09521 2.84183 1.000 24.36129 304 MET B N 1
ATOM 4126 C CA . MET B 1 304 ? 67.36954 -23.28229 2.71018 1.000 26.55852 304 MET B CA 1
ATOM 4127 C C . MET B 1 304 ? 66.05297 -23.01500 3.40235 1.000 28.80998 304 MET B C 1
ATOM 4128 O O . MET B 1 304 ? 65.96278 -22.17648 4.30439 1.000 27.94499 304 MET B O 1
ATOM 4133 N N . ILE B 1 305 ? 65.02745 -23.71453 2.94336 1.000 24.58145 305 ILE B N 1
ATOM 4134 C CA . ILE B 1 305 ? 63.65964 -23.55270 3.41250 1.000 18.15547 305 ILE B CA 1
ATOM 4135 C C . ILE B 1 305 ? 63.19194 -24.92248 3.86531 1.000 25.33391 305 ILE B C 1
ATOM 4136 O O . ILE B 1 305 ? 63.34626 -25.91434 3.13219 1.000 24.41121 305 ILE B O 1
ATOM 4141 N N . VAL B 1 306 ? 62.68042 -24.98080 5.08728 1.000 20.08794 306 VAL B N 1
ATOM 4142 C CA . VAL B 1 306 ? 62.16689 -26.20047 5.69190 1.000 19.46493 306 VAL B CA 1
ATOM 4143 C C . VAL B 1 306 ? 60.68701 -25.99906 5.88951 1.000 19.64904 306 VAL B C 1
ATOM 4144 O O . VAL B 1 306 ? 60.26857 -24.98678 6.46946 1.000 24.65087 306 VAL B O 1
ATOM 4148 N N . THR B 1 307 ? 59.89647 -26.95087 5.40561 1.000 19.14006 307 THR B N 1
ATOM 4149 C CA . THR B 1 307 ? 58.45173 -26.92024 5.57596 1.000 17.60807 307 THR B CA 1
ATOM 4150 C C . THR B 1 307 ? 58.01448 -28.21350 6.23359 1.000 23.79404 307 THR B C 1
ATOM 4151 O O . THR B 1 307 ? 58.51601 -29.28572 5.88429 1.000 21.06892 307 THR B O 1
ATOM 4155 N N . VAL B 1 308 ? 57.06498 -28.10769 7.16154 1.000 20.30398 308 VAL B N 1
ATOM 4156 C CA . VAL B 1 308 ? 56.57399 -29.23803 7.93361 1.000 20.33670 308 VAL B CA 1
ATOM 4157 C C . VAL B 1 308 ? 55.06175 -29.24121 7.82095 1.000 21.69031 308 VAL B C 1
ATOM 4158 O O . VAL B 1 308 ? 54.42023 -28.18819 7.96015 1.000 19.95887 308 VAL B O 1
ATOM 4162 N N . ILE B 1 309 ? 54.50216 -30.41496 7.56489 1.000 20.26315 309 ILE B N 1
ATOM 4163 C CA . ILE B 1 309 ? 53.07232 -30.67711 7.69089 1.000 17.97676 309 ILE B CA 1
ATOM 4164 C C . ILE B 1 309 ? 52.91137 -31.81270 8.68448 1.000 23.01939 309 ILE B C 1
ATOM 4165 O O . ILE B 1 309 ? 53.36800 -32.93370 8.42969 1.000 25.07432 309 ILE B O 1
ATOM 4170 N N . ALA B 1 310 ? 52.28835 -31.52506 9.82378 1.000 21.00687 310 ALA B N 1
ATOM 4171 C CA . ALA B 1 310 ? 52.16176 -32.50264 10.90093 1.000 28.20997 310 ALA B CA 1
ATOM 4172 C C . ALA B 1 310 ? 50.69114 -32.81729 11.11996 1.000 30.60611 310 ALA B C 1
ATOM 4173 O O . ALA B 1 310 ? 49.85421 -31.90591 11.14589 1.000 26.27068 310 ALA B O 1
ATOM 4175 N N . THR B 1 311 ? 50.37244 -34.10056 11.26322 1.000 24.86701 311 THR B N 1
ATOM 4176 C CA . THR B 1 311 ? 49.00921 -34.52538 11.55652 1.000 29.13432 311 THR B CA 1
ATOM 4177 C C . THR B 1 311 ? 48.97082 -35.43754 12.77822 1.000 32.47888 311 THR B C 1
ATOM 4178 O O . THR B 1 311 ? 49.97970 -36.02256 13.18553 1.000 26.93859 311 THR B O 1
ATOM 4182 N N . GLY B 1 312 ? 47.76844 -35.58348 13.33114 1.000 35.98834 312 GLY B N 1
ATOM 4183 C CA . GLY B 1 312 ? 47.47571 -36.61070 14.31600 1.000 37.49486 312 GLY B CA 1
ATOM 4184 C C . GLY B 1 312 ? 47.55300 -36.14826 15.75238 1.000 47.36628 312 GLY B C 1
ATOM 4185 O O . GLY B 1 312 ? 48.60629 -36.23945 16.38065 1.000 47.19691 312 GLY B O 1
ATOM 4186 N N . PHE B 1 313 ? 46.44394 -35.64962 16.28678 1.000 68.53077 313 PHE B N 1
ATOM 4187 C CA . PHE B 1 313 ? 46.41815 -35.16205 17.66190 1.000 75.32207 313 PHE B CA 1
ATOM 4188 C C . PHE B 1 313 ? 45.16734 -35.66158 18.40408 1.000 84.87460 313 PHE B C 1
ATOM 4189 O O . PHE B 1 313 ? 44.38220 -34.87381 18.94965 1.000 91.38264 313 PHE B O 1
#

Foldseek 3Di:
DAAAEEEQKEQQRQVVLQVCVVVPPPPYAYEYEFCAVVSQVPGPHPHYHNFQCPNSVNNHQWAAQVSLQVSLVVCVVVLLVVLAPHQAYEYEYEQQGRNRLNNSLVSLQSNVVNPHQYEYEYEADDPVVDDNSNVSSVVSQVSNVVRHPYYHYHYPNVVVVCDDVVVVVVCQQVCLDPPDDPHHDHPVLVCVFDPPFPDKFKFKAKAADDLGLCRQLVRRQVHPSGPDHLAQFQEKEKEKEEAPPDDPVSVVVSVVVVCVRRDDNYHYYYGYYYDPVHDRMMMMMMITTD/DAAEEEEQKEDQRLVVQQVCVVVPPPRYAYEYEFCAQVSQVPGPHPHYYNFQCPVSVNHHQFQAQVSLQVSLVVCLVSLLVVLAPHQAYEYEYEAQGHNRLNNSLVSLQSNVVNPHQYEYEYEADDPVVDDNSNVSRVNSQVSNVVRHPYYHYHYVQVVLCVVQVHHSVCSCVVVVVVVVCVVCLQCCLDPPDDPHHDHPVVVCVQDPPFPDKFKFKAKAFDPCGLVRGLVCRQVPPSGPDHLAQFQEKEKEKEAEPPDDPVSVVSSQVSNDVRNDDNHHYDYGYYYDNVHDRMMMMMMITTDD

Nearest PDB structures (foldseek):
  7yop-assembly1_A  TM=1.003E+00  e=3.013E-59  Spiroplasma melliferum KC3
  7ysz-assembly1_A  TM=9.986E-01  e=3.138E-54  Spiroplasma melliferum KC3
  8grw-assembly1_A  TM=9.880E-01  e=7.217E-51  Spiroplasma melliferum KC3
  4u39-assembly6_F  TM=5.593E-01  e=1.456E-31  Bacillus subtilis
  4u39-assembly8_H  TM=5.897E-01  e=5.736E-29  Bacillus subtilis

B-factor: mean 43.67, std 19.99, range [16.33, 132.64]

Radius of gyration: 26.63 Å; Cα contacts (8 Å, |Δi|>4): 1520; chains: 2; bounding box: 68×75×50 Å

Secondary structure (DSSP, 8-state):
---EEEEEEHHHHHHHHHHHHHTT--SEEEEEEESBHHHHHT---SEEEETTTTTTTTB--TT-HHHHHHHHHHTHHHHHHHHTT-SEEEEEEETTSSHHHHHHHHHHHHHHHTT-EEEEEEEE--GGG-HHHHHHHHHHHHHHHHH-SEEEEEEHHHHHT---HHHHHHHHHHHHHHS--SS---HHHHHHHHTT-EEEEEEEEEE-STTHHHHHHHHHHT-TT-SS--TT-SEEEEEEEE-TT--HHHHHHHHHHHHHHH-SS-EEEEEEEE-TT-SS-EEEEEEEE-/---EEEEEEHHHHHHHHHHHHHTT--S-EEEEEES-HHHHHH---SEEEETTTTTTTT---TT-HHHHHHHHHHTHHHHHHHHTT-SEEEEEEETTSSHHHHHHHHHHHHHHHTT-EEEEEEEE--GGG-HHHHHHHHHHHHHHHTT-SEEEEEEHHHHHHHHHSS-GGGTTHHHHHHHHHHHHHHHHHHHS--SS---HHHHHHHHTT-EEEEEEEEEEESTTHHHHHHHHHHT-TT-SS--TT-SEEEEEEEE-TT--HHHHHHHHHHHHHHH-TT-EEEEEEEE-TT-SSEEEEEEEEE--

Sequence (594 aa):
VASIKVIGIGGAGNNAVNRMIEAGVQGVEFIVANTDAQIISVSKSKNKIVLGKETSKGLGAGANPDVGRQAAIESAEEIKDALKGADMVFVAAGMGGGTGTGAAPIIAKLAREQGALTVGIITTPFSFEGRARNSYAIQGTEELRKHVDSLIIISNDRLLEVDNILRQGVQTITDLIAVPSLINLDFADIKTVMKNKGNALFGIGIGSGKDKAIEAANKAIISPLLEASIRGARDAIINVTGGNTLTLNDANDAVDIVKQAIGGEVNIIFGTAVNEHLDDEMIVTVIATGVASIKVIGIGGAGNNAVNRMIEAGVQGVEFIVANTDAQIISVSKSKNKIVLGKETSKGLGAGANPDVGRQAAIESAEEIKDALKGADMVFVAAGMGGGTGTGAAPIIAKLAREQGALTVGIITTPFSFEGRARNSYAIQGTEELRKHVDSLIIISNDRLLEVIGGVPLKDSFKEADNILRQGVQTITDLIAVPSLINLDFADIKTVMKNKGNALFGIGIGSGKDKAIEAANKAIISPLLEASIRGARDAIINVTGGNTLTLNDANDAVDIVKQAIGGEVNIIFGTAVNEHLDDEMIVTVIATGF